Protein AF-A0A3A0FW69-F1 (afdb_monomer)

Solvent-accessible surface area (backbone atoms only — not comparable to full-atom values): 33726 Å² total; per-residue (Å²): 136,83,90,83,85,84,87,79,89,76,86,80,81,87,78,83,75,82,78,78,83,79,78,74,78,77,69,90,80,59,71,74,56,72,17,44,33,32,36,82,45,64,53,14,29,19,20,59,13,37,24,29,20,37,29,18,39,60,81,75,22,22,14,37,32,34,4,12,24,38,25,69,90,89,39,57,27,8,8,23,30,35,33,34,66,34,31,90,76,28,55,64,65,52,34,56,90,70,37,76,22,51,35,31,41,90,40,62,54,9,20,15,10,46,11,35,21,22,22,40,32,20,41,60,81,77,24,18,12,34,34,35,4,13,26,33,26,65,91,84,52,55,25,9,7,22,30,34,33,39,58,33,30,89,82,27,50,75,67,45,29,73,93,66,37,71,17,47,41,32,44,90,37,64,47,10,16,14,5,47,12,32,23,22,23,40,30,23,37,60,82,73,24,16,13,35,35,35,6,10,24,43,19,54,62,96,87,78,52,59,26,13,11,24,33,36,33,35,52,32,31,90,80,30,42,70,58,42,27,75,92,57,34,69,20,50,36,32,50,94,42,63,45,9,21,15,11,49,12,39,23,23,25,42,30,24,38,65,83,73,21,16,12,36,36,34,8,13,23,36,21,57,78,100,35,60,27,8,9,23,32,35,33,34,54,32,30,85,82,28,49,67,60,43,26,76,88,54,33,63,19,49,37,32,46,89,34,65,53,12,23,15,11,52,14,39,24,27,20,34,30,22,40,58,82,78,22,19,12,35,33,36,8,14,25,38,23,65,89,84,48,52,17,8,6,22,30,35,30,42,63,35,30,87,81,33,49,74,58,46,37,59,90,68,36,68,18,46,42,28,40,83,46,64,39,83,80,46,100,84,79,57,72,68,15,16,16,17,11,50,12,42,28,32,39,32,34,37,57,77,72,23,14,16,40,39,32,8,12,28,36,25,66,84,88,36,63,32,14,12,27,27,34,34,36,55,31,29,87,78,33,42,75,59,38,40,57,90,65,32,78,40,57,46,66,64,103,46,60,49,20,25,20,12,55,12,34,23,42,31,32,19,36,54,82,68,24,26,20,41,35,35,10,19,56,31,57,72,88,83,83,83,82,90,41,25,16,13,24,40,34,32,34,74,34,48,58,70,40,39,70,74,80,73,49,50,79,76,71,82,83,56,73,55,75,81,23,83,56,49,84,78,97,81,64,69,52,45,69,58,90,64,69,70,42,41,77,47,74,41,64,74,49,87,31,51,20,36,44,35,59,56,59,101,85,66,55,56,20,32,44,33,33,30,72,74,14,40,28,67,17,32,46,34,13,30,51,59,4,30,35,32,29,63,17,25,38,29,62,26,31,46,32,16,24,40,61,2,30,32,39,40,33,23,39,44,51,45,25,38,36,27,30,49,58,4,40,38,41,41,26,19,49,80,47,82,58,76,77,39,69,63,88,63,52,59,51,77,50,40,31,27,25,56,71,69,35,74,39,57,27,42,37,41,37,39,96,66,27,43,49,29,41,39,68,44,78,74,86,69,81,74,60,92,76,61,75,68,60,61,65,57,55,65,64,55,53,71,67,54,69,74,66,72,81,79,78,80,87,84,83,87,86,84,85,90,132

Sequence (707 aa):
MRSGSGQRRAWCARLALAAWAVAGAAPAGALAPSARIEGGAPELRFGDAVASAGDVNGDGYEDVIVGAPFFEDGEASEGAAFVFHGGPNGLGNGSAAGAATVLQGDQDDARFGVAVASAGDVDADGYDDVVVGSGGWDGGQTDEGAAFVFLGGPFGVASGGTATADATLQGDAANARLGSAVAGAGDVDGDGYDDVVAGGRLYQSQGDQSNEGVALIFRGGPNGVASGGFATAHARLQSDVAGAFFGDAVAGAGDVNGDGYDDVLVGATRFSGPEVREGAAFLFQGSAAGIADGGPATAAARLESDQVDAWFGASVAAAGDVNGDGYADIAVGAPQWDGGAANEGAAFVWLGGPAGIASGSASSAAARLEGDQVDQTQPGGGVRGVQLGSALAGGDANADGYDDVLAGAPYYDAGQVDEGAAFLFRGGPGAIASGGAASAARRLEADRAGNWLATAVGFADANGDGFADALVAALRFGDPFPAEQSEGALYVFPGAPNAACENGADDDGDAQVDLADPGCSAAEDRFEEIDVATGATTTLASAQAESVVVHDGPLSAPTTAVLAAGGAVNGSLRAIERSRVRVEGGAVAGAVVAADAARAEIAGGSVAAVAARGAAVIEIRGSGFDHPLGELGALAGDVAGTLADGTPFAASFERDAGATIRLAPEPAATALSLASLGALAAAARADRRGRARELAARPKPPLPFPA

Structure (mmCIF, N/CA/C/O backbone):
data_AF-A0A3A0FW69-F1
#
_entry.id   AF-A0A3A0FW69-F1
#
loop_
_atom_site.group_PDB
_atom_site.id
_atom_site.type_symbol
_atom_site.label_atom_id
_atom_site.label_alt_id
_atom_site.label_comp_id
_atom_site.label_asym_id
_atom_site.label_entity_id
_atom_site.label_seq_id
_atom_site.pdbx_PDB_ins_code
_atom_site.Cartn_x
_atom_site.Cartn_y
_atom_site.Cartn_z
_atom_site.occupancy
_atom_site.B_iso_or_equiv
_atom_site.auth_seq_id
_atom_site.auth_comp_id
_atom_site.auth_asym_id
_atom_site.auth_atom_id
_atom_site.pdbx_PDB_model_num
ATOM 1 N N . MET A 1 1 ? 37.160 30.694 62.403 1.00 35.94 1 MET A N 1
ATOM 2 C CA . MET A 1 1 ? 37.029 29.846 61.200 1.00 35.94 1 MET A CA 1
ATOM 3 C C . MET A 1 1 ? 35.589 29.372 61.103 1.00 35.94 1 MET A C 1
ATOM 5 O O . MET A 1 1 ? 35.072 28.888 62.095 1.00 35.94 1 MET A O 1
ATOM 9 N N . ARG A 1 2 ? 35.002 29.564 59.914 1.00 35.38 2 ARG A N 1
ATOM 10 C CA . ARG A 1 2 ? 33.714 29.065 59.394 1.00 35.38 2 ARG A CA 1
ATOM 11 C C . ARG A 1 2 ? 32.426 29.508 60.108 1.00 35.38 2 ARG A C 1
ATOM 13 O O . ARG A 1 2 ? 31.904 28.860 61.002 1.00 35.38 2 ARG A O 1
ATOM 20 N N . SER A 1 3 ? 31.930 30.632 59.589 1.00 29.53 3 SER A N 1
ATOM 21 C CA . SER A 1 3 ? 30.534 31.071 59.571 1.00 29.53 3 SER A CA 1
ATOM 22 C C . SER A 1 3 ? 29.627 29.992 58.967 1.00 29.53 3 SER A C 1
ATOM 24 O O . SER A 1 3 ? 29.895 29.504 57.869 1.00 29.53 3 SER A O 1
ATOM 26 N N . GLY A 1 4 ? 28.557 29.656 59.685 1.00 34.81 4 GLY A N 1
ATOM 27 C CA . GLY A 1 4 ? 27.355 29.041 59.146 1.00 34.81 4 GLY A CA 1
ATOM 28 C C . GLY A 1 4 ? 26.193 30.014 59.322 1.00 34.81 4 GLY A C 1
ATOM 29 O O . GLY A 1 4 ? 26.031 30.583 60.398 1.00 34.81 4 GLY A O 1
ATOM 30 N N . SER A 1 5 ? 25.417 30.240 58.264 1.00 31.50 5 SER A N 1
ATOM 31 C CA . SER A 1 5 ? 23.995 30.608 58.324 1.00 31.50 5 SER A CA 1
ATOM 32 C C . SER A 1 5 ? 23.445 30.884 56.922 1.00 31.50 5 SER A C 1
ATOM 34 O O . SER A 1 5 ? 24.060 31.582 56.123 1.00 31.50 5 SER A O 1
ATOM 36 N N . GLY A 1 6 ? 22.234 30.380 56.673 1.00 28.56 6 GLY A N 1
ATOM 37 C CA . GLY A 1 6 ? 21.256 31.063 55.829 1.00 28.56 6 GLY A CA 1
ATOM 38 C C . GLY A 1 6 ? 21.189 30.644 54.364 1.00 28.56 6 GLY A C 1
ATOM 39 O O . GLY A 1 6 ? 21.548 31.431 53.494 1.00 28.56 6 GLY A O 1
ATOM 40 N N . GLN A 1 7 ? 20.587 29.486 54.074 1.00 31.75 7 GLN A N 1
ATOM 41 C CA . GLN A 1 7 ? 19.841 29.360 52.821 1.00 31.75 7 GLN A CA 1
ATOM 42 C C . GLN A 1 7 ? 18.393 29.801 53.033 1.00 31.75 7 GLN A C 1
ATOM 44 O O . GLN A 1 7 ? 17.692 29.378 53.952 1.00 31.75 7 GLN A O 1
ATOM 49 N N . ARG A 1 8 ? 18.020 30.765 52.196 1.00 31.00 8 ARG A N 1
ATOM 50 C CA . ARG A 1 8 ? 16.788 31.536 52.207 1.00 31.00 8 ARG A CA 1
ATOM 51 C C . ARG A 1 8 ? 15.666 30.703 51.599 1.00 31.00 8 ARG A C 1
ATOM 53 O O . ARG A 1 8 ? 15.790 30.217 50.483 1.00 31.00 8 ARG A O 1
ATOM 60 N N . ARG A 1 9 ? 14.545 30.617 52.316 1.00 31.69 9 ARG A N 1
ATOM 61 C CA . ARG A 1 9 ? 13.237 30.301 51.738 1.00 31.69 9 ARG A CA 1
ATOM 62 C C . ARG A 1 9 ? 12.808 31.498 50.888 1.00 31.69 9 ARG A C 1
ATOM 64 O O . ARG A 1 9 ? 12.510 32.551 51.449 1.00 31.69 9 ARG A O 1
ATOM 71 N N . ALA A 1 10 ? 12.805 31.351 49.568 1.00 29.44 10 ALA A N 1
ATOM 72 C CA . ALA A 1 10 ? 12.174 32.299 48.660 1.00 29.44 10 ALA A CA 1
ATOM 73 C C . ALA A 1 10 ? 10.872 31.682 48.148 1.00 29.44 10 ALA A C 1
ATOM 75 O O . ALA A 1 10 ? 10.856 30.625 47.526 1.00 29.44 10 ALA A O 1
ATOM 76 N N . TRP A 1 11 ? 9.784 32.349 48.506 1.00 25.64 11 TRP A N 1
ATOM 77 C CA . TRP A 1 11 ? 8.434 32.116 48.033 1.00 25.64 11 TRP A CA 1
ATOM 78 C C . TRP A 1 11 ? 8.373 32.372 46.523 1.00 25.64 11 TRP A C 1
ATOM 80 O O . TRP A 1 11 ? 8.685 33.481 46.097 1.00 25.64 11 TRP A O 1
ATOM 90 N N . CYS A 1 12 ? 7.942 31.391 45.729 1.00 24.95 12 CYS A N 1
ATOM 91 C CA . CYS A 1 12 ? 7.437 31.649 44.381 1.00 24.95 12 CYS A CA 1
ATOM 92 C C . CYS A 1 12 ? 5.910 31.628 44.430 1.00 24.95 12 CYS A C 1
ATOM 94 O O . CYS A 1 12 ? 5.287 30.630 44.793 1.00 24.95 12 CYS A O 1
ATOM 96 N N . ALA A 1 13 ? 5.332 32.789 44.136 1.00 27.78 13 ALA A N 1
ATOM 97 C CA . A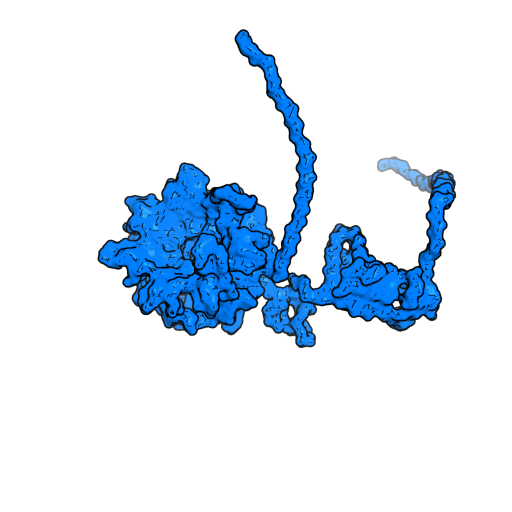LA A 1 13 ? 3.907 33.001 43.999 1.00 27.78 13 ALA A CA 1
ATOM 98 C C . ALA A 1 13 ? 3.370 32.178 42.819 1.00 27.78 13 ALA A C 1
ATOM 100 O O . ALA A 1 13 ? 3.913 32.232 41.718 1.00 27.78 13 ALA A O 1
ATOM 101 N N . ARG A 1 14 ? 2.283 31.437 43.057 1.00 27.64 14 ARG A N 1
ATOM 102 C CA . ARG A 1 14 ? 1.451 30.837 42.011 1.00 27.64 14 ARG A CA 1
ATOM 103 C C . ARG A 1 14 ? 0.769 31.960 41.225 1.00 27.64 14 ARG A C 1
ATOM 105 O O . ARG A 1 14 ? -0.220 32.518 41.692 1.00 27.64 14 ARG A O 1
ATOM 112 N N . LEU A 1 15 ? 1.297 32.280 40.049 1.00 25.95 15 LEU A N 1
ATOM 113 C CA . LEU A 1 15 ? 0.545 32.936 38.983 1.00 25.95 15 LEU A CA 1
ATOM 114 C C . LEU A 1 15 ? -0.135 31.827 38.180 1.00 25.95 15 LEU A C 1
ATOM 116 O O . LEU A 1 15 ? 0.505 31.145 37.388 1.00 25.95 15 LEU A O 1
ATOM 120 N N . ALA A 1 16 ? -1.422 31.611 38.443 1.00 28.53 16 ALA A N 1
ATOM 121 C CA . ALA A 1 16 ? -2.274 30.844 37.550 1.00 28.53 16 ALA A CA 1
ATOM 122 C C . ALA A 1 16 ? -2.586 31.742 36.343 1.00 28.53 16 ALA A C 1
ATOM 124 O O . ALA A 1 16 ? -3.449 32.614 36.436 1.00 28.53 16 ALA A O 1
ATOM 125 N N . LEU A 1 17 ? -1.848 31.584 35.241 1.00 25.31 17 LEU A N 1
ATOM 126 C CA . LEU A 1 17 ? -2.360 31.998 33.938 1.00 25.31 17 LEU A CA 1
ATOM 127 C C . LEU A 1 17 ? -3.258 30.867 33.440 1.00 25.31 17 LEU A C 1
ATOM 129 O O . LEU A 1 17 ? -2.782 29.786 33.109 1.00 25.31 17 LEU A O 1
ATOM 133 N N . ALA A 1 18 ? -4.562 31.125 33.427 1.00 27.23 18 ALA A N 1
ATOM 134 C CA . ALA A 1 18 ? -5.499 30.368 32.619 1.00 27.23 18 ALA A CA 1
ATOM 135 C C . ALA A 1 18 ? -5.198 30.695 31.150 1.00 27.23 18 ALA A C 1
ATOM 137 O O . ALA A 1 18 ? -5.547 31.777 30.676 1.00 27.23 18 ALA A O 1
ATOM 138 N N . ALA A 1 19 ? -4.499 29.797 30.458 1.00 24.92 19 ALA A N 1
ATOM 139 C CA . ALA A 1 19 ? -4.451 29.816 29.007 1.00 24.92 19 ALA A CA 1
ATOM 140 C C . ALA A 1 19 ? -5.817 29.331 28.508 1.00 24.92 19 ALA A C 1
ATOM 142 O O . ALA A 1 19 ? -6.241 28.215 28.803 1.00 24.92 19 ALA A O 1
ATOM 143 N N . TRP A 1 20 ? -6.538 30.226 27.841 1.00 24.02 20 TRP A N 1
ATOM 144 C CA . TRP A 1 20 ? -7.728 29.892 27.078 1.00 24.02 20 TRP A CA 1
ATOM 145 C C . TRP A 1 20 ? -7.321 28.954 25.940 1.00 24.02 20 TRP A C 1
ATOM 147 O O . TRP A 1 20 ? -6.503 29.332 25.105 1.00 24.02 20 TRP A O 1
ATOM 157 N N . ALA A 1 21 ? -7.894 27.753 25.918 1.00 23.53 21 ALA A N 1
ATOM 158 C CA . ALA A 1 21 ? -7.911 26.917 24.731 1.00 23.53 21 ALA A CA 1
ATOM 159 C C . ALA A 1 21 ? -8.762 27.633 23.676 1.00 23.53 21 ALA A C 1
ATOM 161 O O . ALA A 1 21 ? -9.979 27.739 23.819 1.00 23.53 21 ALA A O 1
ATOM 162 N N . VAL A 1 22 ? -8.117 28.176 22.646 1.00 24.97 22 VAL A N 1
ATOM 163 C CA . VAL A 1 22 ? -8.785 28.430 21.372 1.00 24.97 22 VAL A CA 1
ATOM 164 C C . VAL A 1 22 ? -8.662 27.116 20.616 1.00 24.97 22 VAL A C 1
ATOM 166 O O . VAL A 1 22 ? -7.653 26.872 19.965 1.00 24.97 22 VAL A O 1
ATOM 169 N N . ALA A 1 23 ? -9.645 26.234 20.793 1.00 25.78 23 ALA A N 1
ATOM 170 C CA . ALA A 1 23 ? -9.878 25.170 19.830 1.00 25.78 23 ALA A CA 1
ATOM 171 C C . ALA A 1 23 ? -10.287 25.875 18.531 1.00 25.78 23 ALA A C 1
ATOM 173 O O . ALA A 1 23 ? -11.360 26.480 18.465 1.00 25.78 23 ALA A O 1
ATOM 174 N N . GLY A 1 24 ? -9.379 25.919 17.557 1.00 24.47 24 GLY A N 1
ATOM 175 C CA . GLY A 1 24 ? -9.756 26.241 16.189 1.00 24.47 24 GLY A CA 1
ATOM 176 C C . GLY A 1 24 ? -10.715 25.154 15.727 1.00 24.47 24 GLY A C 1
ATOM 177 O O . GLY A 1 24 ? -10.420 23.975 15.892 1.00 24.47 24 GLY A O 1
ATOM 178 N N . ALA A 1 25 ? -11.893 25.543 15.248 1.00 26.62 25 ALA A N 1
ATOM 179 C CA . ALA A 1 25 ? -12.802 24.607 14.609 1.00 26.62 25 ALA A CA 1
ATOM 180 C C . ALA A 1 25 ? -12.092 23.998 13.391 1.00 26.62 25 ALA A C 1
ATOM 182 O O . ALA A 1 25 ? -11.512 24.741 12.595 1.00 26.62 25 ALA A O 1
ATOM 183 N N . ALA A 1 26 ? -12.126 22.670 13.280 1.00 26.58 26 ALA A N 1
ATOM 184 C CA . ALA A 1 26 ? -11.699 21.963 12.081 1.00 26.58 26 ALA A CA 1
ATOM 185 C C . ALA A 1 26 ? -12.490 22.489 10.863 1.00 26.58 26 ALA A C 1
ATOM 187 O O . ALA A 1 26 ? -13.674 22.818 11.013 1.00 26.58 26 ALA A O 1
ATOM 188 N N . PRO A 1 27 ? -11.864 22.620 9.680 1.00 28.55 27 PRO A N 1
ATOM 189 C CA . PRO A 1 27 ? -12.588 22.957 8.460 1.00 28.55 27 PRO A CA 1
ATOM 190 C C . PRO A 1 27 ? -13.633 21.873 8.134 1.00 28.55 27 PRO A C 1
ATOM 192 O O . PRO A 1 27 ? -13.451 20.696 8.447 1.00 28.55 27 PRO A O 1
ATOM 195 N N . ALA A 1 28 ? -14.751 22.290 7.538 1.00 27.88 28 ALA A N 1
ATOM 196 C CA . ALA A 1 28 ? -15.871 21.422 7.181 1.00 27.88 28 ALA A CA 1
ATOM 197 C C . ALA A 1 28 ? -15.422 20.260 6.268 1.00 27.88 28 ALA A C 1
ATOM 199 O O . ALA A 1 28 ? -14.682 20.479 5.310 1.00 27.88 28 ALA A O 1
ATOM 200 N N . GLY A 1 29 ? -15.862 19.036 6.587 1.00 35.50 29 GLY A N 1
ATOM 201 C CA . GLY A 1 29 ? -15.589 17.806 5.822 1.00 35.50 29 GLY A CA 1
ATOM 202 C C . GLY A 1 29 ? -14.599 16.819 6.461 1.00 35.50 29 GLY A C 1
ATOM 203 O O . GLY A 1 29 ? -14.523 15.674 6.024 1.00 35.50 29 GLY A O 1
ATOM 204 N N . ALA A 1 30 ? -13.872 17.204 7.515 1.00 38.97 30 ALA A N 1
ATOM 205 C CA . ALA A 1 30 ? -12.969 16.291 8.216 1.00 38.97 30 ALA A CA 1
ATOM 206 C C . ALA A 1 30 ? -13.745 15.392 9.198 1.00 38.97 30 ALA A C 1
ATOM 208 O O . ALA A 1 30 ? -14.149 15.824 10.280 1.00 38.97 30 ALA A O 1
ATOM 209 N N . LEU A 1 31 ? -13.956 14.128 8.831 1.00 50.84 31 LEU A N 1
ATOM 210 C CA . LEU A 1 31 ? -14.402 13.105 9.776 1.00 50.84 31 LEU A CA 1
ATOM 211 C C . LEU A 1 31 ? -13.286 12.853 10.794 1.00 50.84 31 LEU A C 1
ATOM 213 O O . LEU A 1 31 ? -12.153 12.557 10.417 1.00 50.84 31 LEU A O 1
ATOM 217 N N . ALA A 1 32 ? -13.608 12.983 12.080 1.00 61.88 32 ALA A N 1
ATOM 218 C CA . ALA A 1 32 ? -12.655 12.709 13.142 1.00 61.88 32 ALA A CA 1
ATOM 219 C C . ALA A 1 32 ? -12.264 11.218 13.132 1.00 61.88 32 ALA A C 1
ATOM 221 O O . ALA A 1 32 ? -13.128 10.368 12.903 1.00 61.88 32 ALA A O 1
ATOM 222 N N . PRO A 1 33 ? -10.992 10.889 13.401 1.00 75.75 33 PRO A N 1
ATOM 223 C CA . PRO A 1 33 ? -10.561 9.502 13.523 1.00 75.75 33 PRO A CA 1
ATOM 224 C C . PRO A 1 33 ? -11.310 8.809 14.675 1.00 75.75 33 PRO A C 1
ATOM 226 O O . PRO A 1 33 ? -11.507 9.408 15.739 1.00 75.75 33 PRO A O 1
ATOM 229 N N . SER A 1 34 ? -11.713 7.550 14.483 1.00 78.88 34 SER A N 1
ATOM 230 C CA . SER A 1 34 ? -12.303 6.714 15.542 1.00 78.88 34 SER A CA 1
ATOM 231 C C . SER A 1 34 ? -11.261 6.315 16.582 1.00 78.88 34 SER A C 1
ATOM 233 O O . SER A 1 34 ? -11.565 6.247 17.778 1.00 78.88 34 SER A O 1
ATOM 235 N N . ALA A 1 35 ? -10.019 6.127 16.136 1.00 85.62 35 ALA A N 1
ATOM 236 C CA . ALA A 1 35 ? -8.895 5.777 16.982 1.00 85.62 35 ALA A CA 1
ATOM 237 C C . ALA A 1 35 ? -7.637 6.567 16.628 1.00 85.62 35 ALA A C 1
ATOM 239 O O . ALA A 1 35 ? -7.349 6.877 15.472 1.00 85.62 35 ALA A O 1
ATOM 240 N N . ARG A 1 36 ? -6.854 6.847 17.665 1.00 88.06 36 ARG A N 1
ATOM 241 C CA . ARG A 1 36 ? -5.506 7.388 17.588 1.00 88.06 36 ARG A CA 1
ATOM 242 C C . ARG A 1 36 ? -4.597 6.600 18.522 1.00 88.06 36 ARG A C 1
ATOM 244 O O . ARG A 1 36 ? -4.839 6.559 19.732 1.00 88.06 36 ARG A O 1
ATOM 251 N N . ILE A 1 37 ? -3.543 6.023 17.959 1.00 88.88 37 ILE A N 1
ATOM 252 C CA . ILE A 1 37 ? -2.548 5.222 18.674 1.00 88.88 37 ILE A CA 1
ATOM 253 C C . ILE A 1 37 ? -1.197 5.928 18.573 1.00 88.88 37 ILE A C 1
ATOM 255 O O . ILE A 1 37 ? -0.680 6.139 17.480 1.00 88.88 37 ILE A O 1
ATOM 259 N N . GLU A 1 38 ? -0.637 6.331 19.711 1.00 88.75 38 GLU A N 1
ATOM 260 C CA . GLU A 1 38 ? 0.665 7.009 19.787 1.00 88.75 38 GLU A CA 1
ATOM 261 C C . GLU A 1 38 ? 1.825 6.014 19.957 1.00 88.75 38 GLU A C 1
ATOM 263 O O . GLU A 1 38 ? 1.706 5.053 20.715 1.00 88.75 38 GLU A O 1
ATOM 268 N N . GLY A 1 39 ? 2.985 6.278 19.346 1.00 85.50 39 GLY A N 1
ATOM 269 C CA . GLY A 1 39 ? 4.189 5.457 19.542 1.00 85.50 39 GLY A CA 1
ATOM 270 C C . GLY A 1 39 ? 4.676 5.402 20.996 1.00 85.50 39 GLY A C 1
ATOM 271 O O . GLY A 1 39 ? 5.230 4.396 21.430 1.00 85.50 39 GLY A O 1
ATOM 272 N N . GLY A 1 40 ? 4.414 6.448 21.789 1.00 80.62 40 GLY A N 1
ATOM 273 C CA . GLY A 1 40 ? 4.613 6.461 23.243 1.00 80.62 40 GLY A CA 1
ATOM 274 C C . GLY A 1 40 ? 6.065 6.598 23.715 1.00 80.62 40 GLY A C 1
ATOM 275 O O . GLY A 1 40 ? 6.306 6.598 24.926 1.00 80.62 40 GLY A O 1
ATOM 276 N N . ALA A 1 41 ? 7.020 6.705 22.791 1.00 76.06 41 ALA A N 1
ATOM 277 C CA . ALA A 1 41 ? 8.401 7.066 23.071 1.00 76.06 41 ALA A CA 1
ATOM 278 C C . ALA A 1 41 ? 9.021 7.812 21.877 1.00 76.06 41 ALA A C 1
ATOM 280 O O . ALA A 1 41 ? 8.627 7.597 20.732 1.00 76.06 41 ALA A O 1
ATOM 281 N N . PRO A 1 42 ? 9.983 8.708 22.126 1.00 74.06 42 PRO A N 1
ATOM 282 C CA . PRO A 1 42 ? 10.612 9.502 21.083 1.00 74.06 42 PRO A CA 1
ATOM 283 C C . PRO A 1 42 ? 11.429 8.684 20.095 1.00 74.06 42 PRO A C 1
ATOM 285 O O . PRO A 1 42 ? 12.015 7.671 20.449 1.00 74.06 42 PRO A O 1
ATOM 288 N N . GLU A 1 43 ? 11.519 9.203 18.873 1.00 76.81 43 GLU A N 1
ATOM 289 C CA . GLU A 1 43 ? 12.439 8.785 17.809 1.00 76.81 43 GLU A CA 1
ATOM 290 C C . GLU A 1 43 ? 12.189 7.395 17.209 1.00 76.81 43 GLU A C 1
ATOM 292 O O . GLU A 1 43 ? 12.726 7.131 16.140 1.00 76.81 43 GLU A O 1
ATOM 297 N N . LEU A 1 44 ? 11.293 6.572 17.770 1.00 83.81 44 LEU A N 1
ATOM 298 C CA . LEU A 1 44 ? 11.022 5.226 17.245 1.00 83.81 44 LEU A CA 1
ATOM 299 C C . LEU A 1 44 ? 10.289 5.186 15.890 1.00 83.81 44 LEU A C 1
ATOM 301 O O . LEU A 1 44 ? 10.280 4.145 15.234 1.00 83.81 44 LEU A O 1
ATOM 305 N N . ARG A 1 45 ? 9.721 6.322 15.449 1.00 88.75 45 ARG A N 1
ATOM 306 C CA . ARG A 1 45 ? 8.967 6.482 14.186 1.00 88.75 45 ARG A CA 1
ATOM 307 C C . ARG A 1 45 ? 7.847 5.444 14.029 1.00 88.75 45 ARG A C 1
ATOM 309 O O . ARG A 1 45 ? 7.765 4.767 13.010 1.00 88.75 45 ARG A O 1
ATOM 316 N N . PHE A 1 46 ? 6.979 5.334 15.035 1.00 93.06 46 PHE A N 1
ATOM 317 C CA . PHE A 1 46 ? 5.783 4.492 14.959 1.00 93.06 46 PHE A CA 1
ATOM 318 C C . PHE A 1 46 ? 4.897 4.915 13.784 1.00 93.06 46 PHE A C 1
ATOM 320 O O . PHE A 1 46 ? 4.521 6.083 13.680 1.00 93.06 46 PHE A O 1
ATOM 327 N N . GLY A 1 47 ? 4.543 3.973 12.916 1.00 93.69 47 GLY A N 1
ATOM 328 C CA . GLY A 1 47 ? 3.791 4.268 11.700 1.00 93.69 47 GLY A CA 1
ATOM 329 C C . GLY A 1 47 ? 4.670 4.648 10.510 1.00 93.69 47 GLY A C 1
ATOM 330 O O . GLY A 1 47 ? 4.174 5.269 9.578 1.00 93.69 47 GLY A O 1
ATOM 331 N N . ASP A 1 48 ? 5.961 4.284 10.507 1.00 93.50 48 ASP A N 1
ATOM 332 C CA . ASP A 1 48 ? 6.776 4.386 9.279 1.00 93.50 48 ASP A CA 1
ATOM 333 C C . ASP A 1 48 ? 6.240 3.465 8.178 1.00 93.50 48 ASP A C 1
ATOM 335 O O . ASP A 1 48 ? 6.341 3.781 6.998 1.00 93.50 48 ASP A O 1
ATOM 339 N N . ALA A 1 49 ? 5.608 2.367 8.593 1.00 97.19 49 ALA A N 1
ATOM 340 C CA . ALA A 1 49 ? 4.796 1.491 7.769 1.00 97.19 49 ALA A CA 1
ATOM 341 C C . ALA A 1 49 ? 3.539 1.075 8.552 1.00 97.19 49 ALA A C 1
ATOM 343 O O . ALA A 1 49 ? 3.585 0.925 9.778 1.00 97.19 49 ALA A O 1
ATOM 344 N N . VAL A 1 50 ? 2.422 0.896 7.849 1.00 98.25 50 VAL A N 1
ATOM 345 C CA . VAL A 1 50 ? 1.158 0.378 8.388 1.00 98.25 50 VAL A CA 1
ATOM 346 C C . VAL A 1 50 ? 0.473 -0.476 7.327 1.00 98.25 50 VAL A C 1
ATOM 348 O O . VAL A 1 50 ? 0.547 -0.142 6.147 1.00 98.25 50 VAL A O 1
ATOM 351 N N . ALA A 1 51 ? -0.188 -1.550 7.747 1.00 98.31 51 ALA A N 1
ATOM 352 C CA . ALA A 1 51 ? -1.012 -2.401 6.896 1.00 98.31 51 ALA A CA 1
ATOM 353 C C . ALA A 1 51 ? -2.082 -3.121 7.734 1.00 98.31 51 ALA A C 1
ATOM 355 O O . ALA A 1 51 ? -1.948 -3.202 8.962 1.00 98.31 51 ALA A O 1
ATOM 356 N N . SER A 1 52 ? -3.099 -3.689 7.074 1.00 97.75 52 SER A N 1
ATOM 357 C CA . SER A 1 52 ? -3.834 -4.816 7.661 1.00 97.75 52 SER A CA 1
ATOM 358 C C . SER A 1 52 ? -2.846 -5.950 7.939 1.00 97.75 52 SER A C 1
ATOM 360 O O . SER A 1 52 ? -1.900 -6.176 7.176 1.00 97.75 52 SER A O 1
ATOM 362 N N . ALA A 1 53 ? -3.037 -6.624 9.063 1.00 98.31 53 ALA A N 1
ATOM 363 C CA . ALA A 1 53 ? -2.385 -7.885 9.371 1.00 98.31 53 ALA A CA 1
ATOM 364 C C . ALA A 1 53 ? -3.231 -9.082 8.897 1.00 98.31 53 ALA A C 1
ATOM 366 O O . ALA A 1 53 ? -2.740 -10.202 8.960 1.00 98.31 53 ALA A O 1
ATOM 367 N N . GLY A 1 54 ? -4.452 -8.845 8.400 1.00 98.00 54 GLY A N 1
ATOM 368 C CA . GLY A 1 54 ? -5.476 -9.879 8.271 1.00 98.00 54 GLY A CA 1
ATOM 369 C C . GLY A 1 54 ? -6.062 -10.261 9.635 1.00 98.00 54 GLY A C 1
ATOM 370 O O . GLY A 1 54 ? -5.733 -9.645 10.648 1.00 98.00 54 GLY A O 1
ATOM 371 N N . ASP A 1 55 ? -6.928 -11.264 9.695 1.00 98.38 55 ASP A N 1
ATOM 372 C CA . ASP A 1 55 ? -7.445 -11.828 10.946 1.00 98.38 55 ASP A CA 1
ATOM 373 C C . ASP A 1 55 ? -6.450 -12.852 11.517 1.00 98.38 55 ASP A C 1
ATOM 375 O O . ASP A 1 55 ? -6.636 -14.072 11.441 1.00 98.38 55 ASP A O 1
ATOM 379 N N . VAL A 1 56 ? -5.357 -12.355 12.108 1.00 98.62 56 VAL A N 1
ATOM 380 C CA . VAL A 1 56 ? -4.268 -13.222 12.595 1.00 98.62 56 VAL A CA 1
ATOM 381 C C . VAL A 1 56 ? -4.683 -14.098 13.774 1.00 98.62 56 VAL A C 1
ATOM 383 O O . VAL A 1 56 ? -3.953 -15.014 14.169 1.00 98.62 56 VAL A O 1
ATOM 386 N N . ASN A 1 57 ? -5.826 -13.786 14.393 1.00 98.06 57 ASN A N 1
ATOM 387 C CA . ASN A 1 57 ? -6.316 -14.438 15.598 1.00 98.06 57 ASN A CA 1
ATOM 388 C C . ASN A 1 57 ? -7.619 -15.247 15.400 1.00 98.06 57 ASN A C 1
ATOM 390 O O . ASN A 1 57 ? -8.003 -16.026 16.286 1.00 98.06 57 ASN A O 1
ATOM 394 N N . GLY A 1 58 ? -8.235 -15.144 14.221 1.00 97.50 58 GLY A N 1
ATOM 395 C CA . GLY A 1 58 ? -9.412 -15.887 13.779 1.00 97.50 58 GLY A CA 1
ATOM 396 C C . GLY A 1 58 ? -10.699 -15.491 14.501 1.00 97.50 58 GLY A C 1
ATOM 397 O O . GLY A 1 58 ? -11.553 -16.360 14.740 1.00 97.50 58 GLY A O 1
ATOM 398 N N . ASP A 1 59 ? -10.828 -14.236 14.942 1.00 96.44 59 ASP A N 1
ATOM 399 C CA . ASP A 1 59 ? -12.020 -13.741 15.643 1.00 96.44 59 ASP A CA 1
ATOM 400 C C . ASP A 1 59 ? -13.040 -13.028 14.741 1.00 96.44 59 ASP A C 1
ATOM 402 O O . ASP A 1 59 ? -14.141 -12.695 15.206 1.00 96.44 59 ASP A O 1
ATOM 406 N N . GLY A 1 60 ? -12.738 -12.933 13.446 1.00 95.25 60 GLY A N 1
ATOM 407 C CA . GLY A 1 60 ? -13.579 -12.375 12.395 1.00 95.25 60 GLY A CA 1
ATOM 408 C C . GLY A 1 60 ? -13.453 -10.864 12.228 1.00 95.25 60 GLY A C 1
ATOM 409 O O . GLY A 1 60 ? -14.329 -10.279 11.592 1.00 95.25 60 GLY A O 1
ATOM 410 N N . TYR A 1 61 ? -12.431 -10.243 12.816 1.00 96.56 61 TYR A N 1
ATOM 411 C CA . TYR A 1 61 ? -12.099 -8.831 12.645 1.00 96.56 61 TYR A CA 1
ATOM 412 C C . TYR A 1 61 ? -10.684 -8.732 12.090 1.00 96.56 61 TYR A C 1
ATOM 414 O O . TYR A 1 61 ? -9.807 -9.476 12.518 1.00 96.56 61 TYR A O 1
ATOM 422 N N . GLU A 1 62 ? -10.437 -7.811 11.162 1.00 98.00 62 GLU A N 1
ATOM 423 C CA . GLU A 1 62 ? -9.067 -7.629 10.693 1.00 98.00 62 GLU A CA 1
ATOM 424 C C . GLU A 1 62 ? -8.193 -6.986 11.776 1.00 98.00 62 GLU A C 1
ATOM 426 O O . GLU A 1 62 ? -8.571 -6.030 12.461 1.00 98.00 62 GLU A O 1
ATOM 431 N N . ASP A 1 63 ? -6.978 -7.497 11.909 1.00 98.56 63 ASP A N 1
ATOM 432 C CA . ASP A 1 63 ? -5.962 -6.973 12.800 1.00 98.56 63 ASP A CA 1
ATOM 433 C C . ASP A 1 63 ? -5.072 -5.971 12.041 1.00 98.56 63 ASP A C 1
ATOM 435 O O . ASP A 1 63 ? -5.067 -5.887 10.814 1.00 98.56 63 ASP A O 1
ATOM 439 N N . VAL A 1 64 ? -4.301 -5.159 12.764 1.00 98.69 64 VAL A N 1
ATOM 440 C CA . VAL A 1 64 ? -3.460 -4.103 12.173 1.00 98.69 64 VAL A CA 1
ATOM 441 C C . VAL A 1 64 ? -2.023 -4.244 12.638 1.00 98.69 64 VAL A C 1
ATOM 443 O O . VAL A 1 64 ? -1.763 -4.369 13.837 1.00 98.69 64 VAL A O 1
ATOM 446 N N . ILE A 1 65 ? -1.074 -4.136 11.707 1.00 98.75 65 ILE A N 1
ATOM 447 C CA . ILE A 1 65 ? 0.360 -4.130 12.000 1.00 98.75 65 ILE A CA 1
ATOM 448 C C . ILE A 1 65 ? 0.981 -2.758 11.718 1.00 98.75 65 ILE A C 1
ATOM 450 O O . ILE A 1 65 ? 0.725 -2.127 10.692 1.00 98.75 65 ILE A O 1
ATOM 454 N N . VAL A 1 66 ? 1.816 -2.284 12.647 1.00 98.56 66 VAL A N 1
ATOM 455 C CA . VAL A 1 66 ? 2.474 -0.972 12.574 1.00 98.56 66 VAL A CA 1
ATOM 456 C C . VAL A 1 66 ? 3.972 -1.101 12.827 1.00 98.56 66 VAL A C 1
ATOM 458 O O . VAL A 1 66 ? 4.395 -1.641 13.848 1.00 98.56 66 VAL A O 1
ATOM 461 N N . GLY A 1 67 ? 4.779 -0.568 11.914 1.00 97.88 67 GLY A N 1
ATOM 462 C CA . GLY A 1 67 ? 6.237 -0.565 11.990 1.00 97.88 67 GLY A CA 1
ATOM 463 C C . GLY A 1 67 ? 6.820 0.622 12.765 1.00 97.88 67 GLY A C 1
ATOM 464 O O . GLY A 1 67 ? 6.302 1.740 12.710 1.00 97.88 67 GLY A O 1
ATOM 465 N N . ALA A 1 68 ? 7.923 0.382 13.471 1.00 96.94 68 ALA A N 1
ATOM 466 C CA . ALA A 1 68 ? 8.717 1.365 14.202 1.00 96.94 68 ALA A CA 1
ATOM 467 C C . ALA A 1 68 ? 10.221 1.053 14.051 1.00 96.94 68 ALA A C 1
ATOM 469 O O . ALA A 1 68 ? 10.848 0.516 14.970 1.00 96.94 68 ALA A O 1
ATOM 470 N N . PRO A 1 69 ? 10.831 1.369 12.898 1.00 96.31 69 PRO A N 1
ATOM 471 C CA . PRO A 1 69 ? 12.184 0.922 12.556 1.00 96.31 69 PRO A CA 1
ATOM 472 C C . PRO A 1 69 ? 13.306 1.522 13.408 1.00 96.31 69 PRO A C 1
ATOM 474 O O . PRO A 1 69 ? 14.455 1.126 13.261 1.00 96.31 69 PRO A O 1
ATOM 477 N N . PHE A 1 70 ? 13.007 2.486 14.275 1.00 94.12 70 PHE A N 1
ATOM 478 C CA . PHE A 1 70 ? 13.987 3.105 15.173 1.00 94.12 70 PHE A CA 1
ATOM 479 C C . PHE A 1 70 ? 13.681 2.816 16.644 1.00 94.12 70 PHE A C 1
ATOM 481 O O . PHE A 1 70 ? 14.198 3.484 17.532 1.00 94.12 70 PHE A O 1
ATOM 488 N N . PHE A 1 71 ? 12.801 1.850 16.911 1.00 93.44 71 PHE A N 1
ATOM 489 C CA . PHE A 1 71 ? 12.570 1.355 18.259 1.00 93.44 71 PHE A CA 1
ATOM 490 C C . PHE A 1 71 ? 13.864 0.771 18.858 1.00 93.44 71 PHE A C 1
ATOM 492 O O . PHE A 1 71 ? 14.651 0.149 18.145 1.00 93.44 71 PHE A O 1
ATOM 499 N N . GLU A 1 72 ? 14.065 0.985 20.163 1.00 92.62 72 GLU A N 1
ATOM 500 C CA . GLU A 1 72 ? 15.248 0.546 20.916 1.00 92.62 72 GLU A CA 1
ATOM 501 C C . GLU A 1 72 ? 14.831 -0.153 22.224 1.00 92.62 72 GLU A C 1
ATOM 503 O O . GLU A 1 72 ? 14.168 0.451 23.073 1.00 92.62 72 GLU A O 1
ATOM 508 N N . ASP A 1 73 ? 15.261 -1.399 22.420 1.00 90.25 73 ASP A N 1
ATOM 509 C CA . ASP A 1 73 ? 15.086 -2.229 23.625 1.00 90.25 73 ASP A CA 1
ATOM 510 C C . ASP A 1 73 ? 16.324 -3.106 23.907 1.00 90.25 73 ASP A C 1
ATOM 512 O O . ASP A 1 73 ? 16.260 -4.265 24.314 1.00 90.25 73 ASP A O 1
ATOM 516 N N . GLY A 1 74 ? 17.505 -2.512 23.757 1.00 89.94 74 GLY A N 1
ATOM 517 C CA . GLY A 1 74 ? 18.775 -3.157 24.093 1.00 89.94 74 GLY A CA 1
ATOM 518 C C . GLY A 1 74 ? 19.874 -2.810 23.107 1.00 89.94 74 GLY A C 1
ATOM 519 O O . GLY A 1 74 ? 20.991 -2.532 23.545 1.00 89.94 74 GLY A O 1
ATOM 520 N N . GLU A 1 75 ? 19.512 -2.739 21.830 1.00 93.62 75 GLU A N 1
ATOM 521 C CA . GLU A 1 75 ? 20.375 -2.356 20.713 1.00 93.62 75 GLU A CA 1
ATOM 522 C C . GLU A 1 75 ? 19.825 -1.086 20.028 1.00 93.62 75 GLU A C 1
ATOM 524 O O . GLU A 1 75 ? 18.635 -0.760 20.115 1.00 93.62 75 GLU A O 1
ATOM 529 N N . ALA A 1 76 ? 20.704 -0.305 19.400 1.00 93.56 76 ALA A N 1
ATOM 530 C CA . ALA A 1 76 ? 20.346 0.982 18.811 1.00 93.56 76 ALA A CA 1
ATOM 531 C C . ALA A 1 76 ? 19.602 0.786 17.486 1.00 93.56 76 ALA A C 1
ATOM 533 O O . ALA A 1 76 ? 20.114 0.136 16.581 1.00 93.56 76 ALA A O 1
ATOM 534 N N . SER A 1 77 ? 18.425 1.398 17.334 1.00 93.19 77 SER A N 1
ATOM 535 C CA . SER A 1 77 ? 17.590 1.286 16.123 1.00 93.19 77 SER A CA 1
ATOM 536 C C . SER A 1 77 ? 17.379 -0.160 15.630 1.00 93.19 77 SER A C 1
ATOM 538 O O . SER A 1 77 ? 17.357 -0.415 14.420 1.00 93.19 77 SER A O 1
ATOM 540 N N . GLU A 1 78 ? 17.236 -1.114 16.555 1.00 95.75 78 GLU A N 1
ATOM 541 C CA . GLU A 1 78 ? 16.960 -2.515 16.204 1.00 95.75 78 GLU A CA 1
ATOM 542 C C . GLU A 1 78 ? 15.588 -2.670 15.543 1.00 95.75 78 GLU A C 1
ATOM 544 O O . GLU A 1 78 ? 15.423 -3.472 14.623 1.00 95.75 78 GLU A O 1
ATOM 549 N N . GLY A 1 79 ? 14.643 -1.809 15.930 1.00 97.19 79 GLY A N 1
ATOM 550 C CA . GLY A 1 79 ? 13.323 -1.703 15.334 1.00 97.19 79 GLY A CA 1
ATOM 551 C C . GLY A 1 79 ? 12.306 -2.692 15.905 1.00 97.19 79 GLY A C 1
ATOM 552 O O . GLY A 1 79 ? 12.645 -3.696 16.533 1.00 97.19 79 GLY A O 1
ATOM 553 N N . ALA A 1 80 ? 11.026 -2.386 15.705 1.00 97.50 80 ALA A N 1
ATOM 554 C CA . ALA A 1 80 ? 9.914 -3.223 16.133 1.00 97.50 80 ALA A CA 1
ATOM 555 C C . ALA A 1 80 ? 8.722 -3.136 15.172 1.00 97.50 80 ALA A C 1
ATOM 557 O O . ALA A 1 80 ? 8.550 -2.149 14.455 1.00 97.50 80 ALA A O 1
ATOM 558 N N . ALA A 1 81 ? 7.864 -4.151 15.213 1.00 98.31 81 ALA A N 1
ATOM 559 C CA . ALA A 1 81 ? 6.523 -4.134 14.648 1.00 98.31 81 ALA A CA 1
ATOM 560 C C . ALA A 1 81 ? 5.493 -4.471 15.735 1.00 98.31 81 ALA A C 1
ATOM 562 O O . ALA A 1 81 ? 5.717 -5.334 16.585 1.00 98.31 81 ALA A O 1
ATOM 563 N N . PHE A 1 82 ? 4.366 -3.768 15.715 1.00 98.06 82 PHE A N 1
ATOM 564 C CA . PHE A 1 82 ? 3.303 -3.852 16.711 1.00 98.06 82 PHE A CA 1
ATOM 565 C C . PHE A 1 82 ? 2.030 -4.355 16.043 1.00 98.06 82 PHE A C 1
ATOM 567 O O . PHE A 1 82 ? 1.556 -3.716 15.107 1.00 98.06 82 PHE A O 1
ATOM 574 N N . VAL A 1 83 ? 1.476 -5.461 16.537 1.00 98.44 83 VAL A N 1
ATOM 575 C CA . VAL A 1 83 ? 0.212 -6.030 16.052 1.00 98.44 83 VAL A CA 1
ATOM 576 C C . VAL A 1 83 ? -0.898 -5.690 17.041 1.00 98.44 83 VAL A C 1
ATOM 578 O O . VAL A 1 83 ? -0.782 -5.958 18.242 1.00 98.44 83 VAL A O 1
ATOM 581 N N . PHE A 1 84 ? -1.969 -5.084 16.547 1.00 98.31 84 PHE A N 1
ATOM 582 C CA . PHE A 1 84 ? -3.164 -4.728 17.302 1.00 98.31 84 PHE A CA 1
ATOM 583 C C . PHE A 1 84 ? -4.318 -5.567 16.797 1.00 98.31 84 PHE A C 1
ATOM 585 O O . PHE A 1 84 ? -4.602 -5.530 15.605 1.00 98.31 84 PHE A O 1
ATOM 592 N N . HIS A 1 85 ? -4.986 -6.280 17.701 1.00 97.56 85 HIS A N 1
ATOM 593 C CA . HIS A 1 85 ? -6.162 -7.029 17.295 1.00 97.56 85 HIS A CA 1
ATOM 594 C C . HIS A 1 85 ? -7.357 -6.094 17.104 1.00 97.56 85 HIS A C 1
ATOM 596 O O . HIS A 1 85 ? -7.557 -5.173 17.914 1.00 97.56 85 HIS A O 1
ATOM 602 N N . GLY A 1 86 ? -8.130 -6.349 16.055 1.00 96.50 86 GLY A N 1
ATOM 603 C CA . GLY A 1 86 ? -9.436 -5.772 15.820 1.00 96.50 86 GLY A CA 1
ATOM 604 C C . GLY A 1 86 ? -10.458 -6.226 16.861 1.00 96.50 86 GLY A C 1
ATOM 605 O O . GLY A 1 86 ? -10.157 -6.820 17.902 1.00 96.50 86 GLY A O 1
ATOM 606 N N . GLY A 1 87 ? -11.710 -5.865 16.626 1.00 94.19 87 GLY A N 1
ATOM 607 C CA . GLY A 1 87 ? -12.811 -6.299 17.468 1.00 94.19 87 GLY A CA 1
ATOM 608 C C . GLY A 1 87 ? -14.083 -5.507 17.209 1.00 94.19 87 GLY A C 1
ATOM 609 O O . GLY A 1 87 ? -14.072 -4.522 16.488 1.00 94.19 87 GLY A O 1
ATOM 610 N N . PRO A 1 88 ? -15.189 -5.809 17.905 1.00 89.88 88 PRO A N 1
ATOM 611 C CA . PRO A 1 88 ? -16.512 -5.234 17.618 1.00 89.88 88 PRO A CA 1
ATOM 612 C C . PRO A 1 88 ? -16.648 -3.714 17.825 1.00 89.88 88 PRO A C 1
ATOM 614 O O . PRO A 1 88 ? -17.741 -3.175 17.684 1.00 89.88 88 PRO A O 1
ATOM 617 N N . ASN A 1 89 ? -15.597 -3.025 18.275 1.00 84.94 89 ASN A N 1
ATOM 618 C CA . ASN A 1 89 ? -15.563 -1.561 18.358 1.00 84.94 89 ASN A CA 1
ATOM 619 C C . ASN A 1 89 ? -14.375 -0.974 17.574 1.00 84.94 89 ASN A C 1
ATOM 621 O O . ASN A 1 89 ? -14.003 0.173 17.825 1.00 84.94 89 ASN A O 1
ATOM 625 N N . GLY A 1 90 ? -13.755 -1.769 16.701 1.00 90.75 90 GLY A N 1
ATOM 626 C CA . GLY A 1 90 ? -12.497 -1.453 16.047 1.00 90.75 90 GLY A CA 1
ATOM 627 C C . GLY A 1 90 ? -11.331 -1.340 17.020 1.00 90.75 90 GLY A C 1
ATOM 628 O O . GLY A 1 90 ? -11.393 -1.741 18.192 1.00 90.75 90 GLY A O 1
ATOM 629 N N . LEU A 1 91 ? -10.268 -0.706 16.533 1.00 91.06 91 LEU A N 1
ATOM 630 C CA . LEU A 1 91 ? -9.165 -0.268 17.375 1.00 91.06 91 LEU A CA 1
ATOM 631 C C . LEU A 1 91 ? -9.606 0.868 18.311 1.00 91.06 91 LEU A C 1
ATOM 633 O O . LEU A 1 91 ? -10.425 1.720 17.974 1.00 91.06 91 LEU A O 1
ATOM 637 N N . GLY A 1 92 ? -9.032 0.904 19.514 1.00 80.56 92 GLY A N 1
ATOM 638 C CA . GLY A 1 92 ? -9.277 1.962 20.495 1.00 80.56 92 GLY A CA 1
ATOM 639 C C . GLY A 1 92 ? -8.183 3.030 20.513 1.00 80.56 92 GLY A C 1
ATOM 640 O O . GLY A 1 92 ? -7.033 2.779 20.164 1.00 80.56 92 GLY A O 1
ATOM 641 N N . ASN A 1 93 ? -8.515 4.223 21.016 1.00 83.31 93 ASN A N 1
ATOM 642 C CA . ASN A 1 93 ? -7.503 5.225 21.366 1.00 83.31 93 ASN A CA 1
ATOM 643 C C . ASN A 1 93 ? -6.492 4.657 22.373 1.00 83.31 93 ASN A C 1
ATOM 645 O O . ASN A 1 93 ? -6.887 4.068 23.384 1.00 83.31 93 ASN A O 1
ATOM 649 N N . GLY A 1 94 ? -5.200 4.903 22.157 1.00 85.88 94 GLY A N 1
ATOM 650 C CA . GLY A 1 94 ? -4.166 4.341 23.019 1.00 85.88 94 GLY A CA 1
ATOM 651 C C . GLY A 1 94 ? -2.742 4.676 22.598 1.00 85.88 94 GLY A C 1
ATOM 652 O O . GLY A 1 94 ? -2.464 5.737 22.042 1.00 85.88 94 GLY A O 1
ATOM 653 N N . SER A 1 95 ? -1.831 3.760 22.904 1.00 90.38 95 SER A N 1
ATOM 654 C CA . SER A 1 95 ? -0.431 3.829 22.495 1.00 90.38 95 SER A CA 1
ATOM 655 C C . SER A 1 95 ? 0.083 2.457 22.070 1.00 90.38 95 SER A C 1
ATOM 657 O O . SER A 1 95 ? -0.599 1.453 22.279 1.00 90.38 95 SER A O 1
ATOM 659 N N . ALA A 1 96 ? 1.304 2.404 21.536 1.00 91.62 96 ALA A N 1
ATOM 660 C CA . ALA A 1 96 ? 1.986 1.171 21.147 1.00 91.62 96 ALA A CA 1
ATOM 661 C C . ALA A 1 96 ? 2.063 0.123 22.274 1.00 91.62 96 ALA A C 1
ATOM 663 O O . ALA A 1 96 ? 2.062 -1.075 22.018 1.00 91.62 96 ALA A O 1
ATOM 664 N N . ALA A 1 97 ? 2.025 0.554 23.540 1.00 91.00 97 ALA A N 1
ATOM 665 C CA . ALA A 1 97 ? 1.962 -0.343 24.697 1.00 91.00 97 ALA A CA 1
ATOM 666 C C . ALA A 1 97 ? 0.649 -1.149 24.800 1.00 91.00 97 ALA A C 1
ATOM 668 O O . ALA A 1 97 ? 0.555 -2.052 25.630 1.00 91.00 97 ALA A O 1
ATOM 669 N N . GLY A 1 98 ? -0.373 -0.786 24.021 1.00 92.00 98 GLY A N 1
ATOM 670 C CA . GLY A 1 98 ? -1.639 -1.506 23.902 1.00 92.00 98 GLY A CA 1
ATOM 671 C C . GLY A 1 98 ? -1.657 -2.575 22.807 1.00 92.00 98 GLY A C 1
ATOM 672 O O . GLY A 1 98 ? -2.697 -3.204 22.640 1.00 92.00 98 GLY A O 1
ATOM 673 N N . ALA A 1 99 ? -0.556 -2.770 22.072 1.00 95.50 99 ALA A N 1
ATOM 674 C CA . ALA A 1 99 ? -0.444 -3.832 21.078 1.00 95.50 99 ALA A CA 1
ATOM 675 C C . ALA A 1 99 ? -0.645 -5.214 21.721 1.00 95.50 99 ALA A C 1
ATOM 677 O O . ALA A 1 99 ? -0.194 -5.460 22.845 1.00 95.50 99 ALA A O 1
ATOM 678 N N . ALA A 1 100 ? -1.318 -6.112 21.002 1.00 96.00 100 ALA A N 1
ATOM 679 C CA . ALA A 1 100 ? -1.487 -7.502 21.413 1.00 96.00 100 ALA A CA 1
ATOM 680 C C . ALA A 1 100 ? -0.147 -8.246 21.360 1.00 96.00 100 ALA A C 1
ATOM 682 O O . ALA A 1 100 ? 0.185 -8.992 22.284 1.00 96.00 100 ALA A O 1
ATOM 683 N N . THR A 1 101 ? 0.642 -7.956 20.323 1.00 96.19 101 THR A N 1
ATOM 684 C CA . THR A 1 101 ? 1.963 -8.535 20.100 1.00 96.19 101 THR A CA 1
ATOM 685 C C . THR A 1 101 ? 2.971 -7.466 19.690 1.00 96.19 101 THR A C 1
ATOM 687 O O . THR A 1 101 ? 2.659 -6.535 18.950 1.00 96.19 101 THR A O 1
ATOM 690 N N . VAL A 1 102 ? 4.202 -7.617 20.184 1.00 96.50 102 VAL A N 1
ATOM 691 C CA . VAL A 1 102 ? 5.368 -6.836 19.760 1.00 96.50 102 VAL A CA 1
ATOM 692 C C . VAL A 1 102 ? 6.416 -7.802 19.217 1.00 96.50 102 VAL A C 1
ATOM 694 O O . VAL A 1 102 ? 6.778 -8.773 19.889 1.00 96.50 102 VAL A O 1
ATOM 697 N N . LEU A 1 103 ? 6.871 -7.530 17.999 1.00 98.06 103 LEU A N 1
ATOM 698 C CA . LEU A 1 103 ? 7.937 -8.240 17.302 1.00 98.06 103 LEU A CA 1
ATOM 699 C C . LEU A 1 103 ? 9.153 -7.320 17.236 1.00 98.06 103 LEU A C 1
ATOM 701 O O . LEU A 1 103 ? 9.025 -6.187 16.781 1.00 98.06 103 LEU A O 1
ATOM 705 N N . GLN A 1 104 ? 10.311 -7.777 17.702 1.00 96.44 104 GLN A N 1
ATOM 706 C CA . GLN A 1 104 ? 11.508 -6.939 17.830 1.00 96.44 104 GLN A CA 1
ATOM 707 C C . GLN A 1 104 ? 12.660 -7.433 16.946 1.00 96.44 104 GLN A C 1
ATOM 709 O O . GLN A 1 104 ? 12.832 -8.639 16.729 1.00 96.44 104 GLN A O 1
ATOM 714 N N . GLY A 1 105 ? 13.460 -6.485 16.456 1.00 96.75 105 GLY A N 1
ATOM 715 C CA . GLY A 1 105 ? 14.798 -6.760 15.940 1.00 96.75 105 GLY A CA 1
ATOM 716 C C . GLY A 1 105 ? 15.740 -7.244 17.047 1.00 96.75 105 GLY A C 1
ATOM 717 O O . GLY A 1 105 ? 15.402 -7.200 18.226 1.00 96.75 105 GLY A O 1
ATOM 718 N N . ASP A 1 106 ? 16.916 -7.738 16.662 1.00 95.19 106 ASP A N 1
ATOM 719 C CA . ASP A 1 106 ? 17.929 -8.247 17.598 1.00 95.19 106 ASP A CA 1
ATOM 720 C C . ASP A 1 106 ? 19.357 -7.765 17.281 1.00 95.19 106 ASP A C 1
ATOM 722 O O . ASP A 1 106 ? 20.336 -8.372 17.727 1.00 95.19 106 ASP A O 1
ATOM 726 N N . GLN A 1 107 ? 19.491 -6.711 16.467 1.00 96.50 107 GLN A N 1
ATOM 727 C CA . GLN A 1 107 ? 20.778 -6.172 16.022 1.00 96.50 107 GLN A CA 1
ATOM 728 C C . GLN A 1 107 ? 20.732 -4.646 15.894 1.00 96.50 107 GLN A C 1
ATOM 730 O O . GLN A 1 107 ? 19.718 -4.084 15.477 1.00 96.50 107 GLN A O 1
ATOM 735 N N . ASP A 1 108 ? 21.861 -3.993 16.182 1.00 96.62 108 ASP A N 1
ATOM 736 C CA . ASP A 1 108 ? 22.062 -2.562 15.933 1.00 96.62 108 ASP A CA 1
ATOM 737 C C . ASP A 1 108 ? 21.757 -2.206 14.466 1.00 96.62 108 ASP A C 1
ATOM 739 O O . ASP A 1 108 ? 22.206 -2.890 13.547 1.00 96.62 108 ASP A O 1
ATOM 743 N N . ASP A 1 109 ? 21.037 -1.104 14.247 1.00 95.75 109 ASP A N 1
ATOM 744 C CA . ASP A 1 109 ? 20.709 -0.535 12.933 1.00 95.75 109 ASP A CA 1
ATOM 745 C C . ASP A 1 109 ? 19.945 -1.480 11.974 1.00 95.75 109 ASP A C 1
ATOM 747 O O . ASP A 1 109 ? 19.778 -1.154 10.791 1.00 95.75 109 ASP A O 1
ATOM 751 N N . ALA A 1 110 ? 19.398 -2.599 12.472 1.00 97.06 110 ALA A N 1
ATOM 752 C CA . ALA A 1 110 ? 18.659 -3.577 11.669 1.00 97.06 110 ALA A CA 1
ATOM 753 C C . ALA A 1 110 ? 17.387 -3.005 11.034 1.00 97.06 110 ALA A C 1
ATOM 755 O O . ALA A 1 110 ? 16.974 -3.437 9.945 1.00 97.06 110 ALA A O 1
ATOM 756 N N . ARG A 1 111 ? 16.780 -2.015 11.705 1.00 97.19 111 ARG A N 1
ATOM 757 C CA . ARG A 1 111 ? 15.548 -1.333 11.292 1.00 97.19 111 ARG A CA 1
ATOM 758 C C . ARG A 1 111 ? 14.401 -2.302 11.032 1.00 97.19 111 ARG A C 1
ATOM 760 O O . ARG A 1 111 ? 13.707 -2.193 10.018 1.00 97.19 111 ARG A O 1
ATOM 767 N N . PHE A 1 112 ? 14.228 -3.270 11.922 1.00 98.50 112 PHE A N 1
ATOM 768 C CA . PHE A 1 112 ? 13.100 -4.189 11.878 1.00 98.50 112 PHE A CA 1
ATOM 769 C C . PHE A 1 112 ? 11.779 -3.406 11.950 1.00 98.50 112 PHE A C 1
ATOM 771 O O . PHE A 1 112 ? 11.645 -2.469 12.736 1.00 98.50 112 PHE A O 1
ATOM 778 N N . GLY A 1 113 ? 10.808 -3.742 11.102 1.00 98.25 113 GLY A N 1
ATOM 779 C CA . GLY A 1 113 ? 9.567 -2.970 10.982 1.00 98.25 113 GLY A CA 1
ATOM 780 C C . GLY A 1 113 ? 9.670 -1.753 10.060 1.00 98.25 113 GLY A C 1
ATOM 781 O O . GLY A 1 113 ? 8.795 -0.894 10.104 1.00 98.25 113 GLY A O 1
ATOM 782 N N . VAL A 1 114 ? 10.704 -1.656 9.213 1.00 97.88 114 VAL A N 1
ATOM 783 C CA . VAL A 1 114 ? 10.766 -0.626 8.151 1.00 97.88 114 VAL A CA 1
ATOM 784 C C . VAL A 1 114 ? 9.683 -0.822 7.086 1.00 97.88 114 VAL A C 1
ATOM 786 O O . VAL A 1 114 ? 9.262 0.138 6.452 1.00 97.88 114 VAL A O 1
ATOM 789 N N . ALA A 1 115 ? 9.224 -2.060 6.914 1.00 98.62 115 ALA A N 1
ATOM 790 C CA . ALA A 1 115 ? 8.078 -2.430 6.102 1.00 98.62 115 ALA A CA 1
ATOM 791 C C . ALA A 1 115 ? 7.311 -3.546 6.823 1.00 98.62 115 ALA A C 1
ATOM 793 O O . ALA A 1 115 ? 7.929 -4.413 7.447 1.00 98.62 115 ALA A O 1
ATOM 794 N N . VAL A 1 116 ? 5.983 -3.508 6.757 1.00 98.88 116 VAL A N 1
ATOM 795 C CA . VAL A 1 116 ? 5.079 -4.496 7.359 1.00 98.88 116 VAL A CA 1
ATOM 796 C C . VAL A 1 116 ? 3.918 -4.751 6.406 1.00 98.88 116 VAL A C 1
ATOM 798 O O . VAL A 1 116 ? 3.497 -3.826 5.713 1.00 98.88 116 VAL A O 1
ATOM 801 N N . ALA A 1 117 ? 3.413 -5.979 6.376 1.00 98.75 117 ALA A N 1
ATOM 802 C CA . ALA A 1 117 ? 2.218 -6.359 5.628 1.00 98.75 117 ALA A CA 1
ATOM 803 C C . ALA A 1 117 ? 1.605 -7.636 6.220 1.00 98.75 117 ALA A C 1
ATOM 805 O O . ALA A 1 117 ? 2.316 -8.409 6.874 1.00 98.75 117 ALA A O 1
ATOM 806 N N . SER A 1 118 ? 0.325 -7.886 5.939 1.00 98.31 118 SER A N 1
ATOM 807 C CA . SER A 1 118 ? -0.187 -9.256 5.940 1.00 98.31 118 SER A CA 1
ATOM 808 C C . SER A 1 118 ? 0.596 -10.081 4.913 1.00 98.31 118 SER A C 1
ATOM 810 O O . SER A 1 118 ? 0.970 -9.581 3.845 1.00 98.31 118 SER A O 1
ATOM 812 N N . ALA A 1 119 ? 0.895 -11.321 5.272 1.00 98.50 119 ALA A N 1
ATOM 813 C CA . ALA A 1 119 ? 1.444 -12.322 4.373 1.00 98.50 119 ALA A CA 1
ATOM 814 C C . ALA A 1 119 ? 0.342 -13.196 3.746 1.00 98.50 119 ALA A C 1
ATOM 816 O O . ALA A 1 119 ? 0.680 -14.031 2.914 1.00 98.50 119 ALA A O 1
ATOM 817 N N . GLY A 1 120 ? -0.932 -12.977 4.104 1.00 98.38 120 GLY A N 1
ATOM 818 C CA . GLY A 1 120 ? -2.011 -13.932 3.852 1.00 98.38 120 GLY A CA 1
ATOM 819 C C . GLY A 1 120 ? -1.887 -15.166 4.749 1.00 98.38 120 GLY A C 1
ATOM 820 O O . GLY A 1 120 ? -1.111 -15.146 5.701 1.00 98.38 120 GLY A O 1
ATOM 821 N N . ASP A 1 121 ? -2.618 -16.232 4.448 1.00 98.62 121 ASP A N 1
ATOM 822 C CA . ASP A 1 121 ? -2.519 -17.527 5.130 1.00 98.62 121 ASP A CA 1
ATOM 823 C C . ASP A 1 121 ? -1.501 -18.411 4.382 1.00 98.62 121 ASP A C 1
ATOM 825 O O . ASP A 1 121 ? -1.825 -19.173 3.459 1.00 98.62 121 ASP A O 1
ATOM 829 N N . VAL A 1 122 ? -0.217 -18.271 4.733 1.00 98.81 122 VAL A N 1
ATOM 830 C CA . VAL A 1 122 ? 0.888 -18.917 4.005 1.00 98.81 122 VAL A CA 1
ATOM 831 C C . VAL A 1 122 ? 1.012 -20.408 4.323 1.00 98.81 122 VAL A C 1
ATOM 833 O O . VAL A 1 122 ? 1.786 -21.120 3.665 1.00 98.81 122 VAL A O 1
ATOM 836 N N . ASP A 1 123 ? 0.304 -20.893 5.348 1.00 98.56 123 ASP A N 1
ATOM 837 C CA . ASP A 1 123 ? 0.296 -22.296 5.767 1.00 98.56 123 ASP A CA 1
ATOM 838 C C . ASP A 1 123 ? -1.080 -22.990 5.744 1.00 98.56 123 ASP A C 1
ATOM 840 O O . ASP A 1 123 ? -1.168 -24.205 5.995 1.00 98.56 123 ASP A O 1
ATOM 844 N N . ALA A 1 124 ? -2.097 -22.271 5.268 1.00 98.38 124 ALA A N 1
ATOM 845 C CA . ALA A 1 124 ? -3.486 -22.682 5.095 1.00 98.38 124 ALA A CA 1
ATOM 846 C C . ALA A 1 124 ? -4.120 -23.234 6.384 1.00 98.38 124 ALA A C 1
ATOM 848 O O . ALA A 1 124 ? -4.884 -24.218 6.340 1.00 98.38 124 ALA A O 1
ATOM 849 N N . ASP A 1 125 ? -3.764 -22.675 7.542 1.00 97.94 125 ASP A N 1
ATOM 850 C CA . ASP A 1 125 ? -4.298 -23.090 8.838 1.00 97.94 125 ASP A CA 1
ATOM 851 C C . ASP A 1 125 ? -5.585 -22.344 9.248 1.00 97.94 125 ASP A C 1
ATOM 853 O O . ASP A 1 125 ? -6.290 -22.783 10.174 1.00 97.94 125 ASP A O 1
ATOM 857 N N . GLY A 1 126 ? -5.969 -21.331 8.467 1.00 97.44 126 GLY A N 1
ATOM 858 C CA . GLY A 1 126 ? -7.164 -20.512 8.626 1.00 97.44 126 GLY A CA 1
ATOM 859 C C . GLY A 1 126 ? -6.961 -19.256 9.470 1.00 97.44 126 GLY A C 1
ATOM 860 O O . GLY A 1 126 ? -7.968 -18.668 9.876 1.00 97.44 126 GLY A O 1
ATOM 861 N N . TYR A 1 127 ? -5.717 -18.887 9.768 1.00 98.56 127 TYR A N 1
ATOM 862 C CA . TYR A 1 127 ? -5.337 -17.634 10.407 1.00 98.56 127 TYR A CA 1
ATOM 863 C C . TYR A 1 127 ? -4.420 -16.857 9.464 1.00 98.56 127 TYR A C 1
ATOM 865 O O . TYR A 1 127 ? -3.524 -17.436 8.865 1.00 98.56 127 TYR A O 1
ATOM 873 N N . ASP A 1 128 ? -4.620 -15.546 9.351 1.00 98.62 128 ASP A N 1
ATOM 874 C CA . ASP A 1 128 ? -3.711 -14.748 8.530 1.00 98.62 128 ASP A CA 1
ATOM 875 C C . ASP A 1 128 ? -2.339 -14.607 9.213 1.00 98.62 128 ASP A C 1
ATOM 877 O O . ASP A 1 128 ? -2.213 -14.546 10.442 1.00 98.62 128 ASP A O 1
ATOM 881 N N . ASP A 1 129 ? -1.294 -14.508 8.400 1.00 98.81 129 ASP A N 1
ATOM 882 C CA . ASP A 1 129 ? 0.093 -14.379 8.826 1.00 98.81 129 ASP A CA 1
ATOM 883 C C . ASP A 1 129 ? 0.626 -12.969 8.554 1.00 98.81 129 ASP A C 1
ATOM 885 O O . ASP A 1 129 ? 0.054 -12.173 7.804 1.00 98.81 129 ASP A O 1
ATOM 889 N N . VAL A 1 130 ? 1.781 -12.636 9.135 1.00 98.81 130 VAL A N 1
ATOM 890 C CA . VAL A 1 130 ? 2.423 -11.330 8.916 1.00 98.81 130 VAL A CA 1
ATOM 891 C C . VAL A 1 130 ? 3.855 -11.463 8.430 1.00 98.81 130 VAL A C 1
ATOM 893 O O . VAL A 1 130 ? 4.612 -12.340 8.854 1.00 98.81 130 VAL A O 1
ATOM 896 N N . VAL A 1 131 ? 4.267 -10.514 7.589 1.00 98.88 131 VAL A N 1
ATOM 897 C CA . VAL A 1 131 ? 5.654 -10.353 7.152 1.00 98.88 131 VAL A CA 1
ATOM 898 C C . VAL A 1 131 ? 6.207 -9.001 7.594 1.00 98.88 131 VAL A C 1
ATOM 900 O O . VAL A 1 131 ? 5.583 -7.951 7.430 1.00 98.88 131 VAL A O 1
ATOM 903 N N . VAL A 1 132 ? 7.421 -9.022 8.147 1.00 98.94 132 VAL A N 1
ATOM 904 C CA . VAL A 1 132 ? 8.128 -7.832 8.627 1.00 98.94 132 VAL A CA 1
ATOM 905 C C . VAL A 1 132 ? 9.500 -7.720 7.976 1.00 98.94 132 VAL A C 1
ATOM 907 O O . VAL A 1 132 ? 10.315 -8.640 8.023 1.00 98.94 132 VAL A O 1
ATOM 910 N N . GLY A 1 133 ? 9.770 -6.569 7.370 1.00 98.69 133 GLY A N 1
ATOM 911 C CA . GLY A 1 133 ? 11.037 -6.246 6.731 1.00 98.69 133 GLY A CA 1
ATOM 912 C C . GLY A 1 133 ? 12.070 -5.642 7.688 1.00 98.69 133 GLY A C 1
ATOM 913 O O . GLY A 1 133 ? 11.733 -4.874 8.592 1.00 98.69 133 GLY A O 1
ATOM 914 N N . SER A 1 134 ? 13.346 -5.958 7.462 1.00 98.44 134 SER A N 1
ATOM 915 C CA . SER A 1 134 ? 14.502 -5.431 8.194 1.00 98.44 134 SER A CA 1
ATOM 916 C C . SER A 1 134 ? 15.658 -5.188 7.221 1.00 98.44 134 SER A C 1
ATOM 918 O O . SER A 1 134 ? 16.556 -6.012 7.046 1.00 98.44 134 SER A O 1
ATOM 920 N N . GLY A 1 135 ? 15.634 -4.038 6.547 1.00 97.56 135 GLY A N 1
ATOM 921 C CA . GLY A 1 135 ? 16.604 -3.720 5.494 1.00 97.56 135 GLY A CA 1
ATOM 922 C C . GLY A 1 135 ? 18.054 -3.531 5.966 1.00 97.56 135 GLY A C 1
ATOM 923 O O . GLY A 1 135 ? 18.945 -3.492 5.123 1.00 97.56 135 GLY A O 1
ATOM 924 N N . GLY A 1 136 ? 18.307 -3.372 7.268 1.00 97.44 136 GLY A N 1
ATOM 925 C CA . GLY A 1 136 ? 19.654 -3.265 7.848 1.00 97.44 136 GLY A CA 1
ATOM 926 C C . GLY A 1 136 ? 20.149 -4.543 8.528 1.00 97.44 136 GLY A C 1
ATOM 927 O O . GLY A 1 136 ? 21.158 -4.501 9.212 1.00 97.44 136 GLY A O 1
ATOM 928 N N . TRP A 1 137 ? 19.420 -5.655 8.418 1.00 97.88 137 TRP A N 1
ATOM 929 C CA . TRP A 1 137 ? 19.764 -6.893 9.118 1.00 97.88 137 TRP A CA 1
ATOM 930 C C . TRP A 1 137 ? 20.998 -7.597 8.523 1.00 97.88 137 TRP A C 1
ATOM 932 O O . TRP A 1 137 ? 21.117 -7.709 7.296 1.00 97.88 137 TRP A O 1
ATOM 942 N N . ASP A 1 138 ? 21.852 -8.139 9.400 1.00 96.88 138 ASP A N 1
ATOM 943 C CA . ASP A 1 138 ? 23.088 -8.852 9.065 1.00 96.88 138 ASP A CA 1
ATOM 944 C C . ASP A 1 138 ? 22.972 -10.360 9.380 1.00 96.88 138 ASP A C 1
ATOM 946 O O . ASP A 1 138 ? 22.901 -10.793 10.535 1.00 96.88 138 ASP A O 1
ATOM 950 N N . GLY A 1 139 ? 23.029 -11.197 8.341 1.00 94.00 139 GLY A N 1
ATOM 951 C CA . GLY A 1 139 ? 23.019 -12.669 8.397 1.00 94.00 139 GLY A CA 1
ATOM 952 C C . GLY A 1 139 ? 24.357 -13.329 8.078 1.00 94.00 139 GLY A C 1
ATOM 953 O O . GLY A 1 139 ? 24.467 -14.558 8.021 1.00 94.00 139 GLY A O 1
ATOM 954 N N . GLY A 1 140 ? 25.396 -12.525 7.867 1.00 92.56 140 GLY A N 1
ATOM 955 C CA . GLY A 1 140 ? 26.722 -12.966 7.446 1.00 92.56 140 GLY A CA 1
ATOM 956 C C . GLY A 1 140 ? 27.419 -11.986 6.503 1.00 92.56 140 GLY A C 1
ATOM 957 O O . GLY A 1 140 ? 28.642 -12.073 6.342 1.00 92.56 140 GLY A O 1
ATOM 958 N N . GLN A 1 141 ? 26.677 -11.060 5.902 1.00 93.94 141 GLN A N 1
ATOM 959 C CA . GLN A 1 141 ? 27.193 -9.878 5.218 1.00 93.94 141 GLN A CA 1
ATOM 960 C C . GLN A 1 141 ? 26.781 -8.621 6.011 1.00 93.94 141 GLN A C 1
ATOM 962 O O . GLN A 1 141 ? 26.361 -8.738 7.156 1.00 93.94 141 GLN A O 1
ATOM 967 N N . THR A 1 142 ? 27.034 -7.431 5.469 1.00 95.44 142 THR A N 1
ATOM 968 C CA . THR A 1 142 ? 26.601 -6.169 6.089 1.00 95.44 142 THR A CA 1
ATOM 969 C C . THR A 1 142 ? 25.449 -5.604 5.279 1.00 95.44 142 THR A C 1
ATOM 971 O O . THR A 1 142 ? 25.605 -5.476 4.061 1.00 95.44 142 THR A O 1
ATOM 974 N N . ASP A 1 143 ? 24.356 -5.215 5.924 1.00 95.75 143 ASP A N 1
ATOM 975 C CA . ASP A 1 143 ? 23.130 -4.685 5.338 1.00 95.75 143 ASP A CA 1
ATOM 976 C C . ASP A 1 143 ? 22.589 -5.579 4.189 1.00 95.75 143 ASP A C 1
ATOM 978 O O . ASP A 1 143 ? 22.058 -5.056 3.200 1.00 95.75 143 ASP A O 1
ATOM 982 N N . GLU A 1 144 ? 22.754 -6.916 4.214 1.00 96.12 144 GLU A N 1
ATOM 983 C CA . GLU A 1 144 ? 22.074 -7.753 3.201 1.00 96.12 144 GLU A CA 1
ATOM 984 C C . GLU A 1 144 ? 20.553 -7.680 3.337 1.00 96.12 144 GLU A C 1
ATOM 986 O O . GLU A 1 144 ? 19.844 -7.777 2.330 1.00 96.12 144 GLU A O 1
ATOM 991 N N . GLY A 1 145 ? 20.078 -7.422 4.556 1.00 98.06 145 GLY A N 1
ATOM 992 C CA . GLY A 1 145 ? 18.677 -7.318 4.907 1.00 98.06 145 GLY A CA 1
ATOM 993 C C . GLY A 1 145 ? 17.956 -8.665 4.904 1.00 98.06 145 GLY A C 1
ATOM 994 O O . GLY A 1 145 ? 18.405 -9.656 4.312 1.00 98.06 145 GLY A O 1
ATOM 995 N N . ALA A 1 146 ? 16.811 -8.693 5.574 1.00 98.50 146 ALA A N 1
ATOM 996 C CA . ALA A 1 146 ? 15.915 -9.836 5.585 1.00 98.50 146 ALA A CA 1
ATOM 997 C C . ALA A 1 146 ? 14.446 -9.419 5.712 1.00 98.50 146 ALA A C 1
ATOM 999 O O . ALA A 1 146 ? 14.127 -8.324 6.175 1.00 98.50 146 ALA A O 1
ATOM 1000 N N . ALA A 1 147 ? 13.556 -10.328 5.328 1.00 98.69 147 ALA A N 1
ATOM 1001 C CA . ALA A 1 147 ? 12.154 -10.327 5.718 1.00 98.69 147 ALA A CA 1
ATOM 1002 C C . ALA A 1 147 ? 11.876 -11.527 6.637 1.00 98.69 147 ALA A C 1
ATOM 1004 O O . ALA A 1 147 ? 12.475 -12.594 6.479 1.00 98.69 147 ALA A O 1
ATOM 1005 N N . PHE A 1 148 ? 10.981 -11.345 7.599 1.00 98.81 148 PHE A N 1
ATOM 1006 C CA . PHE A 1 148 ? 10.637 -12.327 8.621 1.00 98.81 148 PHE A CA 1
ATOM 1007 C C . PHE A 1 148 ? 9.141 -12.601 8.566 1.00 98.81 148 PHE A C 1
ATOM 1009 O O . PHE A 1 148 ? 8.360 -11.657 8.649 1.00 98.81 148 PHE A O 1
ATOM 1016 N N . VAL A 1 149 ? 8.763 -13.869 8.421 1.00 98.75 149 VAL A N 1
ATOM 1017 C CA . VAL A 1 149 ? 7.360 -14.305 8.429 1.00 98.75 149 VAL A CA 1
ATOM 1018 C C . VAL A 1 149 ? 7.041 -14.875 9.803 1.00 98.75 149 VAL A C 1
ATOM 1020 O O . VAL A 1 149 ? 7.836 -15.651 10.347 1.00 98.75 149 VAL A O 1
ATOM 1023 N N . PHE A 1 150 ? 5.902 -14.473 10.352 1.00 98.75 150 PHE A N 1
ATOM 1024 C CA . PHE A 1 150 ? 5.380 -14.951 11.624 1.00 98.75 150 PHE A CA 1
ATOM 1025 C C . PHE A 1 150 ? 3.969 -15.465 11.405 1.00 98.75 150 PHE A C 1
ATOM 1027 O O . PHE A 1 150 ? 3.129 -14.718 10.900 1.00 98.75 150 PHE A O 1
ATOM 1034 N N . LEU A 1 151 ? 3.738 -16.711 11.805 1.00 98.56 151 LEU A N 1
ATOM 1035 C CA . LEU A 1 151 ? 2.449 -17.349 11.613 1.00 98.56 151 LEU A CA 1
ATOM 1036 C C . LEU A 1 151 ? 1.419 -16.848 12.633 1.00 98.56 151 LEU A C 1
ATOM 1038 O O . LEU A 1 151 ? 1.743 -16.594 13.808 1.00 98.56 151 LEU A O 1
ATOM 1042 N N . GLY A 1 152 ? 0.186 -16.702 12.165 1.00 98.25 152 GLY A N 1
ATOM 1043 C CA . GLY A 1 152 ? -1.005 -16.477 12.956 1.00 98.25 152 GLY A CA 1
ATOM 1044 C C . GLY A 1 152 ? -1.381 -17.703 13.784 1.00 98.25 152 GLY A C 1
ATOM 1045 O O . GLY A 1 152 ? -0.660 -18.697 13.903 1.00 98.25 152 GLY A O 1
ATOM 1046 N N . GLY A 1 153 ? -2.512 -17.606 14.469 1.00 97.56 153 GLY A N 1
ATOM 1047 C CA . GLY A 1 153 ? -3.036 -18.731 15.226 1.00 97.56 153 GLY A CA 1
ATOM 1048 C C . GLY A 1 153 ? -4.158 -18.331 16.173 1.00 97.56 153 GLY A C 1
ATOM 1049 O O . GLY A 1 153 ? -4.486 -17.161 16.312 1.00 97.56 153 GLY A O 1
ATOM 1050 N N . PRO A 1 154 ? -4.699 -19.264 16.974 1.00 95.81 154 PRO A N 1
ATOM 1051 C CA . PRO A 1 154 ? -5.873 -19.018 17.826 1.00 95.81 154 PRO A CA 1
ATOM 1052 C C . PRO A 1 154 ? -5.689 -17.956 18.927 1.00 95.81 154 PRO A C 1
ATOM 1054 O O . PRO A 1 154 ? -6.615 -17.703 19.698 1.00 95.81 154 PRO A O 1
ATOM 1057 N N . PHE A 1 155 ? -4.484 -17.410 19.086 1.00 93.38 155 PHE A N 1
ATOM 1058 C CA . PHE A 1 155 ? -4.178 -16.320 20.012 1.00 93.38 155 PHE A CA 1
ATOM 1059 C C . PHE A 1 155 ? -3.500 -15.131 19.315 1.00 93.38 155 PHE A C 1
ATOM 1061 O O . PHE A 1 155 ? -2.956 -14.273 20.011 1.00 93.38 155 PHE A O 1
ATOM 1068 N N . GLY A 1 156 ? -3.527 -15.087 17.983 1.00 96.38 156 GLY A N 1
ATOM 1069 C CA . GLY A 1 156 ? -2.740 -14.172 17.171 1.00 96.38 156 GLY A CA 1
ATOM 1070 C C . GLY A 1 156 ? -1.293 -14.626 17.000 1.00 96.38 156 GLY A C 1
ATOM 1071 O O . GLY A 1 156 ? -0.877 -15.689 17.479 1.00 96.38 156 GLY A O 1
ATOM 1072 N N . VAL A 1 157 ? -0.509 -13.749 16.381 1.00 96.75 157 VAL A N 1
ATOM 1073 C CA . VAL A 1 157 ? 0.941 -13.898 16.230 1.00 96.75 157 VAL A CA 1
ATOM 1074 C C . VAL A 1 157 ? 1.619 -13.944 17.602 1.00 96.75 157 VAL A C 1
ATOM 1076 O O . VAL A 1 157 ? 1.361 -13.109 18.475 1.00 96.75 157 VAL A O 1
ATOM 1079 N N . ALA A 1 158 ? 2.536 -14.890 17.808 1.00 93.50 158 ALA A N 1
ATOM 1080 C CA . ALA A 1 158 ? 3.278 -14.997 19.060 1.00 93.50 158 ALA A CA 1
ATOM 1081 C C . ALA A 1 158 ? 4.284 -13.842 19.240 1.00 93.50 158 ALA A C 1
ATOM 1083 O O . ALA A 1 158 ? 5.081 -13.543 18.355 1.00 93.50 158 ALA A O 1
ATOM 1084 N N . SER A 1 159 ? 4.312 -13.229 20.429 1.00 87.88 159 SER A N 1
ATOM 1085 C CA . SER A 1 159 ? 5.328 -12.219 20.760 1.00 87.88 159 SER A CA 1
ATOM 1086 C C . SER A 1 159 ? 6.748 -12.791 20.723 1.00 87.88 159 SER A C 1
ATOM 1088 O O . SER A 1 159 ? 6.996 -13.898 21.212 1.00 87.88 159 SER A O 1
ATOM 1090 N N . GLY A 1 160 ? 7.695 -12.001 20.214 1.00 91.75 160 GLY A N 1
ATOM 1091 C CA . GLY A 1 160 ? 9.074 -12.432 20.019 1.00 91.75 160 GLY A CA 1
ATOM 1092 C C . GLY A 1 160 ? 9.848 -11.495 19.096 1.00 91.75 160 GLY A C 1
ATOM 1093 O O . GLY A 1 160 ? 9.769 -10.279 19.231 1.00 91.75 160 GLY A O 1
ATOM 1094 N N . GLY A 1 161 ? 10.618 -12.057 18.171 1.00 92.50 161 GLY A N 1
ATOM 1095 C CA . GLY A 1 161 ? 11.440 -11.288 17.241 1.00 92.50 161 GLY A CA 1
ATOM 1096 C C . GLY A 1 161 ? 12.057 -12.162 16.159 1.00 92.50 161 GLY A C 1
ATOM 1097 O O . GLY A 1 161 ? 11.606 -13.280 15.918 1.00 92.50 161 GLY A O 1
ATOM 1098 N N . THR A 1 162 ? 13.131 -11.687 15.541 1.00 93.75 162 THR A N 1
ATOM 1099 C CA . THR A 1 162 ? 13.840 -12.382 14.446 1.00 93.75 162 THR A CA 1
ATOM 1100 C C . THR A 1 162 ? 14.200 -13.842 14.769 1.00 93.75 162 THR A C 1
ATOM 1102 O O . THR A 1 162 ? 14.096 -14.714 13.910 1.00 93.75 162 THR A O 1
ATOM 1105 N N . ALA A 1 163 ? 14.561 -14.146 16.022 1.00 92.75 163 ALA A N 1
ATOM 1106 C CA . ALA A 1 163 ? 14.920 -15.494 16.475 1.00 92.75 163 ALA A CA 1
ATOM 1107 C C . ALA A 1 163 ? 13.731 -16.464 16.633 1.00 92.75 163 ALA A C 1
ATOM 1109 O O . ALA A 1 163 ? 13.946 -17.670 16.783 1.00 92.75 163 ALA A O 1
ATOM 1110 N N . THR A 1 164 ? 12.501 -15.950 16.662 1.00 94.75 164 THR A N 1
ATOM 1111 C CA . THR A 1 164 ? 11.264 -16.736 16.787 1.00 94.75 164 THR A CA 1
ATOM 1112 C C . THR A 1 164 ? 10.396 -16.671 15.537 1.00 94.75 164 THR A C 1
ATOM 1114 O O . THR A 1 164 ? 9.295 -17.203 15.575 1.00 94.75 164 THR A O 1
ATOM 1117 N N . ALA A 1 165 ? 10.863 -16.022 14.469 1.00 97.56 165 ALA A N 1
ATOM 1118 C CA . ALA A 1 165 ? 10.183 -16.027 13.182 1.00 97.56 165 ALA A CA 1
ATOM 1119 C C . ALA A 1 165 ? 10.109 -17.453 12.617 1.00 97.56 165 ALA A C 1
ATOM 1121 O O . ALA A 1 165 ? 11.077 -18.218 12.712 1.00 97.56 165 ALA A O 1
ATOM 1122 N N . ASP A 1 166 ? 8.982 -17.791 12.000 1.00 98.12 166 ASP A N 1
ATOM 1123 C CA . ASP A 1 166 ? 8.752 -19.093 11.372 1.00 98.12 166 ASP A CA 1
ATOM 1124 C C . ASP A 1 166 ? 9.543 -19.221 10.063 1.00 98.12 166 ASP A C 1
ATOM 1126 O O . ASP A 1 166 ? 10.094 -20.284 9.750 1.00 98.12 166 ASP A O 1
ATOM 1130 N N . ALA A 1 167 ? 9.715 -18.099 9.353 1.00 98.12 167 ALA A N 1
ATOM 1131 C CA . ALA A 1 167 ? 10.623 -17.999 8.219 1.00 98.12 167 ALA A CA 1
ATOM 1132 C C . ALA A 1 167 ? 11.541 -16.776 8.300 1.00 98.12 167 ALA A C 1
ATOM 1134 O O . ALA A 1 167 ? 11.116 -15.671 8.629 1.00 98.12 167 ALA A O 1
ATOM 1135 N N . THR A 1 168 ? 12.807 -16.954 7.919 1.00 98.25 168 THR A N 1
ATOM 1136 C CA . THR A 1 168 ? 13.730 -15.845 7.639 1.00 98.25 168 THR A CA 1
ATOM 1137 C C . THR A 1 168 ? 14.154 -15.875 6.175 1.00 98.25 168 THR A C 1
ATOM 1139 O O . THR A 1 168 ? 14.714 -16.870 5.711 1.00 98.25 168 THR A O 1
ATOM 1142 N N . LEU A 1 169 ? 13.910 -14.779 5.461 1.00 98.19 169 LEU A N 1
ATOM 1143 C CA . LEU A 1 169 ? 14.122 -14.613 4.024 1.00 98.19 169 LEU A CA 1
ATOM 1144 C C . LEU A 1 169 ? 15.229 -13.576 3.805 1.00 98.19 169 LEU A C 1
ATOM 1146 O O . LEU A 1 169 ? 15.006 -12.382 3.965 1.00 98.19 169 LEU A O 1
ATOM 1150 N N . GLN A 1 170 ? 16.440 -14.026 3.493 1.00 95.62 170 GLN A N 1
ATOM 1151 C CA . GLN A 1 170 ? 17.668 -13.229 3.589 1.00 95.62 170 GLN A CA 1
ATOM 1152 C C . GLN A 1 170 ? 18.207 -12.812 2.218 1.00 95.62 170 GLN A C 1
ATOM 1154 O O . GLN A 1 170 ? 18.134 -13.567 1.238 1.00 95.62 170 GLN A O 1
ATOM 1159 N N . GLY A 1 171 ? 18.811 -11.623 2.159 1.00 94.12 171 GLY A N 1
ATOM 1160 C CA . GLY A 1 171 ? 19.616 -11.196 1.017 1.00 94.12 171 GLY A CA 1
ATOM 1161 C C . GLY A 1 171 ? 20.896 -12.030 0.868 1.00 94.12 171 GLY A C 1
ATOM 1162 O O . GLY A 1 171 ? 21.375 -12.642 1.820 1.00 94.12 171 GLY A O 1
ATOM 1163 N N . ASP A 1 172 ? 21.482 -12.060 -0.334 1.00 92.88 172 ASP A N 1
ATOM 1164 C CA . ASP A 1 172 ? 22.746 -12.770 -0.595 1.00 92.88 172 ASP A CA 1
ATOM 1165 C C . ASP A 1 172 ? 23.929 -11.847 -0.921 1.00 92.88 172 ASP A C 1
ATOM 1167 O O . ASP A 1 172 ? 25.024 -12.335 -1.219 1.00 92.88 172 ASP A O 1
ATOM 1171 N N . ALA A 1 173 ? 23.748 -10.531 -0.791 1.00 92.62 173 ALA A N 1
ATOM 1172 C CA . ALA A 1 173 ? 24.765 -9.529 -1.085 1.00 92.62 173 ALA A CA 1
ATOM 1173 C C . ALA A 1 173 ? 24.768 -8.396 -0.050 1.00 92.62 173 ALA A C 1
ATOM 1175 O O . ALA A 1 173 ? 23.716 -7.893 0.337 1.00 92.62 173 ALA A O 1
ATOM 1176 N N . ALA A 1 174 ? 25.960 -7.949 0.349 1.00 93.38 174 ALA A N 1
ATOM 1177 C CA . ALA A 1 174 ? 26.116 -6.799 1.236 1.00 93.38 174 ALA A CA 1
ATOM 1178 C C . ALA A 1 174 ? 25.447 -5.533 0.666 1.00 93.38 174 ALA A C 1
ATOM 1180 O O . ALA A 1 174 ? 25.637 -5.199 -0.505 1.00 93.38 174 ALA A O 1
ATOM 1181 N N . ASN A 1 175 ? 24.765 -4.773 1.521 1.00 93.62 175 ASN A N 1
ATOM 1182 C CA . ASN A 1 175 ? 23.980 -3.580 1.197 1.00 93.62 175 ASN A CA 1
ATOM 1183 C C . ASN A 1 175 ? 22.803 -3.828 0.248 1.00 93.62 175 ASN A C 1
ATOM 1185 O O . ASN A 1 175 ? 22.275 -2.859 -0.290 1.00 93.62 175 ASN A O 1
ATOM 1189 N N . ALA A 1 176 ? 22.377 -5.075 0.026 1.00 95.06 176 ALA A N 1
ATOM 1190 C CA . ALA A 1 176 ? 21.190 -5.358 -0.777 1.00 95.06 176 ALA A CA 1
ATOM 1191 C C . ALA A 1 176 ? 19.911 -4.787 -0.154 1.00 95.06 176 ALA A C 1
ATOM 1193 O O . ALA A 1 176 ? 19.012 -4.348 -0.880 1.00 95.06 176 ALA A O 1
ATOM 1194 N N . ARG A 1 177 ? 19.864 -4.762 1.183 1.00 96.81 177 ARG A N 1
ATOM 1195 C CA . ARG A 1 177 ? 18.732 -4.309 1.989 1.00 96.81 177 ARG A CA 1
ATOM 1196 C C . ARG A 1 177 ? 17.420 -5.003 1.640 1.00 96.81 177 ARG A C 1
ATOM 1198 O O . ARG A 1 177 ? 16.394 -4.332 1.504 1.00 96.81 177 ARG A O 1
ATOM 1205 N N . LEU A 1 178 ? 17.455 -6.324 1.461 1.00 98.31 178 LEU A N 1
ATOM 1206 C CA . LEU A 1 178 ? 16.235 -7.117 1.316 1.00 98.31 178 LEU A CA 1
ATOM 1207 C C . LEU A 1 178 ? 15.308 -6.864 2.519 1.00 98.31 178 LEU A C 1
ATOM 1209 O O . LEU A 1 178 ? 15.782 -6.678 3.637 1.00 98.31 178 LEU A O 1
ATOM 1213 N N . GLY A 1 179 ? 13.999 -6.805 2.288 1.00 98.31 179 GLY A N 1
ATOM 1214 C CA . GLY A 1 179 ? 13.036 -6.417 3.320 1.00 98.31 179 GLY A CA 1
ATOM 1215 C C . GLY A 1 179 ? 12.965 -4.904 3.548 1.00 98.31 179 GLY A C 1
ATOM 1216 O O . GLY A 1 179 ? 12.411 -4.463 4.547 1.00 98.31 179 GLY A O 1
ATOM 1217 N N . SER A 1 180 ? 13.497 -4.086 2.630 1.00 98.00 180 SER A N 1
ATOM 1218 C CA . SER A 1 180 ? 13.176 -2.646 2.602 1.00 98.00 180 SER A CA 1
ATOM 1219 C C . SER A 1 180 ? 11.723 -2.386 2.191 1.00 98.00 180 SER A C 1
ATOM 1221 O O . SER A 1 180 ? 11.193 -1.330 2.514 1.00 98.00 180 SER A O 1
ATOM 1223 N N . ALA A 1 181 ? 11.115 -3.341 1.487 1.00 98.69 181 ALA A N 1
ATOM 1224 C CA . ALA A 1 181 ? 9.695 -3.422 1.175 1.00 98.69 181 ALA A CA 1
ATOM 1225 C C . ALA A 1 181 ? 9.275 -4.899 1.255 1.00 98.69 181 ALA A C 1
ATOM 1227 O O . ALA A 1 181 ? 10.058 -5.776 0.871 1.00 98.69 181 ALA A O 1
ATOM 1228 N N . VAL A 1 182 ? 8.077 -5.174 1.766 1.00 98.88 182 VAL A N 1
ATOM 1229 C CA . VAL A 1 182 ? 7.490 -6.519 1.871 1.00 98.88 182 VAL A CA 1
ATOM 1230 C C . VAL A 1 182 ? 5.994 -6.442 1.582 1.00 98.88 182 VAL A C 1
ATOM 1232 O O . VAL A 1 182 ? 5.388 -5.409 1.859 1.00 98.88 182 VAL A O 1
ATOM 1235 N N . ALA A 1 183 ? 5.420 -7.513 1.044 1.00 98.81 183 ALA A N 1
ATOM 1236 C CA . ALA A 1 183 ? 3.978 -7.684 0.889 1.00 98.81 183 ALA A CA 1
ATOM 1237 C C . ALA A 1 183 ? 3.623 -9.176 0.800 1.00 98.81 183 ALA A C 1
ATOM 1239 O O . ALA A 1 183 ? 4.466 -9.980 0.383 1.00 98.81 183 ALA A O 1
ATOM 1240 N N . GLY A 1 184 ? 2.380 -9.530 1.131 1.00 98.50 184 GLY A N 1
ATOM 1241 C CA . GLY A 1 184 ? 1.750 -10.731 0.591 1.00 98.50 184 GLY A CA 1
ATOM 1242 C C . GLY A 1 184 ? 1.664 -10.622 -0.934 1.00 98.50 184 GLY A C 1
ATOM 1243 O O . GLY A 1 184 ? 1.388 -9.550 -1.480 1.00 98.50 184 GLY A O 1
ATOM 1244 N N . ALA A 1 185 ? 1.984 -11.709 -1.620 1.00 98.38 185 ALA A N 1
ATOM 1245 C CA . ALA A 1 185 ? 1.902 -11.836 -3.068 1.00 98.38 185 ALA A CA 1
ATOM 1246 C C . ALA A 1 185 ? 0.597 -12.517 -3.521 1.00 98.38 185 ALA A C 1
ATOM 1248 O O . ALA A 1 185 ? 0.362 -12.559 -4.725 1.00 98.38 185 ALA A O 1
ATOM 1249 N N . GLY A 1 186 ? -0.233 -12.990 -2.580 1.00 98.31 186 GLY A N 1
ATOM 1250 C CA . GLY A 1 186 ? -1.380 -13.857 -2.865 1.00 98.31 186 GLY A CA 1
ATOM 1251 C C . GLY A 1 186 ? -0.934 -15.261 -3.275 1.00 98.31 186 GLY A C 1
ATOM 1252 O O . GLY A 1 186 ? 0.241 -15.599 -3.126 1.00 98.31 186 GLY A O 1
ATOM 1253 N N . ASP A 1 187 ? -1.838 -16.066 -3.818 1.00 98.62 187 ASP A N 1
ATOM 1254 C CA . ASP A 1 187 ? -1.539 -17.415 -4.305 1.00 98.62 187 ASP A CA 1
ATOM 1255 C C . ASP A 1 187 ? -1.096 -17.348 -5.778 1.00 98.62 187 ASP A C 1
ATOM 1257 O O . ASP A 1 187 ? -1.894 -17.462 -6.721 1.00 98.62 187 ASP A O 1
ATOM 1261 N N . VAL A 1 188 ? 0.203 -17.118 -6.010 1.00 98.69 188 VAL A N 1
ATOM 1262 C CA . VAL A 1 188 ? 0.713 -16.869 -7.372 1.00 98.69 188 VAL A CA 1
ATOM 1263 C C . VAL A 1 188 ? 0.814 -18.144 -8.210 1.00 98.69 188 VAL A C 1
ATOM 1265 O O . VAL A 1 188 ? 1.104 -18.072 -9.415 1.00 98.69 188 VAL A O 1
ATOM 1268 N N . ASP A 1 189 ? 0.653 -19.320 -7.586 1.00 98.50 189 ASP A N 1
ATOM 1269 C CA . ASP A 1 189 ? 0.745 -20.622 -8.247 1.00 98.50 189 ASP A CA 1
ATOM 1270 C C . ASP A 1 189 ? -0.473 -21.549 -8.117 1.00 98.50 189 ASP A C 1
ATOM 1272 O O . ASP A 1 189 ? -0.518 -22.605 -8.771 1.00 98.50 189 ASP A O 1
ATOM 1276 N N . GLY A 1 190 ? -1.512 -21.083 -7.429 1.00 98.12 190 GLY A N 1
ATOM 1277 C CA . GLY A 1 190 ? -2.820 -21.711 -7.298 1.00 98.12 190 GLY A CA 1
ATOM 1278 C C . GLY A 1 190 ? -2.781 -22.986 -6.462 1.00 98.12 190 GLY A C 1
ATOM 1279 O O . GLY A 1 190 ? -3.542 -23.924 -6.754 1.00 98.12 190 GLY A O 1
ATOM 1280 N N . ASP A 1 191 ? -1.842 -23.094 -5.519 1.00 98.00 191 ASP A N 1
ATOM 1281 C CA . ASP A 1 191 ? -1.683 -24.270 -4.665 1.00 98.00 191 ASP A CA 1
ATOM 1282 C C . ASP A 1 191 ? -2.463 -24.188 -3.339 1.00 98.00 191 ASP A C 1
ATOM 1284 O O . ASP A 1 191 ? -2.604 -25.211 -2.650 1.00 98.00 191 ASP A O 1
ATOM 1288 N N . GLY A 1 192 ? -3.103 -23.043 -3.088 1.00 97.88 192 GLY A N 1
ATOM 1289 C CA . GLY A 1 192 ? -3.967 -22.762 -1.949 1.00 97.88 192 GLY A CA 1
ATOM 1290 C C . GLY A 1 192 ? -3.231 -22.246 -0.717 1.00 97.88 192 GLY A C 1
ATOM 1291 O O . GLY A 1 192 ? -3.828 -22.281 0.359 1.00 97.88 192 GLY A O 1
ATOM 1292 N N . TYR A 1 193 ? -1.970 -21.840 -0.859 1.00 98.69 193 TYR A N 1
ATOM 1293 C CA . TYR A 1 193 ? -1.182 -21.172 0.170 1.00 98.69 193 TYR A CA 1
ATOM 1294 C C . TYR A 1 193 ? -0.801 -19.780 -0.325 1.00 98.69 193 TYR A C 1
ATOM 1296 O O . TYR A 1 193 ? -0.359 -19.635 -1.462 1.00 98.69 193 TYR A O 1
ATOM 1304 N N . ASP A 1 194 ? -0.925 -18.766 0.527 1.00 98.75 194 ASP A N 1
ATOM 1305 C CA . ASP A 1 194 ? -0.476 -17.432 0.141 1.00 98.75 194 ASP A CA 1
ATOM 1306 C C . ASP A 1 194 ? 1.060 -17.350 0.087 1.00 98.75 194 ASP A C 1
ATOM 1308 O O . ASP A 1 194 ? 1.797 -18.020 0.822 1.00 98.75 194 ASP A O 1
ATOM 1312 N N . ASP A 1 195 ? 1.559 -16.501 -0.807 1.00 98.81 195 ASP A N 1
ATOM 1313 C CA . ASP A 1 195 ? 2.978 -16.294 -1.059 1.00 98.81 195 ASP A CA 1
ATOM 1314 C C . ASP A 1 195 ? 3.451 -14.922 -0.563 1.00 98.81 195 ASP A C 1
ATOM 1316 O O . ASP A 1 195 ? 2.677 -14.009 -0.284 1.00 98.81 195 ASP A O 1
ATOM 1320 N N . VAL A 1 196 ? 4.770 -14.730 -0.495 1.00 98.81 196 VAL A N 1
ATOM 1321 C CA . VAL A 1 196 ? 5.386 -13.495 0.012 1.00 98.81 196 VAL A CA 1
ATOM 1322 C C . VAL A 1 196 ? 6.375 -12.917 -0.993 1.00 98.81 196 VAL A C 1
ATOM 1324 O O . VAL A 1 196 ? 7.196 -13.633 -1.575 1.00 98.81 196 VAL A O 1
ATOM 1327 N N . VAL A 1 197 ? 6.377 -11.590 -1.133 1.00 98.81 197 VAL A N 1
ATOM 1328 C CA . VAL A 1 197 ? 7.382 -10.837 -1.892 1.00 98.81 197 VAL A CA 1
ATOM 1329 C C . VAL A 1 197 ? 8.220 -9.937 -0.981 1.00 98.81 197 VAL A C 1
ATOM 1331 O O . VAL A 1 197 ? 7.703 -9.231 -0.117 1.00 98.81 197 VAL A O 1
ATOM 1334 N N . ALA A 1 198 ? 9.539 -9.925 -1.198 1.00 98.75 198 ALA A N 1
ATOM 1335 C CA . ALA A 1 198 ? 10.475 -9.048 -0.494 1.00 98.75 198 ALA A CA 1
ATOM 1336 C C . ALA A 1 198 ? 11.387 -8.284 -1.465 1.00 98.75 198 ALA A C 1
ATOM 1338 O O . ALA A 1 198 ? 12.037 -8.872 -2.333 1.00 98.75 198 ALA A O 1
ATOM 1339 N N . GLY A 1 199 ? 11.463 -6.965 -1.289 1.00 98.31 199 GLY A N 1
ATOM 1340 C CA . GLY A 1 199 ? 12.256 -6.044 -2.100 1.00 98.31 199 GLY A CA 1
ATOM 1341 C C . GLY A 1 199 ? 13.610 -5.689 -1.477 1.00 98.31 199 GLY A C 1
ATOM 1342 O O . GLY A 1 199 ? 13.722 -5.455 -0.271 1.00 98.31 199 GLY A O 1
ATOM 1343 N N . GLY A 1 200 ? 14.651 -5.642 -2.308 1.00 97.38 200 GLY A N 1
ATOM 1344 C CA . GLY A 1 200 ? 16.018 -5.244 -1.975 1.00 97.38 200 GLY A CA 1
ATOM 1345 C C . GLY A 1 200 ? 16.508 -4.148 -2.917 1.00 97.38 200 GLY A C 1
ATOM 1346 O O . GLY A 1 200 ? 17.264 -4.404 -3.855 1.00 97.38 200 GLY A O 1
ATOM 1347 N N . ARG A 1 201 ? 16.076 -2.906 -2.674 1.00 95.25 201 ARG A N 1
ATOM 1348 C CA . ARG A 1 201 ? 16.271 -1.758 -3.583 1.00 95.25 201 ARG A CA 1
ATOM 1349 C C . ARG A 1 201 ? 17.726 -1.433 -3.940 1.00 95.25 201 ARG A C 1
ATOM 1351 O O . ARG A 1 201 ? 17.989 -0.770 -4.938 1.00 95.25 201 ARG A O 1
ATOM 1358 N N . LEU A 1 202 ? 18.681 -1.825 -3.095 1.00 95.19 202 LEU A N 1
ATOM 1359 C CA . LEU A 1 202 ? 20.106 -1.531 -3.279 1.00 95.19 202 LEU A CA 1
ATOM 1360 C C . LEU A 1 202 ? 20.901 -2.758 -3.741 1.00 95.19 202 LEU A C 1
ATOM 1362 O O . LEU A 1 202 ? 22.128 -2.698 -3.804 1.00 95.19 202 LEU A O 1
ATOM 1366 N N . TYR A 1 203 ? 20.216 -3.851 -4.090 1.00 94.38 203 TYR A N 1
ATOM 1367 C CA . TYR A 1 203 ? 20.850 -5.062 -4.588 1.00 94.38 203 TYR A CA 1
ATOM 1368 C C . TYR A 1 203 ? 21.767 -4.793 -5.784 1.00 94.38 203 TYR A C 1
ATOM 1370 O O . TYR A 1 203 ? 21.444 -4.002 -6.676 1.00 94.38 203 TYR A O 1
ATOM 1378 N N . GLN A 1 204 ? 22.910 -5.482 -5.773 1.00 90.00 204 GLN A N 1
ATOM 1379 C CA . GLN A 1 204 ? 23.922 -5.449 -6.822 1.00 90.00 204 GLN A CA 1
ATOM 1380 C C . GLN A 1 204 ? 24.322 -6.880 -7.172 1.00 90.00 204 GLN A C 1
ATOM 1382 O O . GLN A 1 204 ? 24.912 -7.596 -6.357 1.00 90.00 204 GLN A O 1
ATOM 1387 N N . SER A 1 205 ? 24.035 -7.293 -8.397 1.00 79.44 205 SER A N 1
ATOM 1388 C CA . SER A 1 205 ? 24.492 -8.556 -8.955 1.00 79.44 205 SER A CA 1
ATOM 1389 C C . SER A 1 205 ? 26.007 -8.516 -9.177 1.00 79.44 205 SER A C 1
ATOM 1391 O O . SER A 1 205 ? 26.605 -7.497 -9.541 1.00 79.44 205 SER A O 1
ATOM 1393 N N . GLN A 1 206 ? 26.685 -9.644 -8.948 1.00 66.56 206 GLN A N 1
ATOM 1394 C CA . GLN A 1 206 ? 28.126 -9.711 -9.175 1.00 66.56 206 GLN A CA 1
ATOM 1395 C C . GLN A 1 206 ? 28.447 -9.627 -10.671 1.00 66.56 206 GLN A C 1
ATOM 1397 O O . GLN A 1 206 ? 28.433 -10.634 -11.375 1.00 66.56 206 GLN A O 1
ATOM 1402 N N . GLY A 1 207 ? 28.824 -8.436 -11.133 1.00 62.59 207 GLY A N 1
ATOM 1403 C CA . GLY A 1 207 ? 29.450 -8.246 -12.438 1.00 62.59 207 GLY A CA 1
ATOM 1404 C C . GLY A 1 207 ? 28.879 -7.121 -13.285 1.00 62.59 207 GLY A C 1
ATOM 1405 O O . GLY A 1 207 ? 29.642 -6.609 -14.093 1.00 62.59 207 GLY A O 1
ATOM 1406 N N . ASP A 1 208 ? 27.629 -6.692 -13.088 1.00 59.88 208 ASP A N 1
ATOM 1407 C CA . ASP A 1 208 ? 26.974 -5.757 -14.007 1.00 59.88 208 ASP A CA 1
ATOM 1408 C C . ASP A 1 208 ? 25.883 -4.912 -13.322 1.00 59.88 208 ASP A C 1
ATOM 1410 O O . ASP A 1 208 ? 24.701 -5.198 -13.484 1.00 59.88 208 ASP A O 1
ATOM 1414 N N . GLN A 1 209 ? 26.320 -3.788 -12.723 1.00 62.22 209 GLN A N 1
ATOM 1415 C CA . GLN A 1 209 ? 25.571 -2.563 -12.353 1.00 62.22 209 GLN A CA 1
ATOM 1416 C C . GLN A 1 209 ? 25.555 -2.247 -10.846 1.00 62.22 209 GLN A C 1
ATOM 1418 O O . GLN A 1 209 ? 25.869 -3.075 -10.001 1.00 62.22 209 GLN A O 1
ATOM 1423 N N . SER A 1 210 ? 25.369 -0.963 -10.521 1.00 82.88 210 SER A N 1
ATOM 1424 C CA . SER A 1 210 ? 25.318 -0.468 -9.143 1.00 82.88 210 SER A CA 1
ATOM 1425 C C . SER A 1 210 ? 23.877 -0.121 -8.787 1.00 82.88 210 SER A C 1
ATOM 1427 O O . SER A 1 210 ? 23.318 0.789 -9.403 1.00 82.88 210 SER A O 1
ATOM 1429 N N . ASN A 1 211 ? 23.327 -0.767 -7.762 1.00 89.81 211 ASN A N 1
ATOM 1430 C CA . ASN A 1 211 ? 21.986 -0.547 -7.210 1.00 89.81 211 ASN A CA 1
ATOM 1431 C C . ASN A 1 211 ? 20.852 -0.737 -8.240 1.00 89.81 211 ASN A C 1
ATOM 1433 O O . ASN A 1 211 ? 19.954 0.105 -8.324 1.00 89.81 211 ASN A O 1
ATOM 1437 N N . GLU A 1 212 ? 20.901 -1.778 -9.074 1.00 91.69 212 GLU A N 1
ATOM 1438 C CA . GLU A 1 212 ? 19.776 -2.132 -9.952 1.00 91.69 212 GLU A CA 1
ATOM 1439 C C . GLU A 1 212 ? 18.524 -2.536 -9.157 1.00 91.69 212 GLU A C 1
ATOM 1441 O O . GLU A 1 212 ? 17.415 -2.170 -9.550 1.00 91.69 212 GLU A O 1
ATOM 1446 N N . GLY A 1 213 ? 18.705 -3.179 -7.998 1.00 95.94 213 GLY A N 1
ATOM 1447 C CA . GLY A 1 213 ? 17.624 -3.648 -7.134 1.00 95.94 213 GLY A CA 1
ATOM 1448 C C . GLY A 1 213 ? 17.091 -5.043 -7.494 1.00 95.94 213 GLY A C 1
ATOM 1449 O O . GLY A 1 213 ? 17.373 -5.584 -8.566 1.00 95.94 213 GLY A O 1
ATOM 1450 N N . VAL A 1 214 ? 16.342 -5.647 -6.568 1.00 96.88 214 VAL A N 1
ATOM 1451 C CA . VAL A 1 214 ? 15.752 -6.990 -6.694 1.00 96.88 214 VAL A CA 1
ATOM 1452 C C . VAL A 1 214 ? 14.407 -7.071 -5.970 1.00 96.88 214 VAL A C 1
ATOM 1454 O O . VAL A 1 214 ? 14.225 -6.425 -4.942 1.00 96.88 214 VAL A O 1
ATOM 1457 N N . ALA A 1 215 ? 13.500 -7.914 -6.454 1.00 98.12 215 ALA A N 1
ATOM 1458 C CA . ALA A 1 215 ? 12.385 -8.459 -5.687 1.00 98.12 215 ALA A CA 1
ATOM 1459 C C . ALA A 1 215 ? 12.438 -9.994 -5.726 1.00 98.12 215 ALA A C 1
ATOM 1461 O O . ALA A 1 215 ? 12.717 -10.586 -6.771 1.00 98.12 215 ALA A O 1
ATOM 1462 N N . LEU A 1 216 ? 12.220 -10.636 -4.582 1.00 98.44 216 LEU A N 1
ATOM 1463 C CA . LEU A 1 216 ? 12.225 -12.089 -4.433 1.00 98.44 216 LEU A CA 1
ATOM 1464 C C . LEU A 1 216 ? 10.829 -12.572 -4.055 1.00 98.44 216 LEU A C 1
ATOM 1466 O O . LEU A 1 216 ? 10.245 -12.028 -3.122 1.00 98.44 216 LEU A O 1
ATOM 1470 N N . ILE A 1 217 ? 10.342 -13.600 -4.751 1.00 98.50 217 ILE A N 1
ATOM 1471 C CA . ILE A 1 217 ? 9.069 -14.270 -4.455 1.00 98.50 217 ILE A CA 1
ATOM 1472 C C . ILE A 1 217 ? 9.360 -15.569 -3.715 1.00 98.50 217 ILE A C 1
ATOM 1474 O O . ILE A 1 217 ? 10.188 -16.366 -4.169 1.00 98.50 217 ILE A O 1
ATOM 1478 N N . PHE A 1 218 ? 8.682 -15.797 -2.600 1.00 98.62 218 PHE A N 1
ATOM 1479 C CA . PHE A 1 218 ? 8.790 -16.997 -1.784 1.00 98.62 218 PHE A CA 1
ATOM 1480 C C . PHE A 1 218 ? 7.418 -17.622 -1.645 1.00 98.62 218 PHE A C 1
ATOM 1482 O O . PHE A 1 218 ? 6.486 -16.933 -1.250 1.00 98.62 218 PHE A O 1
ATOM 1489 N N . ARG A 1 219 ? 7.323 -18.915 -1.957 1.00 98.31 219 ARG A N 1
ATOM 1490 C CA . ARG A 1 219 ? 6.040 -19.598 -1.895 1.00 98.31 219 ARG A CA 1
ATOM 1491 C C . ARG A 1 219 ? 5.676 -20.073 -0.500 1.00 98.31 219 ARG A C 1
ATOM 1493 O O . ARG A 1 219 ? 6.574 -20.521 0.232 1.00 98.31 219 ARG A O 1
ATOM 1500 N N . GLY A 1 220 ? 4.389 -20.001 -0.195 1.00 98.38 220 GLY A N 1
ATOM 1501 C CA . GLY A 1 220 ? 3.758 -20.665 0.928 1.00 98.38 220 GLY A CA 1
ATOM 1502 C C . GLY A 1 220 ? 3.814 -22.185 0.800 1.00 98.38 220 GLY A C 1
ATOM 1503 O O . GLY A 1 220 ? 4.445 -22.773 -0.090 1.00 98.38 220 GLY A O 1
ATOM 1504 N N . GLY A 1 221 ? 3.218 -22.858 1.773 1.00 98.00 221 GLY A N 1
ATOM 1505 C CA . GLY A 1 221 ? 3.125 -24.306 1.767 1.00 98.00 221 GLY A CA 1
ATOM 1506 C C . GLY A 1 221 ? 2.671 -24.860 3.109 1.00 98.00 221 GLY A C 1
ATOM 1507 O O . GLY A 1 221 ? 2.532 -24.136 4.080 1.00 98.00 221 GLY A O 1
ATOM 1508 N N . PRO A 1 222 ? 2.551 -26.189 3.254 1.00 96.19 222 PRO A N 1
ATOM 1509 C CA . PRO A 1 222 ? 1.930 -26.821 4.426 1.00 96.19 222 PRO A CA 1
ATOM 1510 C C . PRO A 1 222 ? 2.664 -26.633 5.768 1.00 96.19 222 PRO A C 1
ATOM 1512 O O . PRO A 1 222 ? 2.291 -27.266 6.751 1.00 96.19 222 PRO A O 1
ATOM 1515 N N . ASN A 1 223 ? 3.780 -25.903 5.800 1.00 93.50 223 ASN A N 1
ATOM 1516 C CA . ASN A 1 223 ? 4.460 -25.497 7.035 1.00 93.50 223 ASN A CA 1
ATOM 1517 C C . ASN A 1 223 ? 4.884 -24.015 6.950 1.00 93.50 223 ASN A C 1
ATOM 1519 O O . ASN A 1 223 ? 5.930 -23.659 7.493 1.00 93.50 223 ASN A O 1
ATOM 1523 N N . GLY A 1 224 ? 4.154 -23.217 6.173 1.00 96.69 224 GLY A N 1
ATOM 1524 C CA . GLY A 1 224 ? 4.489 -21.849 5.814 1.00 96.69 224 GLY A CA 1
ATOM 1525 C C . GLY A 1 224 ? 5.632 -21.741 4.808 1.00 96.69 224 GLY A C 1
ATOM 1526 O O . GLY A 1 224 ? 6.101 -22.721 4.210 1.00 96.69 224 GLY A O 1
ATOM 1527 N N . VAL A 1 225 ? 6.121 -20.511 4.665 1.00 97.94 225 VAL A N 1
ATOM 1528 C CA . VAL A 1 225 ? 7.248 -20.172 3.795 1.00 97.94 225 VAL A CA 1
ATOM 1529 C C . VAL A 1 225 ? 8.550 -20.813 4.295 1.00 97.94 225 VAL A C 1
ATOM 1531 O O . VAL A 1 225 ? 8.911 -20.767 5.471 1.00 97.94 225 VAL A O 1
ATOM 1534 N N . ALA A 1 226 ? 9.340 -21.378 3.381 1.00 97.06 226 ALA A N 1
ATOM 1535 C CA . ALA A 1 226 ? 10.635 -21.956 3.730 1.00 97.06 226 ALA A CA 1
ATOM 1536 C C . ALA A 1 226 ? 11.713 -20.884 3.991 1.00 97.06 226 ALA A C 1
ATOM 1538 O O . ALA A 1 226 ? 12.083 -20.121 3.095 1.00 97.06 226 ALA A O 1
ATOM 1539 N N . SER A 1 227 ? 12.319 -20.916 5.185 1.00 96.81 227 SER A N 1
ATOM 1540 C CA . SER A 1 227 ? 13.509 -20.114 5.515 1.00 96.81 227 SER A CA 1
ATOM 1541 C C . SER A 1 227 ? 14.634 -20.268 4.481 1.00 96.81 227 SER A C 1
ATOM 1543 O O . SER A 1 227 ? 14.961 -21.379 4.051 1.00 96.81 227 SER A O 1
ATOM 1545 N N . GLY A 1 228 ? 15.294 -19.161 4.142 1.00 94.56 228 GLY A N 1
ATOM 1546 C CA . GLY A 1 228 ? 16.415 -19.134 3.212 1.00 94.56 228 GLY A CA 1
ATOM 1547 C C . GLY A 1 228 ? 16.646 -17.751 2.616 1.00 94.56 228 GLY A C 1
ATOM 1548 O O . GLY A 1 228 ? 16.814 -16.781 3.338 1.00 94.56 228 GLY A O 1
ATOM 1549 N N . GLY A 1 229 ? 16.719 -17.666 1.294 1.00 91.75 229 GLY A N 1
ATOM 1550 C CA . GLY A 1 229 ? 17.046 -16.450 0.552 1.00 91.75 229 GLY A CA 1
ATOM 1551 C C . GLY A 1 229 ? 16.988 -16.749 -0.938 1.00 91.75 229 GLY A C 1
ATOM 1552 O O . GLY A 1 229 ? 16.151 -17.528 -1.381 1.00 91.75 229 GLY A O 1
ATOM 1553 N N . PHE A 1 230 ? 17.944 -16.256 -1.720 1.00 91.69 230 PHE A N 1
ATOM 1554 C CA . PHE A 1 230 ? 17.994 -16.491 -3.171 1.00 91.69 230 PHE A CA 1
ATOM 1555 C C . PHE A 1 230 ? 17.823 -17.966 -3.570 1.00 91.69 230 PHE A C 1
ATOM 1557 O O . PHE A 1 230 ? 17.150 -18.270 -4.551 1.00 91.69 230 PHE A O 1
ATOM 1564 N N . ALA A 1 231 ? 18.426 -18.901 -2.831 1.00 91.25 231 ALA A N 1
ATOM 1565 C CA . ALA A 1 231 ? 18.361 -20.330 -3.143 1.00 91.25 231 ALA A CA 1
ATOM 1566 C C . ALA A 1 231 ? 16.981 -20.974 -2.912 1.00 91.25 231 ALA A C 1
ATOM 1568 O O . ALA A 1 231 ? 16.724 -22.024 -3.498 1.00 91.25 231 ALA A O 1
ATOM 1569 N N . THR A 1 232 ? 16.141 -20.384 -2.059 1.00 94.06 232 THR A N 1
ATOM 1570 C CA . THR A 1 232 ? 14.791 -20.875 -1.736 1.00 94.06 232 THR A CA 1
ATOM 1571 C C . THR A 1 232 ? 13.691 -20.040 -2.380 1.00 94.06 232 THR A C 1
ATOM 1573 O O . THR A 1 232 ? 12.583 -20.545 -2.523 1.00 94.06 232 THR A O 1
ATOM 1576 N N . ALA A 1 233 ? 13.997 -18.810 -2.807 1.00 97.06 233 ALA A N 1
ATOM 1577 C CA . ALA A 1 233 ? 13.095 -17.978 -3.590 1.00 97.06 233 ALA A CA 1
ATOM 1578 C C . ALA A 1 233 ? 12.655 -18.710 -4.866 1.00 97.06 233 ALA A C 1
ATOM 1580 O O . ALA A 1 233 ? 13.480 -19.273 -5.594 1.00 97.06 233 ALA A O 1
ATOM 1581 N N . HIS A 1 234 ? 11.350 -18.677 -5.123 1.00 97.56 234 HIS A N 1
ATOM 1582 C CA . HIS A 1 234 ? 10.724 -19.210 -6.326 1.00 97.56 234 HIS A CA 1
ATOM 1583 C C . HIS A 1 234 ? 11.134 -18.406 -7.562 1.00 97.56 234 HIS A C 1
ATOM 1585 O O . HIS A 1 234 ? 11.583 -18.979 -8.555 1.00 97.56 234 HIS A O 1
ATOM 1591 N N . ALA A 1 235 ? 11.051 -17.078 -7.466 1.00 97.38 235 ALA A N 1
ATOM 1592 C CA . ALA A 1 235 ? 11.437 -16.158 -8.528 1.00 97.38 235 ALA A CA 1
ATOM 1593 C C . ALA A 1 235 ? 12.336 -15.040 -7.995 1.00 97.38 235 ALA A C 1
ATOM 1595 O O . ALA A 1 235 ? 12.197 -14.578 -6.859 1.00 97.38 235 ALA A O 1
ATOM 1596 N N . ARG A 1 236 ? 13.264 -14.600 -8.843 1.00 95.88 236 ARG A N 1
ATOM 1597 C CA . ARG A 1 236 ? 14.185 -13.492 -8.624 1.00 95.88 236 ARG A CA 1
ATOM 1598 C C . ARG A 1 236 ? 13.965 -12.502 -9.753 1.00 95.88 236 ARG A C 1
ATOM 1600 O O . ARG A 1 236 ? 14.217 -12.792 -10.920 1.00 95.88 236 ARG A O 1
ATOM 1607 N N . LEU A 1 237 ? 13.468 -11.331 -9.397 1.00 96.44 237 LEU A N 1
ATOM 1608 C CA . LEU A 1 237 ? 13.100 -10.289 -10.338 1.00 96.44 237 LEU A CA 1
ATOM 1609 C C . LEU A 1 237 ? 14.094 -9.146 -10.182 1.00 96.44 237 LEU A C 1
ATOM 1611 O O . LEU A 1 237 ? 14.198 -8.558 -9.109 1.00 96.44 237 LEU A O 1
ATOM 1615 N N . GLN A 1 238 ? 14.867 -8.862 -11.224 1.00 94.06 238 GLN A N 1
ATOM 1616 C CA . GLN A 1 238 ? 15.936 -7.863 -11.188 1.00 94.06 238 GLN A CA 1
ATOM 1617 C C . GLN A 1 238 ? 15.790 -6.879 -12.338 1.00 94.06 238 GLN A C 1
ATOM 1619 O O . GLN A 1 238 ? 15.446 -7.267 -13.454 1.00 94.06 238 GLN A O 1
ATOM 1624 N N . SER A 1 239 ? 16.105 -5.611 -12.087 1.00 93.38 239 SER A N 1
ATOM 1625 C CA . SER A 1 239 ? 16.204 -4.622 -13.159 1.00 93.38 239 SER A CA 1
ATOM 1626 C C . SER A 1 239 ? 17.466 -4.836 -13.994 1.00 93.38 239 SER A C 1
ATOM 1628 O O . SER A 1 239 ? 18.502 -5.273 -13.498 1.00 93.38 239 SER A O 1
ATOM 1630 N N . ASP A 1 240 ? 17.391 -4.472 -15.271 1.00 89.44 240 ASP A N 1
ATOM 1631 C CA . ASP A 1 240 ? 18.527 -4.397 -16.188 1.00 89.44 240 ASP A CA 1
ATOM 1632 C C . ASP A 1 240 ? 19.105 -2.972 -16.304 1.00 89.44 240 ASP A C 1
ATOM 1634 O O . ASP A 1 240 ? 19.926 -2.713 -17.186 1.00 89.44 240 ASP A O 1
ATOM 1638 N N . VAL A 1 241 ? 18.690 -2.061 -15.411 1.00 91.69 241 VAL A N 1
ATOM 1639 C CA . VAL A 1 241 ? 19.109 -0.654 -15.360 1.00 91.69 241 VAL A CA 1
ATOM 1640 C C . VAL A 1 241 ? 19.773 -0.308 -14.024 1.00 91.69 241 VAL A C 1
ATOM 1642 O O . VAL A 1 241 ? 19.177 -0.410 -12.951 1.00 91.69 241 VAL A O 1
ATOM 1645 N N . ALA A 1 242 ? 21.007 0.194 -14.101 1.00 91.56 242 ALA A N 1
ATOM 1646 C CA . ALA A 1 242 ? 21.783 0.659 -12.957 1.00 91.56 242 ALA A CA 1
ATOM 1647 C C . ALA A 1 242 ? 21.087 1.804 -12.212 1.00 91.56 242 ALA A C 1
ATOM 1649 O O . ALA A 1 242 ? 20.697 2.807 -12.810 1.00 91.56 242 ALA A O 1
ATOM 1650 N N . GLY A 1 243 ? 21.018 1.697 -10.887 1.00 92.12 243 GLY A N 1
ATOM 1651 C CA . GLY A 1 243 ? 20.425 2.722 -10.037 1.00 92.12 243 GLY A CA 1
ATOM 1652 C C . GLY A 1 243 ? 18.905 2.814 -10.143 1.00 92.12 243 GLY A C 1
ATOM 1653 O O . GLY A 1 243 ? 18.363 3.815 -9.683 1.00 92.12 243 GLY A O 1
ATOM 1654 N N . ALA A 1 244 ? 18.237 1.815 -10.734 1.00 95.31 244 ALA A N 1
ATOM 1655 C CA . ALA A 1 244 ? 16.785 1.800 -10.896 1.00 95.31 244 ALA A CA 1
ATOM 1656 C C . ALA A 1 244 ? 16.023 1.688 -9.569 1.00 95.31 244 ALA A C 1
ATOM 1658 O O . ALA A 1 244 ? 14.887 2.149 -9.489 1.00 95.31 244 ALA A O 1
ATOM 1659 N N . PHE A 1 245 ? 16.659 1.119 -8.540 1.00 96.19 245 PHE A N 1
ATOM 1660 C CA . PHE A 1 245 ? 16.042 0.828 -7.244 1.00 96.19 245 PHE A CA 1
ATOM 1661 C C . PHE A 1 245 ? 14.819 -0.084 -7.399 1.00 96.19 245 PHE A C 1
ATOM 1663 O O . PHE A 1 245 ? 13.751 0.180 -6.866 1.00 96.19 245 PHE A O 1
ATOM 1670 N N . PHE A 1 246 ? 14.960 -1.151 -8.179 1.00 97.25 246 PHE A N 1
ATOM 1671 C CA . PHE A 1 246 ? 13.910 -2.150 -8.334 1.00 97.25 246 PHE A CA 1
ATOM 1672 C C . PHE A 1 246 ? 13.647 -2.878 -7.007 1.00 97.25 246 PHE A C 1
ATOM 1674 O O . PHE A 1 246 ? 14.592 -3.239 -6.302 1.00 97.25 246 PHE A O 1
ATOM 1681 N N . GLY A 1 247 ? 12.378 -3.075 -6.653 1.00 97.50 247 GLY A N 1
ATOM 1682 C CA . GLY A 1 247 ? 11.994 -3.584 -5.334 1.00 97.50 247 GLY A CA 1
ATOM 1683 C C . GLY A 1 247 ? 12.097 -2.537 -4.220 1.00 97.50 247 GLY A C 1
ATOM 1684 O O . GLY A 1 247 ? 12.246 -2.904 -3.058 1.00 97.50 247 GLY A O 1
ATOM 1685 N N . ASP A 1 248 ? 12.062 -1.242 -4.556 1.00 97.44 248 ASP A N 1
ATOM 1686 C CA . ASP A 1 248 ? 11.889 -0.156 -3.572 1.00 97.44 248 ASP A CA 1
ATOM 1687 C C . ASP A 1 248 ? 10.467 -0.128 -3.000 1.00 97.44 248 ASP A C 1
ATOM 1689 O O . ASP A 1 248 ? 10.287 0.205 -1.835 1.00 97.44 248 ASP A O 1
ATOM 1693 N N . ALA A 1 249 ? 9.490 -0.575 -3.792 1.00 98.56 249 ALA A N 1
ATOM 1694 C CA . ALA A 1 249 ? 8.131 -0.884 -3.368 1.00 98.56 249 ALA A CA 1
ATOM 1695 C C . ALA A 1 249 ? 7.676 -2.197 -4.030 1.00 98.56 249 ALA A C 1
ATOM 1697 O O . ALA A 1 249 ? 8.070 -2.491 -5.164 1.00 98.56 249 ALA A O 1
ATOM 1698 N N . VAL A 1 250 ? 6.875 -2.995 -3.323 1.00 98.81 250 VAL A N 1
ATOM 1699 C CA . VAL A 1 250 ? 6.298 -4.260 -3.808 1.00 98.81 250 VAL A CA 1
ATOM 1700 C C . VAL A 1 250 ? 4.866 -4.395 -3.297 1.00 98.81 250 VAL A C 1
ATOM 1702 O O . VAL A 1 250 ? 4.573 -3.909 -2.208 1.00 98.81 250 VAL A O 1
ATOM 1705 N N . ALA A 1 251 ? 4.001 -5.048 -4.067 1.00 98.75 251 ALA A N 1
ATOM 1706 C CA . ALA A 1 251 ? 2.641 -5.405 -3.667 1.00 98.75 251 ALA A CA 1
ATOM 1707 C C . ALA A 1 251 ? 2.183 -6.661 -4.425 1.00 98.75 251 ALA A C 1
ATOM 1709 O O . ALA A 1 251 ? 2.574 -6.847 -5.582 1.00 98.75 251 ALA A O 1
ATOM 1710 N N . GLY A 1 252 ? 1.332 -7.487 -3.811 1.00 98.25 252 GLY A N 1
ATOM 1711 C CA . GLY A 1 252 ? 0.413 -8.329 -4.577 1.00 98.25 252 GLY A CA 1
ATOM 1712 C C . GLY A 1 252 ? -0.491 -7.427 -5.420 1.00 98.25 252 GLY A C 1
ATOM 1713 O O . GLY A 1 252 ? -0.897 -6.358 -4.965 1.00 98.25 252 GLY A O 1
ATOM 1714 N N . ALA A 1 253 ? -0.731 -7.802 -6.669 1.00 98.19 253 ALA A N 1
ATOM 1715 C CA . ALA A 1 253 ? -1.593 -7.078 -7.599 1.00 98.19 253 ALA A CA 1
ATOM 1716 C C . ALA A 1 253 ? -2.990 -7.710 -7.716 1.00 98.19 253 ALA A C 1
ATOM 1718 O O . ALA A 1 253 ? -3.833 -7.144 -8.405 1.00 98.19 253 ALA A O 1
ATOM 1719 N N . GLY A 1 254 ? -3.223 -8.849 -7.048 1.00 98.00 254 GLY A N 1
ATOM 1720 C CA . GLY A 1 254 ? -4.373 -9.717 -7.296 1.00 98.00 254 GLY A CA 1
ATOM 1721 C C . GLY A 1 254 ? -4.311 -10.345 -8.689 1.00 98.00 254 GLY A C 1
ATOM 1722 O O . GLY A 1 254 ? -3.330 -10.177 -9.414 1.00 98.00 254 GLY A O 1
ATOM 1723 N N . ASP A 1 255 ? -5.362 -11.051 -9.084 1.00 98.44 255 ASP A N 1
ATOM 1724 C CA . ASP A 1 255 ? -5.493 -11.608 -10.431 1.00 98.44 255 ASP A CA 1
ATOM 1725 C C . ASP A 1 255 ? -5.954 -10.529 -11.432 1.00 98.44 255 ASP A C 1
ATOM 1727 O O . ASP A 1 255 ? -7.153 -10.283 -11.629 1.00 98.44 255 ASP A O 1
ATOM 1731 N N . VAL A 1 256 ? -5.003 -9.852 -12.086 1.00 98.56 256 VAL A N 1
ATOM 1732 C CA . VAL A 1 256 ? -5.330 -8.746 -13.006 1.00 98.56 256 VAL A CA 1
ATOM 1733 C C . VAL A 1 256 ? -5.824 -9.239 -14.366 1.00 98.56 256 VAL A C 1
ATOM 1735 O O . VAL A 1 256 ? -6.225 -8.435 -15.218 1.00 98.56 256 VAL A O 1
ATOM 1738 N N . ASN A 1 257 ? -5.718 -10.547 -14.633 1.00 98.19 257 ASN A N 1
ATOM 1739 C CA . ASN A 1 257 ? -6.000 -11.141 -15.938 1.00 98.19 257 ASN A CA 1
ATOM 1740 C C . ASN A 1 257 ? -7.151 -12.173 -15.928 1.00 98.19 257 ASN A C 1
ATOM 1742 O O . ASN A 1 257 ? -7.620 -12.579 -17.001 1.00 98.19 257 ASN A O 1
ATOM 1746 N N . GLY A 1 258 ? -7.649 -12.526 -14.743 1.00 97.81 258 GLY A N 1
ATOM 1747 C CA . GLY A 1 258 ? -8.735 -13.465 -14.488 1.00 97.81 258 GLY A CA 1
ATOM 1748 C C . GLY A 1 258 ? -8.374 -14.925 -14.769 1.00 97.81 258 GLY A C 1
ATOM 1749 O O . GLY A 1 258 ? -9.258 -15.683 -15.195 1.00 97.81 258 GLY A O 1
ATOM 1750 N N . ASP A 1 259 ? -7.103 -15.318 -14.653 1.00 97.75 259 ASP A N 1
ATOM 1751 C CA . ASP A 1 259 ? -6.642 -16.690 -14.891 1.00 97.75 259 ASP A CA 1
ATOM 1752 C C . ASP A 1 259 ? -6.602 -17.576 -13.635 1.00 97.75 259 ASP A C 1
ATOM 1754 O O . ASP A 1 259 ? -6.436 -18.799 -13.761 1.00 97.75 259 ASP A O 1
ATOM 1758 N N . GLY A 1 260 ? -6.900 -16.995 -12.472 1.00 97.44 260 GLY A N 1
ATOM 1759 C CA . GLY A 1 260 ? -6.995 -17.648 -11.174 1.00 97.44 260 GLY A CA 1
ATOM 1760 C C . GLY A 1 260 ? -5.675 -17.740 -10.414 1.00 97.44 260 GLY A C 1
ATOM 1761 O O . GLY A 1 260 ? -5.610 -18.546 -9.487 1.00 97.44 260 GLY A O 1
ATOM 1762 N N . TYR A 1 261 ? -4.652 -16.988 -10.820 1.00 98.62 261 TYR A N 1
ATOM 1763 C CA . TYR A 1 261 ? -3.374 -16.869 -10.122 1.00 98.62 261 TYR A CA 1
ATOM 1764 C C . TYR A 1 261 ? -3.131 -15.408 -9.754 1.00 98.62 261 TYR A C 1
ATOM 1766 O O . TYR A 1 261 ? -3.333 -14.525 -10.586 1.00 98.62 261 TYR A O 1
ATOM 1774 N N . ASP A 1 262 ? -2.670 -15.148 -8.534 1.00 98.69 262 ASP A N 1
ATOM 1775 C CA . ASP A 1 262 ? -2.353 -13.778 -8.143 1.00 98.69 262 ASP A CA 1
ATOM 1776 C C . ASP A 1 262 ? -1.073 -13.273 -8.825 1.00 98.69 262 ASP A C 1
ATOM 1778 O O . ASP A 1 262 ? -0.104 -14.006 -9.065 1.00 98.69 262 ASP A O 1
ATOM 1782 N N . ASP A 1 263 ? -1.072 -11.981 -9.147 1.00 98.75 263 ASP A N 1
ATOM 1783 C CA . ASP A 1 263 ? 0.023 -11.293 -9.817 1.00 98.75 263 ASP A CA 1
ATOM 1784 C C . ASP A 1 263 ? 0.819 -10.421 -8.832 1.00 98.75 263 ASP A C 1
ATOM 1786 O O . ASP A 1 263 ? 0.375 -10.097 -7.731 1.00 98.75 263 ASP A O 1
ATOM 1790 N N . VAL A 1 264 ? 2.016 -9.981 -9.230 1.00 98.75 264 VAL A N 1
ATOM 1791 C CA . VAL A 1 264 ? 2.901 -9.164 -8.382 1.00 98.75 264 VAL A CA 1
ATOM 1792 C C . VAL A 1 264 ? 3.327 -7.885 -9.089 1.00 98.75 264 VAL A C 1
ATOM 1794 O O . VAL A 1 264 ? 3.767 -7.900 -10.242 1.00 98.75 264 VAL A O 1
ATOM 1797 N N . LEU A 1 265 ? 3.276 -6.771 -8.362 1.00 98.69 265 LEU A N 1
ATOM 1798 C CA . LEU A 1 265 ? 3.702 -5.454 -8.816 1.00 98.69 265 LEU A CA 1
ATOM 1799 C C . LEU A 1 265 ? 4.987 -5.020 -8.105 1.00 98.69 265 LEU A C 1
ATOM 1801 O O . LEU A 1 265 ? 5.086 -5.053 -6.878 1.00 98.69 265 LEU A O 1
ATOM 1805 N N . VAL A 1 266 ? 5.980 -4.581 -8.881 1.00 98.81 266 VAL A N 1
ATOM 1806 C CA . VAL A 1 266 ? 7.284 -4.149 -8.361 1.00 98.81 266 VAL A CA 1
ATOM 1807 C C . VAL A 1 266 ? 7.644 -2.755 -8.861 1.00 98.81 266 VAL A C 1
ATOM 1809 O O . VAL A 1 266 ? 7.739 -2.514 -10.065 1.00 98.81 266 VAL A O 1
ATOM 1812 N N . GLY A 1 267 ? 7.886 -1.842 -7.924 1.00 98.44 267 GLY A N 1
ATOM 1813 C CA . GLY A 1 267 ? 8.333 -0.478 -8.180 1.00 98.44 267 GLY A CA 1
ATOM 1814 C C . GLY A 1 267 ? 9.845 -0.369 -8.384 1.00 98.44 267 GLY A C 1
ATOM 1815 O O . GLY A 1 267 ? 10.642 -1.058 -7.741 1.00 98.44 267 GLY A O 1
ATOM 1816 N N . ALA A 1 268 ? 10.244 0.526 -9.283 1.00 97.75 268 ALA A N 1
ATOM 1817 C CA . ALA A 1 268 ? 11.619 0.908 -9.566 1.00 97.75 268 ALA A CA 1
ATOM 1818 C C . ALA A 1 268 ? 11.720 2.439 -9.626 1.00 97.75 268 ALA A C 1
ATOM 1820 O O . ALA A 1 268 ? 11.827 3.048 -10.692 1.00 97.75 268 ALA A O 1
ATOM 1821 N N . THR A 1 269 ? 11.677 3.066 -8.452 1.00 96.88 269 THR A N 1
ATOM 1822 C CA . THR A 1 269 ? 11.508 4.514 -8.241 1.00 96.88 269 THR A CA 1
ATOM 1823 C C . THR A 1 269 ? 12.497 5.395 -9.003 1.00 96.88 269 THR A C 1
ATOM 1825 O O . THR A 1 269 ? 12.218 6.551 -9.310 1.00 96.88 269 THR A O 1
ATOM 1828 N N . ARG A 1 270 ? 13.699 4.889 -9.295 1.00 96.25 270 ARG A N 1
ATOM 1829 C CA . ARG A 1 270 ? 14.766 5.642 -9.977 1.00 96.25 270 ARG A CA 1
ATOM 1830 C C . ARG A 1 270 ? 15.107 5.092 -11.350 1.00 96.25 270 ARG A C 1
ATOM 1832 O O . ARG A 1 270 ? 16.123 5.481 -11.938 1.00 96.25 270 ARG A O 1
ATOM 1839 N N . PHE A 1 271 ? 14.261 4.207 -11.862 1.00 96.31 271 PHE A N 1
ATOM 1840 C CA . PHE A 1 271 ? 14.380 3.677 -13.202 1.00 96.31 271 PHE A CA 1
ATOM 1841 C C . PHE A 1 271 ? 14.528 4.820 -14.216 1.00 96.31 271 PHE A C 1
ATOM 1843 O O . PHE A 1 271 ? 13.883 5.864 -14.109 1.00 96.31 271 PHE A O 1
ATOM 1850 N N . SER A 1 272 ? 15.459 4.644 -15.152 1.00 95.50 272 SER A N 1
ATOM 1851 C CA . SER A 1 272 ? 15.733 5.607 -16.216 1.00 95.50 272 SER A CA 1
ATOM 1852 C C . SER A 1 272 ? 15.603 4.894 -17.555 1.00 95.50 272 SER A C 1
ATOM 1854 O O . SER A 1 272 ? 16.503 4.139 -17.935 1.00 95.50 272 SER A O 1
ATOM 1856 N N . GLY A 1 273 ? 14.475 5.095 -18.231 1.00 90.19 273 GLY A N 1
ATOM 1857 C CA . GLY A 1 273 ? 14.224 4.630 -19.585 1.00 90.19 273 GLY A CA 1
ATOM 1858 C C . GLY A 1 273 ? 14.761 5.658 -20.581 1.00 90.19 273 GLY A C 1
ATOM 1859 O O . GLY A 1 273 ? 15.981 5.868 -20.635 1.00 90.19 273 GLY A O 1
ATOM 1860 N N . PRO A 1 274 ? 13.914 6.289 -21.411 1.00 92.50 274 PRO A N 1
ATOM 1861 C CA . PRO A 1 274 ? 14.344 7.435 -22.205 1.00 92.50 274 PRO A CA 1
ATOM 1862 C C . PRO A 1 274 ? 14.567 8.700 -21.346 1.00 92.50 274 PRO A C 1
ATOM 1864 O O . PRO A 1 274 ? 15.388 9.550 -21.720 1.00 92.50 274 PRO A O 1
ATOM 1867 N N . GLU A 1 275 ? 13.938 8.792 -20.172 1.00 96.25 275 GLU A N 1
ATOM 1868 C CA . GLU A 1 275 ? 13.970 9.933 -19.266 1.00 96.25 275 GLU A CA 1
ATOM 1869 C C . GLU A 1 275 ? 14.744 9.577 -17.985 1.00 96.25 275 GLU A C 1
ATOM 1871 O O . GLU A 1 275 ? 14.775 8.443 -17.509 1.00 96.25 275 GLU A O 1
ATOM 1876 N N . VAL A 1 276 ? 15.442 10.558 -17.407 1.00 95.25 276 VAL A N 1
ATOM 1877 C CA . VAL A 1 276 ? 16.267 10.321 -16.213 1.00 95.25 276 VAL A CA 1
ATOM 1878 C C . VAL A 1 276 ? 15.374 10.229 -14.979 1.00 95.25 276 VAL A C 1
ATOM 1880 O O . VAL A 1 276 ? 14.648 11.177 -14.691 1.00 95.25 276 VAL A O 1
ATOM 1883 N N . ARG A 1 277 ? 15.496 9.127 -14.224 1.00 95.06 277 ARG A N 1
ATOM 1884 C CA . ARG A 1 277 ? 14.757 8.850 -12.974 1.00 95.06 277 ARG A CA 1
ATOM 1885 C C . ARG A 1 277 ? 13.255 9.115 -13.097 1.00 95.06 277 ARG A C 1
ATOM 1887 O O . ARG A 1 277 ? 12.628 9.611 -12.162 1.00 95.06 277 ARG A O 1
ATOM 1894 N N . GLU A 1 278 ? 12.703 8.804 -14.260 1.00 96.38 278 GLU A N 1
ATOM 1895 C CA . GLU A 1 278 ? 11.266 8.880 -14.490 1.00 96.38 278 GLU A CA 1
ATOM 1896 C C . GLU A 1 278 ? 10.499 7.884 -13.623 1.00 96.38 278 GLU A C 1
ATOM 1898 O O . GLU A 1 278 ? 9.364 8.153 -13.228 1.00 96.38 278 GLU A O 1
ATOM 1903 N N . GLY A 1 279 ? 11.172 6.794 -13.246 1.00 98.06 279 GLY A N 1
ATOM 1904 C CA . GLY A 1 279 ? 10.607 5.716 -12.462 1.00 98.06 279 GLY A CA 1
ATOM 1905 C C . GLY A 1 279 ? 9.755 4.773 -13.309 1.00 98.06 279 GLY A C 1
ATOM 1906 O O . GLY A 1 279 ? 9.270 5.128 -14.384 1.00 98.06 279 GLY A O 1
ATOM 1907 N N . ALA A 1 280 ? 9.601 3.544 -12.832 1.00 98.25 280 ALA A N 1
ATOM 1908 C CA . ALA A 1 280 ? 8.793 2.530 -13.491 1.00 98.25 280 ALA A CA 1
ATOM 1909 C C . ALA A 1 280 ? 8.136 1.598 -12.469 1.00 98.25 280 ALA A C 1
ATOM 1911 O O . ALA A 1 280 ? 8.637 1.429 -11.358 1.00 98.25 280 ALA A O 1
ATOM 1912 N N . ALA A 1 281 ? 7.047 0.953 -12.874 1.00 98.44 281 ALA A N 1
ATOM 1913 C CA . ALA A 1 281 ? 6.476 -0.200 -12.191 1.00 98.44 281 ALA A CA 1
ATOM 1914 C C . ALA A 1 281 ? 6.349 -1.374 -13.167 1.00 98.44 281 ALA A C 1
ATOM 1916 O O . ALA A 1 281 ? 6.071 -1.192 -14.356 1.00 98.44 281 ALA A O 1
ATOM 1917 N N . PHE A 1 282 ? 6.586 -2.579 -12.664 1.00 98.62 282 PHE A N 1
ATOM 1918 C CA . PHE A 1 282 ? 6.618 -3.809 -13.443 1.00 98.62 282 PHE A CA 1
ATOM 1919 C C . PHE A 1 282 ? 5.627 -4.807 -12.867 1.00 98.62 282 PHE A C 1
ATOM 1921 O O . PHE A 1 282 ? 5.708 -5.141 -11.687 1.00 98.62 282 PHE A O 1
ATOM 1928 N N . LEU A 1 283 ? 4.723 -5.284 -13.714 1.00 98.56 283 LEU A N 1
ATOM 1929 C CA . LEU A 1 283 ? 3.724 -6.285 -13.368 1.00 98.56 283 LEU A CA 1
ATOM 1930 C C . LEU A 1 283 ? 4.199 -7.658 -13.839 1.00 98.56 283 LEU A C 1
ATOM 1932 O O . LEU A 1 283 ? 4.525 -7.832 -15.017 1.00 98.56 283 LEU A O 1
ATOM 1936 N N . PHE A 1 284 ? 4.213 -8.628 -12.937 1.00 98.69 284 PHE A N 1
ATOM 1937 C CA . PHE A 1 284 ? 4.581 -10.012 -13.200 1.00 98.69 284 PHE A CA 1
ATOM 1938 C C . PHE A 1 284 ? 3.380 -10.897 -12.942 1.00 98.69 284 PHE A C 1
ATOM 1940 O O . PHE A 1 284 ? 2.826 -10.852 -11.851 1.00 98.69 284 PHE A O 1
ATOM 1947 N N . GLN A 1 285 ? 3.005 -11.689 -13.944 1.00 98.19 285 GLN A N 1
ATOM 1948 C CA . GLN A 1 285 ? 1.813 -12.514 -13.846 1.00 98.19 285 GLN A CA 1
ATOM 1949 C C . GLN A 1 285 ? 2.090 -13.878 -13.222 1.00 98.19 285 GLN A C 1
ATOM 1951 O O . GLN A 1 285 ? 3.113 -14.506 -13.544 1.00 98.19 285 GLN A O 1
ATOM 1956 N N . GLY A 1 286 ? 1.171 -14.305 -12.359 1.00 98.31 286 GLY A N 1
ATOM 1957 C CA . GLY A 1 286 ? 1.078 -15.640 -11.794 1.00 98.31 286 GLY A CA 1
ATOM 1958 C C . GLY A 1 286 ? 0.808 -16.694 -12.863 1.00 98.31 286 GLY A C 1
ATOM 1959 O O . GLY A 1 286 ? 0.541 -16.412 -14.033 1.00 98.31 286 GLY A O 1
ATOM 1960 N N . SER A 1 287 ? 0.984 -17.956 -12.487 1.00 98.25 287 SER A N 1
ATOM 1961 C CA . SER A 1 287 ? 0.613 -19.098 -13.326 1.00 98.25 287 SER A CA 1
ATOM 1962 C C . SER A 1 287 ? 0.662 -20.374 -12.502 1.00 98.25 287 SER A C 1
ATOM 1964 O O . SER A 1 287 ? 1.305 -20.406 -11.469 1.00 98.25 287 SER A O 1
ATOM 1966 N N . ALA A 1 288 ? 0.198 -21.507 -13.031 1.00 97.69 288 ALA A N 1
ATOM 1967 C CA . ALA A 1 288 ? 0.403 -22.818 -12.390 1.00 97.69 288 ALA A CA 1
ATOM 1968 C C . ALA A 1 288 ? 1.879 -23.193 -12.088 1.00 97.69 288 ALA A C 1
ATOM 1970 O O . ALA A 1 288 ? 2.149 -24.231 -11.485 1.00 97.69 288 ALA A O 1
ATOM 1971 N N . ALA A 1 289 ? 2.852 -22.447 -12.621 1.00 97.19 289 ALA A N 1
ATOM 1972 C CA . ALA A 1 289 ? 4.273 -22.597 -12.317 1.00 97.19 289 ALA A CA 1
ATOM 1973 C C . ALA A 1 289 ? 4.809 -21.476 -11.404 1.00 97.19 289 ALA A C 1
ATOM 1975 O O . ALA A 1 289 ? 6.025 -21.378 -11.247 1.00 97.19 289 ALA A O 1
ATOM 1976 N N . GLY A 1 290 ? 3.934 -20.642 -10.845 1.00 97.62 290 GLY A N 1
ATOM 1977 C CA . GLY A 1 290 ? 4.212 -19.380 -10.172 1.00 97.62 290 GLY A CA 1
ATOM 1978 C C . GLY A 1 290 ? 4.682 -18.274 -11.117 1.00 97.62 290 GLY A C 1
ATOM 1979 O O . GLY A 1 290 ? 4.608 -18.391 -12.346 1.00 97.62 290 GLY A O 1
ATOM 1980 N N . ILE A 1 291 ? 5.254 -17.226 -10.523 1.00 98.12 291 ILE A N 1
ATOM 1981 C CA . ILE A 1 291 ? 5.911 -16.123 -11.235 1.00 98.12 291 ILE A CA 1
ATOM 1982 C C . ILE A 1 291 ? 7.156 -16.616 -11.990 1.00 98.12 291 ILE A C 1
ATOM 1984 O O . ILE A 1 291 ? 7.959 -17.397 -11.472 1.00 98.12 291 ILE A O 1
ATOM 1988 N N . ALA A 1 292 ? 7.360 -16.129 -13.216 1.00 97.56 292 ALA A N 1
ATOM 1989 C CA . ALA A 1 292 ? 8.545 -16.442 -14.012 1.00 97.56 292 ALA A CA 1
ATOM 1990 C C . ALA A 1 292 ? 9.795 -15.666 -13.545 1.00 97.56 292 ALA A C 1
ATOM 1992 O O . ALA A 1 292 ? 9.836 -14.436 -13.596 1.00 97.56 292 ALA A O 1
ATOM 1993 N N . ASP A 1 293 ? 10.848 -16.402 -13.174 1.00 95.12 293 ASP A N 1
ATOM 1994 C CA . ASP A 1 293 ? 12.172 -15.871 -12.812 1.00 95.12 293 ASP A CA 1
ATOM 1995 C C . ASP A 1 293 ? 12.774 -14.979 -13.919 1.00 95.12 293 ASP A C 1
ATOM 1997 O O . ASP A 1 293 ? 12.728 -15.341 -15.102 1.00 95.12 293 ASP A O 1
ATOM 2001 N N . GLY A 1 294 ? 13.358 -13.827 -13.562 1.00 90.75 294 GLY A N 1
ATOM 2002 C CA . GLY A 1 294 ? 13.920 -12.899 -14.546 1.00 90.75 294 GLY A CA 1
ATOM 2003 C C . GLY A 1 294 ? 13.948 -11.424 -14.133 1.00 90.75 294 GLY A C 1
ATOM 2004 O O . GLY A 1 294 ? 14.703 -11.011 -13.260 1.00 90.75 294 GLY A O 1
ATOM 2005 N N . GLY A 1 295 ? 13.209 -10.587 -14.861 1.00 87.19 295 GLY A N 1
ATOM 2006 C CA . GLY A 1 295 ? 13.313 -9.126 -14.794 1.00 87.19 295 GLY A CA 1
ATOM 2007 C C . GLY A 1 295 ? 12.379 -8.451 -15.803 1.00 87.19 295 GLY A C 1
ATOM 2008 O O . GLY A 1 295 ? 11.387 -9.059 -16.199 1.00 87.19 295 GLY A O 1
ATOM 2009 N N . PRO A 1 296 ? 12.691 -7.250 -16.321 1.00 85.94 296 PRO A N 1
ATOM 2010 C CA . PRO A 1 296 ? 11.839 -6.535 -17.278 1.00 85.94 296 PRO A CA 1
ATOM 2011 C C . PRO A 1 296 ? 11.369 -7.343 -18.498 1.00 85.94 296 PRO A C 1
ATOM 2013 O O . PRO A 1 296 ? 10.321 -7.049 -19.060 1.00 85.94 296 PRO A O 1
ATOM 2016 N N . ALA A 1 297 ? 12.128 -8.357 -18.927 1.00 90.12 297 ALA A N 1
ATOM 2017 C CA . ALA A 1 297 ? 11.773 -9.206 -20.065 1.00 90.12 297 ALA A CA 1
ATOM 2018 C C . ALA A 1 297 ? 10.700 -10.270 -19.758 1.00 90.12 297 ALA A C 1
ATOM 2020 O O . ALA A 1 297 ? 10.108 -10.803 -20.696 1.00 90.12 297 ALA A O 1
ATOM 2021 N N . THR A 1 298 ? 10.490 -10.613 -18.484 1.00 95.62 298 THR A N 1
ATOM 2022 C CA . THR A 1 298 ? 9.445 -11.548 -18.030 1.00 95.62 298 THR A CA 1
ATOM 2023 C C . THR A 1 298 ? 8.227 -10.835 -17.448 1.00 95.62 298 THR A C 1
ATOM 2025 O O . THR A 1 298 ? 7.213 -11.486 -17.221 1.00 95.62 298 THR A O 1
ATOM 2028 N N . ALA A 1 299 ? 8.299 -9.515 -17.256 1.00 97.19 299 ALA A N 1
ATOM 2029 C CA . ALA A 1 299 ? 7.157 -8.700 -16.867 1.00 97.19 299 ALA A CA 1
ATOM 2030 C C . ALA A 1 299 ? 6.082 -8.699 -17.970 1.00 97.19 299 ALA A C 1
ATOM 2032 O O . ALA A 1 299 ? 6.386 -8.527 -19.154 1.00 97.19 299 ALA A O 1
ATOM 2033 N N . ALA A 1 300 ? 4.823 -8.858 -17.569 1.00 97.44 300 ALA A N 1
ATOM 2034 C CA . ALA A 1 300 ? 3.661 -8.736 -18.442 1.00 97.44 300 ALA A CA 1
ATOM 2035 C C . ALA A 1 300 ? 3.425 -7.276 -18.860 1.00 97.44 300 ALA A C 1
ATOM 2037 O O . ALA A 1 300 ? 3.097 -7.006 -20.018 1.00 97.44 300 ALA A O 1
ATOM 2038 N N . ALA A 1 301 ? 3.674 -6.337 -17.940 1.00 98.06 301 ALA A N 1
ATOM 2039 C CA . ALA A 1 301 ? 3.608 -4.906 -18.203 1.00 98.06 301 ALA A CA 1
ATOM 2040 C C . ALA A 1 301 ? 4.804 -4.159 -17.606 1.00 98.06 301 ALA A C 1
ATOM 2042 O O . ALA A 1 301 ? 5.283 -4.471 -16.516 1.00 98.06 301 ALA A O 1
ATOM 2043 N N . ARG A 1 302 ? 5.239 -3.120 -18.318 1.00 97.81 302 ARG A N 1
ATOM 2044 C CA . ARG A 1 302 ? 6.110 -2.054 -17.815 1.00 97.81 302 ARG A CA 1
ATOM 2045 C C . ARG A 1 302 ? 5.365 -0.734 -17.946 1.00 97.81 302 ARG A C 1
ATOM 2047 O O . ARG A 1 302 ? 4.936 -0.385 -19.047 1.00 97.81 302 ARG A O 1
ATOM 2054 N N . LEU A 1 303 ? 5.226 -0.040 -16.826 1.00 98.38 303 LEU A N 1
ATOM 2055 C CA . LEU A 1 303 ? 4.522 1.227 -16.690 1.00 98.38 303 LEU A CA 1
ATOM 2056 C C . LEU A 1 303 ? 5.527 2.309 -16.307 1.00 98.38 303 LEU A C 1
ATOM 2058 O O . LEU A 1 303 ? 6.298 2.110 -15.373 1.00 98.38 303 LEU A O 1
ATOM 2062 N N . GLU A 1 304 ? 5.535 3.429 -17.023 1.00 97.25 304 GLU A N 1
ATOM 2063 C CA . GLU A 1 304 ? 6.505 4.522 -16.835 1.00 97.25 304 GLU A CA 1
ATOM 2064 C C . GLU A 1 304 ? 5.803 5.874 -16.711 1.00 97.25 304 GLU A C 1
ATOM 2066 O O . GLU A 1 304 ? 4.636 6.015 -17.076 1.00 97.25 304 GLU A O 1
ATOM 2071 N N . SER A 1 305 ? 6.496 6.901 -16.221 1.00 96.44 305 SER A N 1
ATOM 2072 C CA . SER A 1 305 ? 5.901 8.241 -16.149 1.00 96.44 305 SER A CA 1
ATOM 2073 C C . SER A 1 305 ? 6.069 9.074 -17.420 1.00 96.44 305 SER A C 1
ATOM 2075 O O . SER A 1 305 ? 5.226 9.933 -17.675 1.00 96.44 305 SER A O 1
ATOM 2077 N N . ASP A 1 306 ? 7.119 8.845 -18.216 1.00 95.38 306 ASP A N 1
ATOM 2078 C CA . ASP A 1 306 ? 7.585 9.743 -19.286 1.00 95.38 306 ASP A CA 1
ATOM 2079 C C . ASP A 1 306 ? 7.927 11.166 -18.778 1.00 95.38 306 ASP A C 1
ATOM 2081 O O . ASP A 1 306 ? 7.855 12.155 -19.522 1.00 95.38 306 ASP A O 1
ATOM 2085 N N . GLN A 1 307 ? 8.281 11.312 -17.495 1.00 96.19 307 GLN A N 1
ATOM 2086 C CA . GLN A 1 307 ? 8.651 12.594 -16.897 1.00 96.19 307 GLN A CA 1
ATOM 2087 C C . GLN A 1 307 ? 9.908 12.472 -16.037 1.00 96.19 307 GLN A C 1
ATOM 2089 O O . GLN A 1 307 ? 9.967 11.702 -15.087 1.00 96.19 307 GLN A O 1
ATOM 2094 N N . VAL A 1 308 ? 10.914 13.298 -16.343 1.00 96.31 308 VAL A N 1
ATOM 2095 C CA . VAL A 1 308 ? 12.175 13.357 -15.589 1.00 96.31 308 VAL A CA 1
ATOM 2096 C C . VAL A 1 308 ? 11.908 13.582 -14.105 1.00 96.31 308 VAL A C 1
ATOM 2098 O O . VAL A 1 308 ? 11.200 14.513 -13.742 1.00 96.31 308 VAL A O 1
ATOM 2101 N N . ASP A 1 309 ? 12.561 12.779 -13.268 1.00 94.62 309 ASP A N 1
ATOM 2102 C CA . ASP A 1 309 ? 12.535 12.887 -11.810 1.00 94.62 309 ASP A CA 1
ATOM 2103 C C . ASP A 1 309 ? 11.157 12.709 -11.143 1.00 94.62 309 ASP A C 1
ATOM 2105 O O . ASP A 1 309 ? 11.066 12.974 -9.951 1.00 94.62 309 ASP A O 1
ATOM 2109 N N . ALA A 1 310 ? 10.136 12.180 -11.833 1.00 95.69 310 ALA A N 1
ATOM 2110 C CA . ALA A 1 310 ? 8.796 11.979 -11.261 1.00 95.69 310 ALA A CA 1
ATOM 2111 C C . ALA A 1 310 ? 8.722 10.905 -10.155 1.00 95.69 310 ALA A C 1
ATOM 2113 O O . ALA A 1 310 ? 7.774 10.885 -9.365 1.00 95.69 310 ALA A O 1
ATOM 2114 N N . TRP A 1 311 ? 9.731 10.027 -10.086 1.00 96.62 311 TRP A N 1
ATOM 2115 C CA . TRP A 1 311 ? 9.843 8.934 -9.109 1.00 96.62 311 TRP A CA 1
ATOM 2116 C C . TRP A 1 311 ? 8.662 7.960 -9.154 1.00 96.62 311 TRP A C 1
ATOM 2118 O O . TRP A 1 311 ? 8.166 7.500 -8.130 1.00 96.62 311 TRP A O 1
ATOM 2128 N N . PHE A 1 312 ? 8.199 7.648 -10.358 1.00 98.31 312 PHE A N 1
ATOM 2129 C CA . PHE A 1 312 ? 7.119 6.695 -10.563 1.00 98.31 312 PHE A CA 1
ATOM 2130 C C . PHE A 1 312 ? 7.499 5.292 -10.069 1.00 98.31 312 PHE A C 1
ATOM 2132 O O . PHE A 1 312 ? 8.622 4.827 -10.274 1.00 98.31 312 PHE A O 1
ATOM 2139 N N . GLY A 1 313 ? 6.574 4.624 -9.385 1.00 98.19 313 GLY A N 1
ATOM 2140 C CA . GLY A 1 313 ? 6.851 3.364 -8.693 1.00 98.19 313 GLY A CA 1
ATOM 2141 C C . GLY A 1 313 ? 7.466 3.535 -7.301 1.00 98.19 313 GLY A C 1
ATOM 2142 O O . GLY A 1 313 ? 7.911 2.540 -6.738 1.00 98.19 313 GLY A O 1
ATOM 2143 N N . ALA A 1 314 ? 7.482 4.754 -6.737 1.00 98.19 314 ALA A N 1
ATOM 2144 C CA . ALA A 1 314 ? 7.856 4.989 -5.332 1.00 98.19 314 ALA A CA 1
ATOM 2145 C C . ALA A 1 314 ? 6.919 4.292 -4.340 1.00 98.19 314 ALA A C 1
ATOM 2147 O O . ALA A 1 314 ? 7.333 3.915 -3.249 1.00 98.19 314 ALA A O 1
ATOM 2148 N N . SER A 1 315 ? 5.655 4.146 -4.727 1.00 98.69 315 SER A N 1
ATOM 2149 C CA . SER A 1 315 ? 4.657 3.342 -4.040 1.00 98.69 315 SER A CA 1
ATOM 2150 C C . SER A 1 315 ? 3.846 2.581 -5.086 1.00 98.69 315 SER A C 1
ATOM 2152 O O . SER A 1 315 ? 3.653 3.057 -6.212 1.00 98.69 315 SER A O 1
ATOM 2154 N N . VAL A 1 316 ? 3.418 1.376 -4.729 1.00 98.75 316 VAL A N 1
ATOM 2155 C CA . VAL A 1 316 ? 2.578 0.503 -5.550 1.00 98.75 316 VAL A CA 1
ATOM 2156 C C . VAL A 1 316 ? 1.569 -0.185 -4.638 1.00 98.75 316 VAL A C 1
ATOM 2158 O O . VAL A 1 316 ? 1.894 -0.454 -3.483 1.00 98.75 316 VAL A O 1
ATOM 2161 N N . ALA A 1 317 ? 0.368 -0.454 -5.139 1.00 98.44 317 ALA A N 1
ATOM 2162 C CA . ALA A 1 317 ? -0.667 -1.180 -4.407 1.00 98.44 317 ALA A CA 1
ATOM 2163 C C . ALA A 1 317 ? -1.585 -1.934 -5.378 1.00 98.44 317 ALA A C 1
ATOM 2165 O O . ALA A 1 317 ? -1.812 -1.459 -6.498 1.00 98.44 317 ALA A O 1
ATOM 2166 N N . ALA A 1 318 ? -2.152 -3.059 -4.931 1.00 97.00 318 ALA A N 1
ATOM 2167 C CA . ALA A 1 318 ? -3.422 -3.522 -5.479 1.00 97.00 318 ALA A CA 1
ATOM 2168 C C . ALA A 1 318 ? -4.455 -2.419 -5.240 1.00 97.00 318 ALA A C 1
ATOM 2170 O O . ALA A 1 318 ? -4.601 -1.932 -4.118 1.00 97.00 318 ALA A O 1
ATOM 2171 N N . ALA A 1 319 ? -5.121 -1.992 -6.306 1.00 97.12 319 ALA A N 1
ATOM 2172 C CA . ALA A 1 319 ? -6.257 -1.091 -6.198 1.00 97.12 319 ALA A CA 1
ATOM 2173 C C . ALA A 1 319 ? -7.559 -1.865 -5.945 1.00 97.12 319 ALA A C 1
ATOM 2175 O O . ALA A 1 319 ? -8.555 -1.227 -5.639 1.00 97.12 319 ALA A O 1
ATOM 2176 N N . GLY A 1 320 ? -7.531 -3.202 -6.047 1.00 96.62 320 GLY A N 1
ATOM 2177 C CA . GLY A 1 320 ? -8.731 -4.034 -6.041 1.00 96.62 320 GLY A CA 1
ATOM 2178 C C . GLY A 1 320 ? -9.474 -3.933 -7.374 1.00 96.62 320 GLY A C 1
ATOM 2179 O O . GLY A 1 320 ? -8.890 -3.484 -8.353 1.00 96.62 320 GLY A O 1
ATOM 2180 N N . ASP A 1 321 ? -10.730 -4.347 -7.449 1.00 97.06 321 ASP A N 1
ATOM 2181 C CA . ASP A 1 321 ? -11.568 -4.156 -8.637 1.00 97.06 321 ASP A CA 1
ATOM 2182 C C . ASP A 1 321 ? -12.286 -2.801 -8.543 1.00 97.06 321 ASP A C 1
ATOM 2184 O O . ASP A 1 321 ? -13.419 -2.688 -8.063 1.00 97.06 321 ASP A O 1
ATOM 2188 N N . VAL A 1 322 ? -11.620 -1.732 -8.993 1.00 96.69 322 VAL A N 1
ATOM 2189 C CA . VAL A 1 322 ? -12.152 -0.365 -8.854 1.00 96.69 322 VAL A CA 1
ATOM 2190 C C . VAL A 1 322 ? -13.292 -0.082 -9.828 1.00 96.69 322 VAL A C 1
ATOM 2192 O O . VAL A 1 322 ? -13.900 0.994 -9.787 1.00 96.69 322 VAL A O 1
ATOM 2195 N N . ASN A 1 323 ? -13.547 -0.999 -10.766 1.00 93.81 323 ASN A N 1
ATOM 2196 C CA . ASN A 1 323 ? -14.493 -0.810 -11.858 1.00 93.81 323 ASN A CA 1
ATOM 2197 C C . ASN A 1 323 ? -15.629 -1.856 -11.905 1.00 93.81 323 ASN A C 1
ATOM 2199 O O . ASN A 1 323 ? -16.621 -1.652 -12.616 1.00 93.81 323 ASN A O 1
ATOM 2203 N N . GLY A 1 324 ? -15.538 -2.899 -11.081 1.00 95.06 324 GLY A N 1
ATOM 2204 C CA . GLY A 1 324 ? -16.531 -3.953 -10.900 1.00 95.06 324 GLY A CA 1
ATOM 2205 C C . GLY A 1 324 ? -16.598 -4.946 -12.063 1.00 95.06 324 GLY A C 1
ATOM 2206 O O . GLY A 1 324 ? -17.670 -5.520 -12.304 1.00 95.06 324 GLY A O 1
ATOM 2207 N N . ASP A 1 325 ? -15.527 -5.104 -12.847 1.00 94.56 325 ASP A N 1
ATOM 2208 C CA . ASP A 1 325 ? -15.486 -6.036 -13.983 1.00 94.56 325 ASP A CA 1
ATOM 2209 C C . ASP A 1 325 ? -14.960 -7.436 -13.633 1.00 94.56 325 ASP A C 1
ATOM 2211 O O . ASP A 1 325 ? -15.019 -8.341 -14.478 1.00 94.56 325 ASP A O 1
ATOM 2215 N N . GLY A 1 326 ? -14.569 -7.646 -12.377 1.00 94.94 326 GLY A N 1
ATOM 2216 C CA . GLY A 1 326 ? -14.087 -8.901 -11.820 1.00 94.94 326 GLY A CA 1
ATOM 2217 C C . GLY A 1 326 ? -12.600 -9.158 -12.048 1.00 94.94 326 GLY A C 1
ATOM 2218 O O . GLY A 1 326 ? -12.179 -10.301 -11.868 1.00 94.94 326 GLY A O 1
ATOM 2219 N N . TYR A 1 327 ? -11.834 -8.153 -12.473 1.00 97.69 327 TYR A N 1
ATOM 2220 C CA . TYR A 1 327 ? -10.381 -8.221 -12.605 1.00 97.69 327 TYR A CA 1
ATOM 2221 C C . TYR A 1 327 ? -9.732 -7.279 -11.595 1.00 97.69 327 TYR A C 1
ATOM 2223 O O . TYR A 1 327 ? -10.219 -6.177 -11.369 1.00 97.69 327 TYR A O 1
ATOM 2231 N N . ALA A 1 328 ? -8.618 -7.698 -10.999 1.00 98.06 328 ALA A N 1
ATOM 2232 C CA . ALA A 1 328 ? -7.886 -6.807 -10.113 1.00 98.06 328 ALA A CA 1
ATOM 2233 C C . ALA A 1 328 ? -7.230 -5.658 -10.904 1.00 98.06 328 ALA A C 1
ATOM 2235 O O . ALA A 1 328 ? -6.661 -5.848 -11.984 1.00 98.06 328 ALA A O 1
ATOM 2236 N N . ASP A 1 329 ? -7.276 -4.463 -10.330 1.00 98.50 329 ASP A N 1
ATOM 2237 C CA . ASP A 1 329 ? -6.664 -3.239 -10.823 1.00 98.50 329 ASP A CA 1
ATOM 2238 C C . ASP A 1 329 ? -5.467 -2.856 -9.938 1.00 98.50 329 ASP A C 1
ATOM 2240 O O . ASP A 1 329 ? -5.299 -3.321 -8.806 1.00 98.50 329 ASP A O 1
ATOM 2244 N N . ILE A 1 330 ? -4.612 -1.961 -10.437 1.00 98.69 330 ILE A N 1
ATOM 2245 C CA . ILE A 1 330 ? -3.412 -1.523 -9.709 1.00 98.69 330 ILE A CA 1
ATOM 2246 C C . ILE A 1 330 ? -3.289 -0.007 -9.646 1.00 98.69 330 ILE A C 1
ATOM 2248 O O . ILE A 1 330 ? -3.684 0.707 -10.572 1.00 98.69 330 ILE A O 1
ATOM 2252 N N . ALA A 1 331 ? -2.6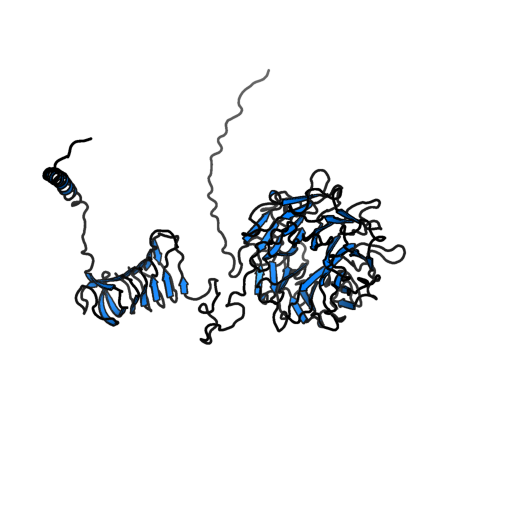38 0.476 -8.588 1.00 98.62 331 ALA A N 1
ATOM 2253 C CA . ALA A 1 331 ? -2.267 1.874 -8.423 1.00 98.62 331 ALA A CA 1
ATOM 2254 C C . ALA A 1 331 ? -0.743 2.041 -8.299 1.00 98.62 331 ALA A C 1
ATOM 2256 O O . ALA A 1 331 ? -0.063 1.266 -7.624 1.00 98.62 331 ALA A O 1
ATOM 2257 N N . VAL A 1 332 ? -0.201 3.086 -8.932 1.00 98.88 332 VAL A N 1
ATOM 2258 C CA . VAL A 1 332 ? 1.229 3.426 -8.890 1.00 98.88 332 VAL A CA 1
ATOM 2259 C C . VAL A 1 332 ? 1.433 4.905 -8.580 1.00 98.88 332 VAL A C 1
ATOM 2261 O O . VAL A 1 332 ? 0.848 5.776 -9.226 1.00 98.88 332 VAL A O 1
ATOM 2264 N N . GLY A 1 333 ? 2.286 5.193 -7.599 1.00 98.50 333 GLY A N 1
ATOM 2265 C CA . GLY A 1 333 ? 2.589 6.543 -7.139 1.00 98.50 333 GLY A CA 1
ATOM 2266 C C . GLY A 1 333 ? 3.818 7.150 -7.813 1.00 98.50 333 GLY A C 1
ATOM 2267 O O . GLY A 1 333 ? 4.812 6.468 -8.070 1.00 98.50 333 GLY A O 1
ATOM 2268 N N . ALA A 1 334 ? 3.758 8.456 -8.058 1.00 98.00 334 ALA A N 1
ATOM 2269 C CA . ALA A 1 334 ? 4.834 9.301 -8.564 1.00 98.00 334 ALA A CA 1
ATOM 2270 C C . ALA A 1 334 ? 4.884 10.600 -7.736 1.00 98.00 334 ALA A C 1
ATOM 2272 O O . ALA A 1 334 ? 4.374 11.641 -8.159 1.00 98.00 334 ALA A O 1
ATOM 2273 N N . PRO A 1 335 ? 5.463 10.565 -6.524 1.00 96.19 335 PRO A N 1
ATOM 2274 C CA . PRO A 1 335 ? 5.407 11.669 -5.565 1.00 96.19 335 PRO A CA 1
ATOM 2275 C C . PRO A 1 335 ? 6.171 12.925 -6.002 1.00 96.19 335 PRO A C 1
ATOM 2277 O O . PRO A 1 335 ? 6.082 13.953 -5.339 1.00 96.19 335 PRO A O 1
ATOM 2280 N N . GLN A 1 336 ? 6.961 12.873 -7.074 1.00 94.75 336 GLN A N 1
ATOM 2281 C CA . GLN A 1 336 ? 7.663 14.035 -7.634 1.00 94.75 336 GLN A CA 1
ATOM 2282 C C . GLN A 1 336 ? 7.093 14.446 -8.999 1.00 94.75 336 GLN A C 1
ATOM 2284 O O . GLN A 1 336 ? 7.737 15.169 -9.748 1.00 94.75 336 GLN A O 1
ATOM 2289 N N . TRP A 1 337 ? 5.894 13.968 -9.343 1.00 94.75 337 TRP A N 1
ATOM 2290 C CA . TRP A 1 337 ? 5.221 14.343 -10.579 1.00 94.75 337 TRP A CA 1
ATOM 2291 C C . TRP A 1 337 ? 4.845 15.833 -10.615 1.00 94.75 337 TRP A C 1
ATOM 2293 O O . TRP A 1 337 ? 4.287 16.367 -9.652 1.00 94.75 337 TRP A O 1
ATOM 2303 N N . ASP A 1 338 ? 5.091 16.453 -11.770 1.00 92.44 338 ASP A N 1
ATOM 2304 C CA . ASP A 1 338 ? 4.728 17.820 -12.144 1.00 92.44 338 ASP A CA 1
ATOM 2305 C C . ASP A 1 338 ? 3.534 17.801 -13.130 1.00 92.44 338 ASP A C 1
ATOM 2307 O O . ASP A 1 338 ? 3.700 17.589 -14.338 1.00 92.44 338 ASP A O 1
ATOM 2311 N N . GLY A 1 339 ? 2.317 18.032 -12.636 1.00 84.25 339 GLY A N 1
ATOM 2312 C CA . GLY A 1 339 ? 1.054 18.092 -13.395 1.00 84.25 339 GLY A CA 1
ATOM 2313 C C . GLY A 1 339 ? 0.563 19.518 -13.712 1.00 84.25 339 GLY A C 1
ATOM 2314 O O . GLY A 1 339 ? -0.398 19.704 -14.464 1.00 84.25 339 GLY A O 1
ATOM 2315 N N . GLY A 1 340 ? 1.245 20.543 -13.194 1.00 80.81 340 GLY A N 1
ATOM 2316 C CA . GLY A 1 340 ? 0.867 21.957 -13.278 1.00 80.81 340 GLY A CA 1
ATOM 2317 C C . GLY A 1 340 ? 1.415 22.800 -12.120 1.00 80.81 340 GLY A C 1
ATOM 2318 O O . GLY A 1 340 ? 1.629 24.008 -12.282 1.00 80.81 340 GLY A O 1
ATOM 2319 N N . ALA A 1 341 ? 1.683 22.161 -10.987 1.00 82.69 341 ALA A N 1
ATOM 2320 C CA . ALA A 1 341 ? 2.535 22.627 -9.903 1.00 82.69 341 ALA A CA 1
ATOM 2321 C C . ALA A 1 341 ? 3.936 21.979 -10.036 1.00 82.69 341 ALA A C 1
ATOM 2323 O O . ALA A 1 341 ? 4.250 21.401 -11.074 1.00 82.69 341 ALA A O 1
ATOM 2324 N N . ALA A 1 342 ? 4.823 22.183 -9.058 1.00 86.12 342 ALA A N 1
ATOM 2325 C CA . ALA A 1 342 ? 6.084 21.446 -8.999 1.00 86.12 342 ALA A CA 1
ATOM 2326 C C . ALA A 1 342 ? 6.035 20.482 -7.813 1.00 86.12 342 ALA A C 1
ATOM 2328 O O . ALA A 1 342 ? 5.769 20.922 -6.687 1.00 86.12 342 ALA A O 1
ATOM 2329 N N . ASN A 1 343 ? 6.333 19.210 -8.064 1.00 88.12 343 ASN A N 1
ATOM 2330 C CA . ASN A 1 343 ? 6.275 18.099 -7.125 1.00 88.12 343 ASN A CA 1
ATOM 2331 C C . ASN A 1 343 ? 4.909 17.965 -6.421 1.00 88.12 343 ASN A C 1
ATOM 2333 O O . ASN A 1 343 ? 4.857 17.553 -5.256 1.00 88.12 343 ASN A O 1
ATOM 2337 N N . GLU A 1 344 ? 3.788 18.332 -7.062 1.00 90.06 344 GLU A N 1
ATOM 2338 C CA . GLU A 1 344 ? 2.472 18.066 -6.459 1.00 90.06 344 GLU A CA 1
ATOM 2339 C C . GLU A 1 344 ? 2.236 16.569 -6.244 1.00 90.06 344 GLU A C 1
ATOM 2341 O O . GLU A 1 344 ? 1.513 16.185 -5.324 1.00 90.06 344 GLU A O 1
ATOM 2346 N N . GLY A 1 345 ? 2.910 15.736 -7.037 1.00 95.56 345 GLY A N 1
ATOM 2347 C CA . GLY A 1 345 ? 2.777 14.296 -6.997 1.00 95.56 345 GLY A CA 1
ATOM 2348 C C . GLY A 1 345 ? 1.486 13.819 -7.654 1.00 95.56 345 GLY A C 1
ATOM 2349 O O . GLY A 1 345 ? 0.513 14.565 -7.816 1.00 95.56 345 GLY A O 1
ATOM 2350 N N . ALA A 1 346 ? 1.496 12.556 -8.058 1.00 96.94 346 ALA A N 1
ATOM 2351 C CA . ALA A 1 346 ? 0.336 11.901 -8.624 1.00 96.94 346 ALA A CA 1
ATOM 2352 C C . ALA A 1 346 ? 0.285 10.417 -8.257 1.00 96.94 346 ALA A C 1
ATOM 2354 O O . ALA A 1 346 ? 1.310 9.780 -8.012 1.00 96.94 346 ALA A O 1
ATOM 2355 N N . ALA A 1 347 ? -0.921 9.865 -8.281 1.00 98.06 347 ALA A N 1
ATOM 2356 C CA . ALA A 1 347 ? -1.184 8.438 -8.323 1.00 98.06 347 ALA A CA 1
ATOM 2357 C C . ALA A 1 347 ? -1.897 8.100 -9.634 1.00 98.06 347 ALA A C 1
ATOM 2359 O O . ALA A 1 347 ? -2.706 8.879 -10.143 1.00 98.06 347 ALA A O 1
ATOM 2360 N N . PHE A 1 348 ? -1.583 6.942 -10.193 1.00 98.31 348 PHE A N 1
ATOM 2361 C CA . PHE A 1 348 ? -2.101 6.500 -11.478 1.00 98.31 348 PHE A CA 1
ATOM 2362 C C . PHE A 1 348 ? -2.707 5.111 -11.338 1.00 98.31 348 PHE A C 1
ATOM 2364 O O . PHE A 1 348 ? -2.090 4.245 -10.722 1.00 98.31 348 PHE A O 1
ATOM 2371 N N . VAL A 1 349 ? -3.887 4.904 -11.919 1.00 98.31 349 VAL A N 1
ATOM 2372 C CA . VAL A 1 349 ? -4.632 3.641 -11.832 1.00 98.31 349 VAL A CA 1
ATOM 2373 C C . VAL A 1 349 ? -4.692 2.983 -13.206 1.00 98.31 349 VAL A C 1
ATOM 2375 O O . VAL A 1 349 ? -5.049 3.637 -14.194 1.00 98.31 349 VAL A O 1
ATOM 2378 N N . TRP A 1 350 ? -4.355 1.696 -13.271 1.00 98.31 350 TRP A N 1
ATOM 2379 C CA . TRP A 1 350 ? -4.514 0.857 -14.460 1.00 98.31 350 TRP A CA 1
ATOM 2380 C C . TRP A 1 350 ? -5.533 -0.225 -14.193 1.00 98.31 350 TRP A C 1
ATOM 2382 O O . TRP A 1 350 ? -5.476 -0.874 -13.154 1.00 98.31 350 TRP A O 1
ATOM 2392 N N . LEU A 1 351 ? -6.410 -0.419 -15.175 1.00 97.69 351 LEU A N 1
ATOM 2393 C CA . LEU A 1 351 ? -7.451 -1.426 -15.096 1.00 97.69 351 LEU A CA 1
ATOM 2394 C C . LEU A 1 351 ? -6.945 -2.762 -15.624 1.00 97.69 351 LEU A C 1
ATOM 2396 O O . LEU A 1 351 ? -6.340 -2.804 -16.706 1.00 97.69 351 LEU A O 1
ATOM 2400 N N . GLY A 1 352 ? -7.215 -3.817 -14.866 1.00 97.69 352 GLY A N 1
ATOM 2401 C CA . GLY A 1 352 ? -7.100 -5.198 -15.282 1.00 97.69 352 GLY A CA 1
ATOM 2402 C C . GLY A 1 352 ? -8.072 -5.537 -16.407 1.00 97.69 352 GLY A C 1
ATOM 2403 O O . GLY A 1 352 ? -8.768 -4.699 -16.986 1.00 97.69 352 GLY A O 1
ATOM 2404 N N . GLY A 1 353 ? -8.060 -6.800 -16.804 1.00 97.25 353 GLY A N 1
ATOM 2405 C CA . GLY A 1 353 ? -8.968 -7.295 -17.824 1.00 97.25 353 GLY A CA 1
ATOM 2406 C C . GLY A 1 353 ? -8.508 -8.619 -18.410 1.00 97.25 353 GLY A C 1
ATOM 2407 O O . GLY A 1 353 ? -7.406 -9.078 -18.145 1.00 97.25 353 GLY A O 1
ATOM 2408 N N . PRO A 1 354 ? -9.266 -9.219 -19.338 1.00 96.19 354 PRO A N 1
ATOM 2409 C CA . PRO A 1 354 ? -8.979 -10.560 -19.861 1.00 96.19 354 PRO A CA 1
ATOM 2410 C C . PRO A 1 354 ? -7.653 -10.700 -20.633 1.00 96.19 354 PRO A C 1
ATOM 2412 O O . PRO A 1 354 ? -7.291 -11.800 -21.046 1.00 96.19 354 PRO A O 1
ATOM 2415 N N . ALA A 1 355 ? -6.968 -9.594 -20.931 1.00 94.19 355 ALA A N 1
ATOM 2416 C CA . ALA A 1 355 ? -5.636 -9.588 -21.538 1.00 94.19 355 ALA A CA 1
ATOM 2417 C C . ALA A 1 355 ? -4.533 -9.173 -20.544 1.00 94.19 355 ALA A C 1
ATOM 2419 O O . ALA A 1 355 ? -3.382 -9.025 -20.955 1.00 94.19 355 ALA A O 1
ATOM 2420 N N . GLY A 1 356 ? -4.891 -8.970 -19.276 1.00 95.94 356 GLY A N 1
ATOM 2421 C CA . GLY A 1 356 ? -4.108 -8.262 -18.277 1.00 95.94 356 GLY A CA 1
ATOM 2422 C C . GLY A 1 356 ? -3.924 -6.782 -18.609 1.00 95.94 356 GLY A C 1
ATOM 2423 O O . GLY A 1 356 ? -4.515 -6.229 -19.544 1.00 95.94 356 GLY A O 1
ATOM 2424 N N . ILE A 1 357 ? -3.027 -6.159 -17.855 1.00 97.62 357 ILE A N 1
ATOM 2425 C CA . ILE A 1 357 ? -2.592 -4.781 -18.068 1.00 97.62 357 ILE A CA 1
ATOM 2426 C C . ILE A 1 357 ? -1.506 -4.766 -19.148 1.00 97.62 357 ILE A C 1
ATOM 2428 O O . ILE A 1 357 ? -0.573 -5.567 -19.132 1.00 97.62 357 ILE A O 1
ATOM 2432 N N . ALA A 1 358 ? -1.607 -3.841 -20.102 1.00 96.75 358 ALA A N 1
ATOM 2433 C CA . ALA A 1 358 ? -0.589 -3.656 -21.131 1.00 96.75 358 ALA A CA 1
ATOM 2434 C C . ALA A 1 358 ? 0.484 -2.653 -20.685 1.00 96.75 358 ALA A C 1
ATOM 2436 O O . ALA A 1 358 ? 0.183 -1.673 -20.005 1.00 96.75 358 ALA A O 1
ATOM 2437 N N . SER A 1 359 ? 1.725 -2.841 -21.147 1.00 97.12 359 SER A N 1
ATOM 2438 C CA . SER A 1 359 ? 2.775 -1.828 -20.993 1.00 97.12 359 SER A CA 1
ATOM 2439 C C . SER A 1 359 ? 2.342 -0.474 -21.553 1.00 97.12 359 SER A C 1
ATOM 2441 O O . SER A 1 359 ? 1.709 -0.394 -22.612 1.00 97.12 359 SER A O 1
ATOM 2443 N N . GLY A 1 360 ? 2.757 0.595 -20.886 1.00 96.56 360 GLY A N 1
ATOM 2444 C CA . GLY A 1 360 ? 2.356 1.948 -21.232 1.00 96.56 360 GLY A CA 1
ATOM 2445 C C . GLY A 1 360 ? 3.046 2.988 -20.363 1.00 96.56 360 GLY A C 1
ATOM 2446 O O . GLY A 1 360 ? 4.017 2.697 -19.671 1.00 96.56 360 GLY A O 1
ATOM 2447 N N . SER A 1 361 ? 2.532 4.211 -20.409 1.00 96.19 361 SER A N 1
ATOM 2448 C CA . SER A 1 361 ? 3.003 5.299 -19.554 1.00 96.19 361 SER A CA 1
ATOM 2449 C C . SER A 1 361 ? 1.863 5.959 -18.789 1.00 96.19 361 SER A C 1
ATOM 2451 O O . SER A 1 361 ? 0.697 5.603 -18.982 1.00 96.19 361 SER A O 1
ATOM 2453 N N . ALA A 1 362 ? 2.175 6.959 -17.968 1.00 94.12 362 ALA A N 1
ATOM 2454 C CA . ALA A 1 362 ? 1.223 7.824 -17.271 1.00 94.12 362 ALA A CA 1
ATOM 2455 C C . ALA A 1 362 ? 0.061 8.303 -18.165 1.00 94.12 362 ALA A C 1
ATOM 2457 O O . ALA A 1 362 ? -1.064 8.467 -17.703 1.00 94.12 362 ALA A O 1
ATOM 2458 N N . SER A 1 363 ? 0.309 8.493 -19.466 1.00 94.25 363 SER A N 1
ATOM 2459 C CA . SER A 1 363 ? -0.709 8.906 -20.444 1.00 94.25 363 SER A CA 1
ATOM 2460 C C . SER A 1 363 ? -1.749 7.832 -20.799 1.00 94.25 363 SER A C 1
ATOM 2462 O O . SER A 1 363 ? -2.790 8.151 -21.372 1.00 94.25 363 SER A O 1
ATOM 2464 N N . SER A 1 364 ? -1.452 6.569 -20.494 1.00 95.75 364 SER A N 1
ATOM 2465 C CA . SER A 1 364 ? -2.300 5.399 -20.754 1.00 95.75 364 SER A CA 1
ATOM 2466 C C . SER A 1 364 ? -3.031 4.878 -19.516 1.00 95.75 364 SER A C 1
ATOM 2468 O O . SER A 1 364 ? -3.830 3.955 -19.650 1.00 95.75 364 SER A O 1
ATOM 2470 N N . ALA A 1 365 ? -2.767 5.458 -18.341 1.00 96.75 365 ALA A N 1
ATOM 2471 C CA . ALA A 1 365 ? -3.506 5.157 -17.121 1.00 96.75 365 ALA A CA 1
ATOM 2472 C C . ALA A 1 365 ? -4.998 5.475 -17.305 1.00 96.75 365 ALA A C 1
ATOM 2474 O O . ALA A 1 365 ? -5.357 6.444 -17.983 1.00 96.75 365 ALA A O 1
ATOM 2475 N N . ALA A 1 366 ? -5.866 4.675 -16.689 1.00 95.75 366 ALA A N 1
ATOM 2476 C CA . ALA A 1 366 ? -7.305 4.919 -16.695 1.00 95.75 366 ALA A CA 1
ATOM 2477 C C . ALA A 1 366 ? -7.669 6.128 -15.824 1.00 95.75 366 ALA A C 1
ATOM 2479 O O . ALA A 1 366 ? -8.496 6.955 -16.221 1.00 95.75 366 ALA A O 1
ATOM 2480 N N . ALA A 1 367 ? -6.991 6.270 -14.682 1.00 95.56 367 ALA A N 1
ATOM 2481 C CA . ALA A 1 367 ? -7.114 7.428 -13.812 1.00 95.56 367 ALA A CA 1
ATOM 2482 C C . ALA A 1 367 ? -5.751 8.051 -13.517 1.00 95.56 367 ALA A C 1
ATOM 248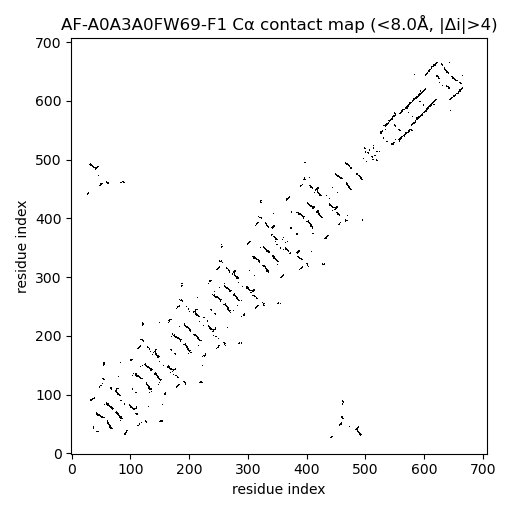4 O O . ALA A 1 367 ? -4.763 7.349 -13.296 1.00 95.56 367 ALA A O 1
ATOM 2485 N N . ARG A 1 368 ? -5.721 9.382 -13.465 1.00 95.69 368 ARG A N 1
ATOM 2486 C CA . ARG A 1 368 ? -4.623 10.170 -12.906 1.00 95.69 368 ARG A CA 1
ATOM 2487 C C . ARG A 1 368 ? -5.169 11.056 -11.795 1.00 95.69 368 ARG A C 1
ATOM 2489 O O . ARG A 1 368 ? -6.050 11.877 -12.050 1.00 95.69 368 ARG A O 1
ATOM 2496 N N . LEU A 1 369 ? -4.628 10.875 -10.599 1.00 95.12 369 LEU A N 1
ATOM 2497 C CA . LEU A 1 369 ? -5.027 11.518 -9.353 1.00 95.12 369 LEU A CA 1
ATOM 2498 C C . LEU A 1 369 ? -3.881 12.437 -8.935 1.00 95.12 369 LEU A C 1
ATOM 2500 O O . LEU A 1 369 ? -2.804 11.940 -8.629 1.00 95.12 369 LEU A O 1
ATOM 2504 N N . GLU A 1 370 ? -4.055 13.754 -8.991 1.00 92.31 370 GLU A N 1
ATOM 2505 C CA . GLU A 1 370 ? -2.952 14.720 -8.813 1.00 92.31 370 GLU A CA 1
ATOM 2506 C C . GLU A 1 370 ? -3.098 15.531 -7.522 1.00 92.31 370 GLU A C 1
ATOM 2508 O O . GLU A 1 370 ? -4.208 15.876 -7.111 1.00 92.31 370 GLU A O 1
ATOM 2513 N N . GLY A 1 371 ? -1.982 15.905 -6.894 1.00 87.06 371 GLY A N 1
ATOM 2514 C CA . GLY A 1 371 ? -2.000 16.989 -5.910 1.00 87.06 371 GLY A CA 1
ATOM 2515 C C . GLY A 1 371 ? -2.405 18.322 -6.561 1.00 87.06 371 GLY A C 1
ATOM 2516 O O . GLY A 1 371 ? -2.281 18.503 -7.769 1.00 87.06 371 GLY A O 1
ATOM 2517 N N . ASP A 1 372 ? -2.896 19.283 -5.780 1.00 82.50 372 ASP A N 1
ATOM 2518 C CA . ASP A 1 372 ? -3.372 20.582 -6.294 1.00 82.50 372 ASP A CA 1
ATOM 2519 C C . ASP A 1 372 ? -2.648 21.796 -5.682 1.00 82.50 372 ASP A C 1
ATOM 2521 O O . ASP A 1 372 ? -3.034 22.949 -5.904 1.00 82.50 372 ASP A O 1
ATOM 2525 N N . GLN A 1 373 ? -1.561 21.554 -4.945 1.00 77.44 373 GLN A N 1
ATOM 2526 C CA . GLN A 1 373 ? -0.818 22.573 -4.209 1.00 77.44 373 GLN A CA 1
ATOM 2527 C C . GLN A 1 373 ? 0.676 22.586 -4.553 1.00 77.44 373 GLN A C 1
ATOM 2529 O O . GLN A 1 373 ? 1.312 21.556 -4.771 1.00 77.44 373 GLN A O 1
ATOM 2534 N N . VAL A 1 374 ? 1.252 23.791 -4.523 1.00 69.56 374 VAL A N 1
ATOM 2535 C CA . VAL A 1 374 ? 2.702 24.022 -4.507 1.00 69.56 374 VAL A CA 1
ATOM 2536 C C . VAL A 1 374 ? 3.085 24.385 -3.071 1.00 69.56 374 VAL A C 1
ATOM 2538 O O . VAL A 1 374 ? 2.801 25.510 -2.654 1.00 69.56 374 VAL A O 1
ATOM 2541 N N . ASP A 1 375 ? 3.744 23.497 -2.324 1.00 64.06 375 ASP A N 1
ATOM 2542 C CA . ASP A 1 375 ? 4.327 23.888 -1.028 1.00 64.06 375 ASP A CA 1
ATOM 2543 C C . ASP A 1 375 ? 5.487 24.882 -1.257 1.00 64.06 375 ASP A C 1
ATOM 2545 O O . ASP A 1 375 ? 6.424 24.635 -2.026 1.00 64.06 375 ASP A O 1
ATOM 2549 N N . GLN A 1 376 ? 5.407 26.044 -0.600 1.00 52.91 376 GLN A N 1
ATOM 2550 C CA . GLN A 1 376 ? 6.350 27.159 -0.732 1.00 52.91 376 GLN A CA 1
ATOM 2551 C C . GLN A 1 376 ? 7.369 27.263 0.416 1.00 52.91 376 GLN A C 1
ATOM 2553 O O . GLN A 1 376 ? 8.149 28.223 0.436 1.00 52.91 376 GLN A O 1
ATOM 2558 N N . THR A 1 377 ? 7.390 26.344 1.389 1.00 52.84 377 THR A N 1
ATOM 2559 C CA . THR A 1 377 ? 8.045 26.611 2.682 1.00 52.84 377 THR A CA 1
ATOM 2560 C C . THR A 1 377 ? 9.155 25.644 3.094 1.00 52.84 377 THR A C 1
ATOM 2562 O O . THR A 1 377 ? 9.192 25.128 4.203 1.00 52.84 377 THR A O 1
ATOM 2565 N N . GLN A 1 378 ? 10.216 25.548 2.287 1.00 52.72 378 GLN A N 1
ATOM 2566 C CA . GLN A 1 378 ? 11.511 25.061 2.787 1.00 52.72 378 GLN A CA 1
ATOM 2567 C C . GLN A 1 378 ? 12.369 26.207 3.362 1.00 52.72 378 GLN A C 1
ATOM 2569 O O . GLN A 1 378 ? 12.646 27.189 2.655 1.00 52.72 378 GLN A O 1
ATOM 2574 N N . PRO A 1 379 ? 12.934 26.073 4.580 1.00 43.62 379 PRO A N 1
ATOM 2575 C CA . PRO A 1 379 ? 14.086 26.861 5.013 1.00 43.62 379 PRO A CA 1
ATOM 2576 C C . PRO A 1 379 ? 15.306 26.535 4.127 1.00 43.62 379 PRO A C 1
ATOM 2578 O O . PRO A 1 379 ? 16.118 25.675 4.445 1.00 43.62 379 PRO A O 1
ATOM 2581 N N . GLY A 1 380 ? 15.434 27.200 2.976 1.00 49.88 380 GLY A N 1
ATOM 2582 C CA . GLY A 1 380 ? 16.491 26.905 1.996 1.00 49.88 380 GLY A CA 1
ATOM 2583 C C . GLY A 1 380 ? 16.126 27.159 0.531 1.00 49.88 380 GLY A C 1
ATOM 2584 O O . GLY A 1 380 ? 17.028 27.198 -0.301 1.00 49.88 380 GLY A O 1
ATOM 2585 N N . GLY A 1 381 ? 14.845 27.404 0.218 1.00 45.50 381 GLY A N 1
ATOM 2586 C CA . GLY A 1 381 ? 14.407 27.916 -1.090 1.00 45.50 381 GLY A CA 1
ATOM 2587 C C . GLY A 1 381 ? 14.182 26.883 -2.204 1.00 45.50 381 GLY A C 1
ATOM 2588 O O . GLY A 1 381 ? 14.128 27.285 -3.364 1.00 45.50 381 GLY A O 1
ATOM 2589 N N . GLY A 1 382 ? 14.065 25.588 -1.885 1.00 56.22 382 GLY A N 1
ATOM 2590 C CA . GLY A 1 382 ? 13.604 24.553 -2.824 1.00 56.22 382 GLY A CA 1
ATOM 2591 C C . GLY A 1 382 ? 12.094 24.310 -2.714 1.00 56.22 382 GLY A C 1
ATOM 2592 O O . GLY A 1 382 ? 11.526 24.533 -1.648 1.00 56.22 382 GLY A O 1
ATOM 2593 N N . VAL A 1 383 ? 11.459 23.858 -3.799 1.00 62.59 383 VAL A N 1
ATOM 2594 C CA . VAL A 1 383 ? 10.042 23.451 -3.820 1.00 62.59 383 VAL A CA 1
ATOM 2595 C C . VAL A 1 383 ? 9.975 21.952 -3.525 1.00 62.59 383 VAL A C 1
ATOM 2597 O O . VAL A 1 383 ? 10.523 21.163 -4.293 1.00 62.59 383 VAL A O 1
ATOM 2600 N N . ARG A 1 384 ? 9.375 21.563 -2.393 1.00 74.31 384 ARG A N 1
ATOM 2601 C CA . ARG A 1 384 ? 9.200 20.152 -1.994 1.00 74.31 384 ARG A CA 1
ATOM 2602 C C . ARG A 1 384 ? 7.938 19.537 -2.605 1.00 74.31 384 ARG A C 1
ATOM 2604 O O . ARG A 1 384 ? 7.955 18.340 -2.883 1.00 74.31 384 ARG A O 1
ATOM 2611 N N . GLY A 1 385 ? 6.917 20.371 -2.828 1.00 83.44 385 GLY A N 1
ATOM 2612 C CA . GLY A 1 385 ? 5.577 19.969 -3.259 1.00 83.44 385 GLY A CA 1
ATOM 2613 C C . GLY A 1 385 ? 4.863 19.091 -2.225 1.00 83.44 385 GLY A C 1
ATOM 2614 O O . GLY A 1 385 ? 5.462 18.712 -1.219 1.00 83.44 385 GLY A O 1
ATOM 2615 N N . VAL A 1 386 ? 3.581 18.790 -2.452 1.00 87.12 386 VAL A N 1
ATOM 2616 C CA . VAL A 1 386 ? 2.763 18.021 -1.489 1.00 87.12 386 VAL A CA 1
ATOM 2617 C C . VAL A 1 386 ? 2.961 16.508 -1.585 1.00 87.12 386 VAL A C 1
ATOM 2619 O O . VAL A 1 386 ? 2.698 15.795 -0.616 1.00 87.12 386 VAL A O 1
ATOM 2622 N N . GLN A 1 387 ? 3.500 16.042 -2.717 1.00 92.69 387 GLN A N 1
ATOM 2623 C CA . GLN A 1 387 ? 3.910 14.659 -2.964 1.00 92.69 387 GLN A CA 1
ATOM 2624 C C . GLN A 1 387 ? 2.782 13.630 -2.833 1.00 92.69 387 GLN A C 1
ATOM 2626 O O . GLN A 1 387 ? 2.960 12.583 -2.203 1.00 92.69 387 GLN A O 1
ATOM 2631 N N . LEU A 1 388 ? 1.619 13.912 -3.428 1.00 95.62 388 LEU A N 1
ATOM 2632 C CA . LEU A 1 388 ? 0.544 12.925 -3.527 1.00 95.62 388 LEU A CA 1
ATOM 2633 C C . LEU A 1 388 ? 1.052 11.651 -4.224 1.00 95.62 388 LEU A C 1
ATOM 2635 O O . LEU A 1 388 ? 1.819 11.722 -5.184 1.00 95.62 388 LEU A O 1
ATOM 2639 N N . GLY A 1 389 ? 0.648 10.486 -3.717 1.00 97.06 389 GLY A N 1
ATOM 2640 C CA . GLY A 1 389 ? 1.151 9.191 -4.186 1.00 97.06 389 GLY A CA 1
ATOM 2641 C C . GLY A 1 389 ? 2.439 8.746 -3.486 1.00 97.06 389 GLY A C 1
ATOM 2642 O O . GLY A 1 389 ? 3.108 7.828 -3.955 1.00 97.06 389 GLY A O 1
ATOM 2643 N N . SER A 1 390 ? 2.803 9.369 -2.358 1.00 96.75 390 SER A N 1
ATOM 2644 C CA . SER A 1 390 ? 3.913 8.891 -1.515 1.00 96.75 390 SER A CA 1
ATOM 2645 C C . SER A 1 390 ? 3.611 7.535 -0.867 1.00 96.75 390 SER A C 1
ATOM 2647 O O . SER A 1 390 ? 4.527 6.756 -0.632 1.00 96.75 390 SER A O 1
ATOM 2649 N N . ALA A 1 391 ? 2.334 7.253 -0.610 1.00 97.88 391 ALA A N 1
ATOM 2650 C CA . ALA A 1 391 ? 1.824 5.972 -0.138 1.00 97.88 391 ALA A CA 1
ATOM 2651 C C . ALA A 1 391 ? 0.456 5.706 -0.783 1.00 97.88 391 ALA A C 1
ATOM 2653 O O . ALA A 1 391 ? -0.283 6.661 -1.052 1.00 97.88 391 ALA A O 1
ATOM 2654 N N . LEU A 1 392 ? 0.141 4.435 -1.036 1.00 98.44 392 LEU A N 1
ATOM 2655 C CA . LEU A 1 392 ? -1.082 3.988 -1.701 1.00 98.44 392 LEU A CA 1
ATOM 2656 C C . LEU A 1 392 ? -1.651 2.748 -1.013 1.00 98.44 392 LEU A C 1
ATOM 2658 O O . LEU A 1 392 ? -0.884 1.912 -0.544 1.00 98.44 392 LEU A O 1
ATOM 2662 N N . ALA A 1 393 ? -2.976 2.632 -1.001 1.00 98.12 393 ALA A N 1
ATOM 2663 C CA . ALA A 1 393 ? -3.705 1.432 -0.603 1.00 98.12 393 ALA A CA 1
ATOM 2664 C C . ALA A 1 393 ? -5.019 1.326 -1.393 1.00 98.12 393 ALA A C 1
ATOM 2666 O O . ALA A 1 393 ? -5.583 2.359 -1.766 1.00 98.12 393 ALA A O 1
ATOM 2667 N N . GLY A 1 394 ? -5.482 0.099 -1.633 1.00 96.94 394 GLY A N 1
ATOM 2668 C CA . GLY A 1 394 ? -6.780 -0.205 -2.238 1.00 96.94 394 GLY A CA 1
ATOM 2669 C C . GLY A 1 394 ? -7.718 -0.903 -1.252 1.00 96.94 394 GLY A C 1
ATOM 2670 O O . GLY A 1 394 ? -7.239 -1.617 -0.369 1.00 96.94 394 GLY A O 1
ATOM 2671 N N . GLY A 1 395 ? -9.022 -0.675 -1.386 1.00 94.75 395 GLY A N 1
ATOM 2672 C CA . GLY A 1 395 ? -10.063 -1.373 -0.625 1.00 94.75 395 GLY A CA 1
ATOM 2673 C C . GLY A 1 395 ? -11.414 -0.661 -0.676 1.00 94.75 395 GLY A C 1
ATOM 2674 O O . GLY A 1 395 ? -11.475 0.549 -0.879 1.00 94.75 395 GLY A O 1
ATOM 2675 N N . ASP A 1 396 ? -12.499 -1.401 -0.480 1.00 92.25 396 ASP A N 1
ATOM 2676 C CA . ASP A 1 396 ? -13.869 -0.880 -0.525 1.00 92.25 396 ASP A CA 1
ATOM 2677 C C . ASP A 1 396 ? -14.278 -0.195 0.801 1.00 92.25 396 ASP A C 1
ATOM 2679 O O . ASP A 1 396 ? -14.738 -0.818 1.766 1.00 92.25 396 ASP A O 1
ATOM 2683 N N . ALA A 1 397 ? -14.104 1.128 0.875 1.00 90.62 397 ALA A N 1
ATOM 2684 C CA . ALA A 1 397 ? -14.373 1.893 2.093 1.00 90.62 397 ALA A CA 1
ATOM 2685 C C . ALA A 1 397 ? -15.857 2.260 2.272 1.00 90.62 397 ALA A C 1
ATOM 2687 O O . ALA A 1 397 ? -16.227 2.820 3.312 1.00 90.62 397 ALA A O 1
ATOM 2688 N N . ASN A 1 398 ? -16.707 2.025 1.265 1.00 83.38 398 ASN A N 1
ATOM 2689 C CA . ASN A 1 398 ? -18.152 2.291 1.304 1.00 83.38 398 ASN A CA 1
ATOM 2690 C C . ASN A 1 398 ? -19.036 1.060 1.066 1.00 83.38 398 ASN A C 1
ATOM 2692 O O . ASN A 1 398 ? -20.263 1.212 1.033 1.00 83.38 398 ASN A O 1
ATOM 2696 N N . ALA A 1 399 ? -18.438 -0.122 0.966 1.00 87.06 399 ALA A N 1
ATOM 2697 C CA . ALA A 1 399 ? -19.091 -1.392 0.686 1.00 87.06 399 ALA A CA 1
ATOM 2698 C C . ALA A 1 399 ? -20.048 -1.322 -0.520 1.00 87.06 399 ALA A C 1
ATOM 2700 O O . ALA A 1 399 ? -21.122 -1.942 -0.500 1.00 87.06 399 ALA A O 1
ATOM 2701 N N . ASP A 1 400 ? -19.728 -0.513 -1.537 1.00 82.19 400 ASP A N 1
ATOM 2702 C CA . ASP A 1 400 ? -20.561 -0.386 -2.737 1.00 82.19 400 ASP A CA 1
ATOM 2703 C C . ASP A 1 400 ? -20.225 -1.419 -3.825 1.00 82.19 400 ASP A C 1
ATOM 2705 O O . ASP A 1 400 ? -20.945 -1.521 -4.830 1.00 82.19 400 ASP A O 1
ATOM 2709 N N . GLY A 1 401 ? -19.228 -2.267 -3.553 1.00 87.44 401 GLY A N 1
ATOM 2710 C CA . GLY A 1 401 ? -18.779 -3.357 -4.406 1.00 87.44 401 GLY A CA 1
ATOM 2711 C C . GLY A 1 401 ? -17.747 -2.935 -5.446 1.00 87.44 401 GLY A C 1
ATOM 2712 O O . GLY A 1 401 ? -17.483 -3.725 -6.352 1.00 87.44 401 GLY A O 1
ATOM 2713 N N . TYR A 1 402 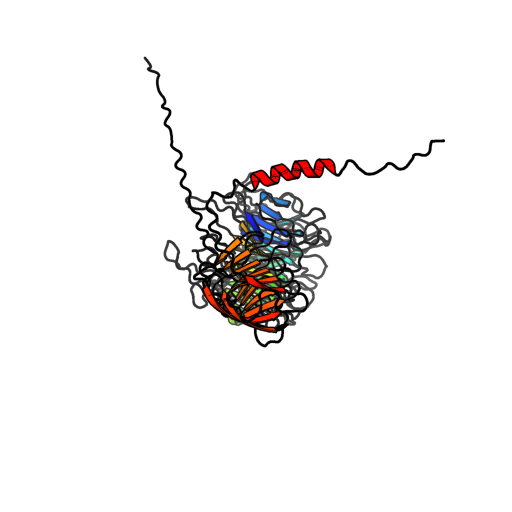? -17.212 -1.718 -5.342 1.00 91.81 402 TYR A N 1
ATOM 2714 C CA . TYR A 1 402 ? -16.086 -1.231 -6.126 1.00 91.81 402 TYR A CA 1
ATOM 2715 C C . TYR A 1 402 ? -14.976 -0.826 -5.163 1.00 91.81 402 TYR A C 1
ATOM 2717 O O . TYR A 1 402 ? -15.208 -0.065 -4.228 1.00 91.81 402 TYR A O 1
ATOM 2725 N N . ASP A 1 403 ? -13.760 -1.303 -5.397 1.00 95.31 403 ASP A N 1
ATOM 2726 C CA . ASP A 1 403 ? -12.652 -0.917 -4.532 1.00 95.31 403 ASP A CA 1
ATOM 2727 C C . ASP A 1 403 ? -12.271 0.563 -4.730 1.00 95.31 403 ASP A C 1
ATOM 2729 O O . ASP A 1 403 ? -12.327 1.120 -5.833 1.00 95.31 403 ASP A O 1
ATOM 2733 N N . ASP A 1 404 ? -11.866 1.216 -3.641 1.00 94.44 404 ASP A N 1
ATOM 2734 C CA . ASP A 1 404 ? -11.423 2.606 -3.617 1.00 94.44 404 ASP A CA 1
ATOM 2735 C C . ASP A 1 404 ? -9.895 2.696 -3.532 1.00 94.44 404 ASP A C 1
ATOM 2737 O O . ASP A 1 404 ? -9.217 1.786 -3.061 1.00 94.44 404 ASP A O 1
ATOM 2741 N N . VAL A 1 405 ? -9.331 3.847 -3.913 1.00 97.50 405 VAL A N 1
ATOM 2742 C CA . VAL A 1 405 ? -7.892 4.125 -3.769 1.00 97.50 405 VAL A CA 1
ATOM 2743 C C . VAL A 1 405 ? -7.655 5.223 -2.741 1.00 97.50 405 VAL A C 1
ATOM 2745 O O . VAL A 1 405 ? -8.142 6.347 -2.876 1.00 97.50 405 VAL A O 1
ATOM 2748 N N . LEU A 1 406 ? -6.828 4.926 -1.741 1.00 97.31 406 LEU A N 1
ATOM 2749 C CA . LEU A 1 406 ? -6.339 5.879 -0.751 1.00 97.31 406 LEU A CA 1
ATOM 2750 C C . LEU A 1 406 ? -4.918 6.327 -1.106 1.00 97.31 406 LEU A C 1
ATOM 2752 O O . LEU A 1 406 ? -4.008 5.506 -1.195 1.00 97.31 406 LEU A O 1
ATOM 2756 N N . ALA A 1 407 ? -4.708 7.634 -1.273 1.00 97.75 407 ALA A N 1
ATOM 2757 C CA . ALA A 1 407 ? -3.411 8.212 -1.624 1.00 97.75 407 ALA A CA 1
ATOM 2758 C C . ALA A 1 407 ? -2.909 9.208 -0.574 1.00 97.75 407 ALA A C 1
ATOM 2760 O O . ALA A 1 407 ? -3.596 10.169 -0.227 1.00 97.75 407 ALA A O 1
ATOM 2761 N N . GLY A 1 408 ? -1.679 9.011 -0.097 1.00 95.94 408 GLY A N 1
ATOM 2762 C CA . GLY A 1 408 ? -1.022 9.902 0.859 1.00 95.94 408 GLY A CA 1
ATOM 2763 C C . GLY A 1 408 ? -0.274 11.064 0.202 1.00 95.94 408 GLY A C 1
ATOM 2764 O O . GLY A 1 408 ? 0.453 10.870 -0.776 1.00 95.94 408 GLY A O 1
ATOM 2765 N N . ALA A 1 409 ? -0.424 12.263 0.771 1.00 94.19 409 ALA A N 1
ATOM 2766 C CA . ALA A 1 409 ? 0.297 13.489 0.427 1.00 94.19 409 ALA A CA 1
ATOM 2767 C C . ALA A 1 409 ? 0.888 14.111 1.712 1.00 94.19 409 ALA A C 1
ATOM 2769 O O . ALA A 1 409 ? 0.266 14.972 2.347 1.00 94.19 409 ALA A O 1
ATOM 2770 N N . PRO A 1 410 ? 2.076 13.663 2.149 1.00 90.50 410 PRO A N 1
ATOM 2771 C CA . PRO A 1 410 ? 2.585 13.939 3.491 1.00 90.50 410 PRO A CA 1
ATOM 2772 C C . PRO A 1 410 ? 2.981 15.388 3.767 1.00 90.50 410 PRO A C 1
ATOM 2774 O O . PRO A 1 410 ? 3.193 15.754 4.923 1.00 90.50 410 PRO A O 1
ATOM 2777 N N . TYR A 1 411 ? 3.069 16.219 2.731 1.00 86.69 411 TYR A N 1
ATOM 2778 C CA . TYR A 1 411 ? 3.410 17.641 2.847 1.00 86.69 411 TYR A CA 1
ATOM 2779 C C . TYR A 1 411 ? 2.266 18.539 2.376 1.00 86.69 411 TYR A C 1
ATOM 2781 O O . TYR A 1 411 ? 2.483 19.678 1.983 1.00 86.69 411 TYR A O 1
ATOM 2789 N N . TYR A 1 412 ? 1.044 18.006 2.361 1.00 86.19 412 TYR A N 1
ATOM 2790 C CA . TYR A 1 412 ? -0.140 18.777 2.022 1.00 86.19 412 TY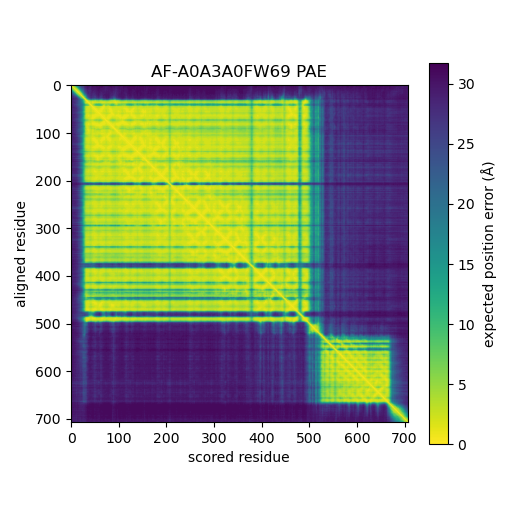R A CA 1
ATOM 2791 C C . TYR A 1 412 ? -0.453 19.825 3.101 1.00 86.19 412 TYR A C 1
ATOM 2793 O O . TYR A 1 412 ? -0.428 19.517 4.298 1.00 86.19 412 TYR A O 1
ATOM 2801 N N . ASP A 1 413 ? -0.781 21.047 2.670 1.00 79.19 413 ASP A N 1
ATOM 2802 C CA . ASP A 1 413 ? -1.168 22.151 3.547 1.00 79.19 413 ASP A CA 1
ATOM 2803 C C . ASP A 1 413 ? -2.702 22.222 3.637 1.00 79.19 413 ASP A C 1
ATOM 2805 O O . ASP A 1 413 ? -3.387 22.765 2.763 1.00 79.19 413 ASP A O 1
ATOM 2809 N N . ALA A 1 414 ? -3.273 21.695 4.717 1.00 70.00 414 ALA A N 1
ATOM 2810 C CA . ALA A 1 414 ? -4.719 21.587 4.928 1.00 70.00 414 ALA A CA 1
ATOM 2811 C C . ALA A 1 414 ? -5.300 22.635 5.905 1.00 70.00 414 ALA A C 1
ATOM 2813 O O . ALA A 1 414 ? -6.368 22.463 6.495 1.00 70.00 414 ALA A O 1
ATOM 2814 N N . GLY A 1 415 ? -4.613 23.769 6.055 1.00 68.25 415 GLY A N 1
ATOM 2815 C CA . GLY A 1 415 ? -4.904 24.775 7.081 1.00 68.25 415 GLY A CA 1
ATOM 2816 C C . GLY A 1 415 ? -3.710 25.057 7.992 1.00 68.25 415 GLY A C 1
ATOM 2817 O O . GLY A 1 415 ? -3.628 26.148 8.567 1.00 68.25 415 GLY A O 1
ATOM 2818 N N . GLN A 1 416 ? -2.754 24.133 8.057 1.00 69.06 416 GLN A N 1
ATOM 2819 C CA . GLN A 1 416 ? -1.428 24.298 8.641 1.00 69.06 416 GLN A CA 1
ATOM 2820 C C . GLN A 1 416 ? -0.329 23.896 7.650 1.00 69.06 416 GLN A C 1
ATOM 2822 O O . GLN A 1 416 ? -0.583 23.184 6.688 1.00 69.06 416 GLN A O 1
ATOM 2827 N N . VAL A 1 417 ? 0.901 24.356 7.908 1.00 74.69 417 VAL A N 1
ATOM 2828 C CA . VAL A 1 417 ? 2.072 24.011 7.086 1.00 74.69 417 VAL A CA 1
ATOM 2829 C C . VAL A 1 417 ? 2.478 22.556 7.324 1.00 74.69 417 VAL A C 1
ATOM 2831 O O . VAL A 1 417 ? 2.676 22.172 8.484 1.00 74.69 417 VAL A O 1
ATOM 2834 N N . ASP A 1 418 ? 2.665 21.791 6.248 1.00 76.25 418 ASP A N 1
ATOM 2835 C CA . ASP A 1 418 ? 3.146 20.405 6.234 1.00 76.25 418 ASP A CA 1
ATOM 2836 C C . ASP A 1 418 ? 2.370 19.481 7.200 1.00 76.25 418 ASP A C 1
ATOM 2838 O O . ASP A 1 418 ? 2.962 18.632 7.879 1.00 76.25 418 ASP A O 1
ATOM 2842 N N . GLU A 1 419 ? 1.057 19.653 7.370 1.00 76.75 419 GLU A N 1
ATOM 2843 C CA . GLU A 1 419 ? 0.304 18.725 8.232 1.00 76.75 419 GLU A CA 1
ATOM 2844 C C . GLU A 1 419 ? 0.091 17.356 7.582 1.00 76.75 419 GLU A C 1
ATOM 2846 O O . GLU A 1 419 ? 0.109 16.344 8.287 1.00 76.75 419 GLU A O 1
ATOM 2851 N N . GLY A 1 420 ? 0.029 17.320 6.249 1.00 86.75 420 GLY A N 1
ATOM 2852 C CA . GLY A 1 420 ? -0.199 16.117 5.461 1.00 86.75 420 GLY A CA 1
ATOM 2853 C C . GLY A 1 420 ? -1.677 15.736 5.395 1.00 86.75 420 GLY A C 1
ATOM 2854 O O . GLY A 1 420 ? -2.467 16.064 6.282 1.00 86.75 420 GLY A O 1
ATOM 2855 N N . ALA A 1 421 ? -2.053 15.027 4.334 1.00 87.50 421 ALA A N 1
ATOM 2856 C CA . ALA A 1 421 ? -3.415 14.548 4.122 1.00 87.50 421 ALA A CA 1
ATOM 2857 C C . ALA A 1 421 ? -3.414 13.217 3.361 1.00 87.50 421 ALA A C 1
ATOM 2859 O O . ALA A 1 421 ? -2.538 12.979 2.526 1.00 87.50 421 ALA A O 1
ATOM 2860 N N . ALA A 1 422 ? -4.413 12.372 3.624 1.00 92.38 422 ALA A N 1
ATOM 2861 C CA . ALA A 1 422 ? -4.745 11.243 2.758 1.00 92.38 422 ALA A CA 1
ATOM 2862 C C . ALA A 1 422 ? -6.032 11.539 1.974 1.00 92.38 422 ALA A C 1
ATOM 2864 O O . ALA A 1 422 ? -6.957 12.160 2.497 1.00 92.38 422 ALA A O 1
ATOM 2865 N N . PHE A 1 423 ? -6.093 11.088 0.728 1.00 90.56 423 PHE A N 1
ATOM 2866 C CA . PHE A 1 423 ? -7.196 11.334 -0.196 1.00 90.56 423 PHE A CA 1
ATOM 2867 C C . PHE A 1 423 ? -7.809 10.013 -0.636 1.00 90.56 423 PHE A C 1
ATOM 2869 O O . PHE A 1 423 ? -7.106 9.174 -1.193 1.00 90.56 423 PHE A O 1
ATOM 2876 N N . LEU A 1 424 ? -9.104 9.843 -0.382 1.00 91.50 424 LEU A N 1
ATOM 2877 C CA . LEU A 1 424 ? -9.880 8.677 -0.787 1.00 91.50 424 LEU A CA 1
ATOM 2878 C C . LEU A 1 424 ? -10.582 8.964 -2.118 1.00 91.50 424 LEU A C 1
ATOM 2880 O O . LEU A 1 424 ? -11.413 9.875 -2.202 1.00 91.50 424 LEU A O 1
ATOM 2884 N N . PHE A 1 425 ? -10.254 8.190 -3.144 1.00 90.88 425 PHE A N 1
ATOM 2885 C CA . PHE A 1 425 ? -10.826 8.276 -4.483 1.00 90.88 425 PHE A CA 1
ATOM 2886 C C . PHE A 1 425 ? -11.698 7.058 -4.748 1.00 90.88 425 PHE A C 1
ATOM 2888 O O . PHE A 1 425 ? -11.222 5.933 -4.630 1.00 90.88 425 PHE A O 1
ATOM 2895 N N . ARG A 1 426 ? -12.961 7.302 -5.105 1.00 87.94 426 ARG A N 1
ATOM 2896 C CA . ARG A 1 426 ? -13.963 6.243 -5.192 1.00 87.94 426 ARG A CA 1
ATOM 2897 C C . ARG A 1 426 ? -13.876 5.438 -6.475 1.00 87.94 426 ARG A C 1
ATOM 2899 O O . ARG A 1 426 ? -13.792 6.038 -7.556 1.00 87.94 426 ARG A O 1
ATOM 2906 N N . GLY A 1 427 ? -13.973 4.121 -6.332 1.00 89.69 427 GLY A N 1
ATOM 2907 C CA . GLY A 1 427 ? -14.296 3.211 -7.420 1.00 89.69 427 GLY A CA 1
ATOM 2908 C C . GLY A 1 427 ? -15.717 3.427 -7.945 1.00 89.69 427 GLY A C 1
ATOM 2909 O O . GLY A 1 427 ? -16.497 4.239 -7.440 1.00 89.69 427 GLY A O 1
ATOM 2910 N N . GLY A 1 428 ? -16.057 2.737 -9.026 1.00 87.69 428 GLY A N 1
ATOM 2911 C CA . GLY A 1 428 ? -17.412 2.740 -9.560 1.00 87.69 428 GLY A CA 1
ATOM 2912 C C . GLY A 1 428 ? -17.503 2.167 -10.972 1.00 87.69 428 GLY A C 1
ATOM 2913 O O . GLY A 1 428 ? -16.487 1.906 -11.609 1.00 87.69 428 GLY A O 1
ATOM 2914 N N . PRO A 1 429 ? -18.709 2.082 -11.564 1.00 78.31 429 PRO A N 1
ATOM 2915 C CA . PRO A 1 429 ? -18.921 1.471 -12.886 1.00 78.31 429 PRO A CA 1
ATOM 2916 C C . PRO A 1 429 ? -18.149 2.123 -14.051 1.00 78.31 429 PRO A C 1
ATOM 2918 O O . PRO A 1 429 ? -18.146 1.608 -15.169 1.00 78.31 429 PRO A O 1
ATOM 2921 N N . GLY A 1 430 ? -17.599 3.322 -13.839 1.00 71.19 430 GLY A N 1
ATOM 2922 C CA . GLY A 1 430 ? -16.758 4.047 -14.793 1.00 71.19 430 GLY A CA 1
ATOM 2923 C C . GLY A 1 430 ? -15.267 4.013 -14.451 1.00 71.19 430 GLY A C 1
ATOM 2924 O O . GLY A 1 430 ? -14.528 4.801 -15.043 1.00 71.19 430 GLY A O 1
ATOM 2925 N N . ALA A 1 431 ? -14.865 3.146 -13.514 1.00 78.56 431 ALA A N 1
ATOM 2926 C CA . ALA A 1 431 ? -13.634 3.223 -12.736 1.00 78.56 431 ALA A CA 1
ATOM 2927 C C . ALA A 1 431 ? -13.496 4.552 -11.967 1.00 78.56 431 ALA A C 1
ATOM 2929 O O . ALA A 1 431 ? -14.390 5.405 -11.965 1.00 78.56 431 ALA A O 1
ATOM 2930 N N . ILE A 1 432 ? -12.337 4.745 -11.341 1.00 85.50 432 ILE A N 1
ATOM 2931 C CA . ILE A 1 432 ? -11.965 6.009 -10.708 1.00 85.50 432 ILE A CA 1
ATOM 2932 C C . ILE A 1 432 ? -11.822 7.105 -11.778 1.00 85.50 432 ILE A C 1
ATOM 2934 O O . ILE A 1 432 ? -11.110 6.955 -12.774 1.00 85.50 432 ILE A O 1
ATOM 2938 N N . ALA A 1 433 ? -12.467 8.254 -11.569 1.00 84.25 433 ALA A N 1
ATOM 2939 C CA . ALA A 1 433 ? -12.322 9.399 -12.463 1.00 84.25 433 ALA A CA 1
ATOM 2940 C C . ALA A 1 433 ? -10.965 10.099 -12.270 1.00 84.25 433 ALA A C 1
ATOM 2942 O O . ALA A 1 433 ? -10.539 10.371 -11.150 1.00 84.25 433 ALA A O 1
ATOM 2943 N N . SER A 1 434 ? -10.310 10.475 -13.374 1.00 86.75 434 SER A N 1
ATOM 2944 C CA . SER A 1 434 ? -9.127 11.346 -13.310 1.00 86.75 434 SER A CA 1
ATOM 2945 C C . SER A 1 434 ? -9.482 12.714 -12.719 1.00 86.75 434 SER A C 1
ATOM 2947 O O . SER A 1 434 ? -10.480 13.324 -13.114 1.00 86.75 434 SER A O 1
ATOM 2949 N N . GLY A 1 435 ? -8.626 13.242 -11.848 1.00 84.31 435 GLY A N 1
ATOM 2950 C CA . GLY A 1 435 ? -8.860 14.512 -11.174 1.00 84.31 435 GLY A CA 1
ATOM 2951 C C . GLY A 1 435 ? -7.743 14.899 -10.207 1.00 84.31 435 GLY A C 1
ATOM 2952 O O . GLY A 1 435 ? -6.709 14.245 -10.126 1.00 84.31 435 GLY A O 1
ATOM 2953 N N . GLY A 1 436 ? -7.931 16.013 -9.504 1.00 80.62 436 GLY A N 1
ATOM 2954 C CA . GLY A 1 436 ? -6.999 16.468 -8.468 1.00 80.62 436 GLY A CA 1
ATOM 2955 C C . GLY A 1 436 ? -7.458 16.087 -7.059 1.00 80.62 436 GLY A C 1
ATOM 2956 O O . GLY A 1 436 ? -8.549 15.548 -6.881 1.00 80.62 436 GLY A O 1
ATOM 2957 N N . ALA A 1 437 ? -6.690 16.471 -6.045 1.00 78.56 437 ALA A N 1
ATOM 2958 C CA . ALA A 1 437 ? -7.028 16.334 -4.626 1.00 78.56 437 ALA A CA 1
ATOM 2959 C C . ALA A 1 437 ? -8.453 16.824 -4.283 1.00 78.56 437 ALA A C 1
ATOM 2961 O O . ALA A 1 437 ? -9.170 16.177 -3.525 1.00 78.56 437 ALA A O 1
ATOM 2962 N N . ALA A 1 438 ? -8.917 17.908 -4.914 1.00 74.06 438 ALA A N 1
ATOM 2963 C CA . ALA A 1 438 ? -10.278 18.432 -4.757 1.00 74.06 438 ALA A CA 1
ATOM 2964 C C . ALA A 1 438 ? -11.407 17.522 -5.295 1.00 74.06 438 ALA A C 1
ATOM 2966 O O . ALA A 1 438 ? -12.576 17.803 -5.047 1.00 74.06 438 ALA A O 1
ATOM 2967 N N . SER A 1 439 ? -11.077 16.485 -6.070 1.00 76.81 439 SER A N 1
ATOM 2968 C CA . SER A 1 439 ? -12.032 15.488 -6.582 1.00 76.81 439 SER A CA 1
ATOM 2969 C C . SER A 1 439 ? -12.076 14.201 -5.759 1.00 76.81 439 SER A C 1
ATOM 2971 O O . SER A 1 439 ? -12.895 13.335 -6.053 1.00 76.81 439 SER A O 1
ATOM 2973 N N . ALA A 1 440 ? -11.223 14.075 -4.738 1.00 77.00 440 ALA A N 1
ATOM 2974 C CA . ALA A 1 440 ? -11.321 12.984 -3.781 1.00 77.00 440 ALA A CA 1
ATOM 2975 C C . ALA A 1 440 ? -12.677 13.049 -3.067 1.00 77.00 440 ALA A C 1
ATOM 2977 O O . ALA A 1 440 ? -13.120 14.130 -2.672 1.00 77.00 440 ALA A O 1
ATOM 2978 N N . ALA A 1 441 ? -13.316 11.896 -2.877 1.00 65.56 441 ALA A N 1
ATOM 2979 C CA . ALA A 1 441 ? -14.577 11.819 -2.145 1.00 65.56 441 ALA A CA 1
ATOM 2980 C C . ALA A 1 441 ? -14.385 12.231 -0.686 1.00 65.56 441 ALA A C 1
ATOM 2982 O O . ALA A 1 441 ? -15.230 12.904 -0.101 1.00 65.56 441 ALA A O 1
ATOM 2983 N N . ARG A 1 442 ? -13.227 11.885 -0.114 1.00 75.12 442 ARG A N 1
ATOM 2984 C CA . ARG A 1 442 ? -12.887 12.255 1.253 1.00 75.12 442 ARG A CA 1
ATOM 2985 C C . ARG A 1 442 ? -11.426 12.642 1.381 1.00 75.12 442 ARG A C 1
ATOM 2987 O O . ARG A 1 442 ? -10.537 12.059 0.765 1.00 75.12 442 ARG A O 1
ATOM 2994 N N . ARG A 1 443 ? -11.192 13.619 2.249 1.00 82.44 443 ARG A N 1
ATOM 2995 C CA . ARG A 1 443 ? -9.871 14.090 2.652 1.00 82.44 443 ARG A CA 1
ATOM 2996 C C . ARG A 1 443 ? -9.699 13.824 4.145 1.00 82.44 443 ARG A C 1
ATOM 2998 O O . ARG A 1 443 ? -10.495 14.303 4.952 1.00 82.44 443 ARG A O 1
ATOM 3005 N N . LEU A 1 444 ? -8.708 13.011 4.495 1.00 81.75 444 LEU A N 1
ATOM 3006 C CA . LEU A 1 444 ? -8.411 12.571 5.857 1.00 81.75 444 LEU A CA 1
ATOM 3007 C C . LEU A 1 444 ? -7.239 13.382 6.397 1.00 81.75 444 LEU A C 1
ATOM 3009 O O . LEU A 1 444 ? -6.143 13.357 5.837 1.00 81.75 444 LEU A O 1
ATOM 3013 N N . GLU A 1 445 ? -7.485 14.113 7.478 1.00 73.62 445 GLU A N 1
ATOM 3014 C CA . GLU A 1 445 ? -6.566 15.129 7.988 1.00 73.62 445 GLU A CA 1
ATOM 3015 C C . GLU A 1 445 ? -6.476 15.058 9.510 1.00 73.62 445 GLU A C 1
ATOM 3017 O O . GLU A 1 445 ? -7.389 14.587 10.194 1.00 73.62 445 GLU A O 1
ATOM 3022 N N . ALA A 1 446 ? -5.369 15.565 10.042 1.00 61.59 446 ALA A N 1
ATOM 3023 C CA . ALA A 1 446 ? -5.170 15.787 11.465 1.00 61.59 446 ALA A CA 1
ATOM 3024 C C . ALA A 1 446 ? -5.066 17.293 11.707 1.00 61.59 446 ALA A C 1
ATOM 3026 O O . ALA A 1 446 ? -4.537 18.023 10.880 1.00 61.59 446 ALA A O 1
ATOM 3027 N N . ASP A 1 447 ? -5.537 17.770 12.853 1.00 56.09 447 ASP A N 1
ATOM 3028 C CA . ASP A 1 447 ? -5.704 19.195 13.151 1.00 56.09 447 ASP A CA 1
ATOM 3029 C C . ASP A 1 447 ? -4.403 19.926 13.550 1.00 56.09 447 ASP A C 1
ATOM 3031 O O . ASP A 1 447 ? -4.445 20.870 14.351 1.00 56.09 447 ASP A O 1
ATOM 3035 N N . ARG A 1 448 ? -3.225 19.492 13.060 1.00 60.78 448 ARG A N 1
ATOM 3036 C CA . ARG A 1 448 ? -1.930 19.975 13.577 1.00 60.78 448 ARG A CA 1
ATOM 3037 C C . ARG A 1 448 ? -0.806 20.124 12.545 1.00 60.78 448 ARG A C 1
ATOM 3039 O O . ARG A 1 448 ? -0.421 19.178 11.870 1.00 60.78 448 ARG A O 1
ATOM 3046 N N . ALA A 1 449 ? -0.151 21.288 12.593 1.00 53.62 449 ALA A N 1
ATOM 3047 C CA . ALA A 1 449 ? 1.004 21.648 11.769 1.00 53.62 449 ALA A CA 1
ATOM 3048 C C . ALA A 1 449 ? 2.180 20.667 11.885 1.00 53.62 449 ALA A C 1
ATOM 3050 O O . ALA A 1 449 ? 2.567 20.279 12.991 1.00 53.62 449 ALA A O 1
ATOM 3051 N N . GLY A 1 450 ? 2.812 20.356 10.750 1.00 57.41 450 GLY A N 1
ATOM 3052 C CA . GLY A 1 450 ? 4.036 19.560 10.695 1.00 57.41 450 GLY A CA 1
ATOM 3053 C C . GLY A 1 450 ? 3.864 18.101 11.113 1.00 57.41 450 GLY A C 1
ATOM 3054 O O . GLY A 1 450 ? 4.861 17.505 11.513 1.00 57.41 450 GLY A O 1
ATOM 3055 N N . ASN A 1 451 ? 2.640 17.560 11.077 1.00 69.31 451 ASN A N 1
ATOM 3056 C CA . ASN A 1 451 ? 2.328 16.190 11.487 1.00 69.31 451 ASN A CA 1
ATOM 3057 C C . ASN A 1 451 ? 2.863 15.130 10.503 1.00 69.31 451 ASN A C 1
ATOM 3059 O O . ASN A 1 451 ? 3.131 13.994 10.900 1.00 69.31 451 ASN A O 1
ATOM 3063 N N . TRP A 1 452 ? 3.076 15.514 9.237 1.00 79.31 452 TRP A N 1
ATOM 3064 C CA . TRP A 1 452 ? 3.447 14.608 8.140 1.00 79.31 452 TRP A CA 1
ATOM 3065 C C . TRP A 1 452 ? 2.534 13.374 8.096 1.00 79.31 452 TRP A C 1
ATOM 3067 O O . TRP A 1 452 ? 2.996 12.227 8.085 1.00 79.31 452 TRP A O 1
ATOM 3077 N N . LEU A 1 453 ? 1.225 13.626 8.165 1.00 87.44 453 LEU A N 1
ATOM 3078 C CA . LEU A 1 453 ? 0.189 12.607 8.052 1.00 87.44 453 LEU A CA 1
ATOM 3079 C C . LEU A 1 453 ? 0.219 11.964 6.660 1.00 87.44 453 LEU A C 1
ATOM 3081 O O . LEU A 1 453 ? 0.558 12.626 5.689 1.00 87.44 453 LEU A O 1
ATOM 3085 N N . ALA A 1 454 ? -0.184 10.700 6.559 1.00 92.06 454 ALA A N 1
ATOM 3086 C CA . ALA A 1 454 ? -0.240 9.934 5.317 1.00 92.06 454 ALA A CA 1
ATOM 3087 C C . ALA A 1 454 ? 1.139 9.697 4.675 1.00 92.06 454 ALA A C 1
ATOM 3089 O O . ALA A 1 454 ? 1.280 9.628 3.455 1.00 92.06 454 ALA A O 1
ATOM 3090 N N . THR A 1 455 ? 2.165 9.562 5.518 1.00 91.94 455 THR A N 1
ATOM 3091 C CA . THR A 1 455 ? 3.479 9.027 5.116 1.00 91.94 455 THR A CA 1
ATOM 3092 C C . THR A 1 455 ? 3.429 7.520 4.864 1.00 91.94 455 THR A C 1
ATOM 3094 O O . THR A 1 455 ? 4.183 7.029 4.033 1.00 91.94 455 THR A O 1
ATOM 3097 N N . ALA A 1 456 ? 2.501 6.824 5.523 1.00 96.44 456 ALA A N 1
ATOM 3098 C CA . ALA A 1 456 ? 2.049 5.481 5.192 1.00 96.44 456 ALA A CA 1
ATOM 3099 C C . ALA A 1 456 ? 0.517 5.427 5.328 1.00 96.44 456 ALA A C 1
ATOM 3101 O O . ALA A 1 456 ? -0.059 6.132 6.170 1.00 96.44 456 ALA A O 1
ATOM 3102 N N . VAL A 1 457 ? -0.133 4.625 4.485 1.00 98.06 457 VAL A N 1
ATOM 3103 C CA . VAL A 1 457 ? -1.587 4.421 4.479 1.00 98.06 457 VAL A CA 1
ATOM 3104 C C . VAL A 1 457 ? -1.911 2.943 4.273 1.00 98.06 457 VAL A C 1
ATOM 3106 O O . VAL A 1 457 ? -1.091 2.214 3.724 1.00 98.06 457 VAL A O 1
ATOM 3109 N N . GLY A 1 458 ? -3.095 2.519 4.698 1.00 97.62 458 GLY A N 1
ATOM 3110 C CA . GLY A 1 458 ? -3.608 1.163 4.522 1.00 97.62 458 GLY A CA 1
ATOM 3111 C C . GLY A 1 458 ? -5.122 1.122 4.708 1.00 97.62 458 GLY A C 1
ATOM 3112 O O . GLY A 1 458 ? -5.731 2.132 5.063 1.00 97.62 458 GLY A O 1
ATOM 3113 N N . PHE A 1 459 ? -5.702 -0.054 4.518 1.00 97.25 459 PHE A N 1
ATOM 3114 C CA . PHE A 1 459 ? -7.085 -0.357 4.869 1.00 97.25 459 PHE A CA 1
ATOM 3115 C C . PHE A 1 459 ? -7.129 -1.569 5.790 1.00 97.25 459 PHE A C 1
ATOM 3117 O O . PHE A 1 459 ? -6.237 -2.410 5.698 1.00 97.25 459 PHE A O 1
ATOM 3124 N N . ALA A 1 460 ? -8.129 -1.622 6.669 1.00 96.94 460 ALA A N 1
ATOM 3125 C CA . ALA A 1 460 ? -8.527 -2.831 7.383 1.00 96.94 460 ALA A CA 1
ATOM 3126 C C . ALA A 1 460 ? -9.978 -2.713 7.868 1.00 96.94 460 ALA A C 1
ATOM 3128 O O . ALA A 1 460 ? -10.340 -1.664 8.397 1.00 96.94 460 ALA A O 1
ATOM 3129 N N . ASP A 1 461 ? -10.796 -3.762 7.779 1.00 95.50 461 ASP A N 1
ATOM 3130 C CA . ASP A 1 461 ? -12.083 -3.803 8.502 1.00 95.50 461 ASP A CA 1
ATOM 3131 C C . ASP A 1 461 ? -11.862 -4.264 9.953 1.00 95.50 461 ASP A C 1
ATOM 3133 O O . ASP A 1 461 ? -12.212 -5.371 10.375 1.00 95.50 461 ASP A O 1
ATOM 3137 N N . ALA A 1 462 ? -11.230 -3.396 10.743 1.00 95.19 462 ALA A N 1
ATOM 3138 C CA . ALA A 1 462 ? -10.860 -3.725 12.116 1.00 95.19 462 ALA A CA 1
ATOM 3139 C C . ALA A 1 462 ? -12.065 -3.834 13.058 1.00 95.19 462 ALA A C 1
ATOM 3141 O O . ALA A 1 462 ? -11.928 -4.286 14.201 1.00 95.19 462 ALA A O 1
ATOM 3142 N N . ASN A 1 463 ? -13.229 -3.352 12.619 1.00 91.25 463 ASN A N 1
ATOM 3143 C CA . ASN A 1 463 ? -14.435 -3.270 13.423 1.00 91.25 463 ASN A CA 1
ATOM 3144 C C . ASN A 1 463 ? -15.525 -4.284 13.008 1.00 91.25 463 ASN A C 1
ATOM 3146 O O . ASN A 1 463 ? -16.443 -4.541 13.796 1.00 91.25 463 ASN A O 1
ATOM 3150 N N . GLY A 1 464 ? -15.352 -4.931 11.852 1.00 89.81 464 GLY A N 1
ATOM 3151 C CA . GLY A 1 464 ? -16.185 -6.011 11.333 1.00 89.81 464 GLY A CA 1
ATOM 3152 C C . GLY A 1 464 ? -17.555 -5.536 10.854 1.00 89.81 464 GLY A C 1
ATOM 3153 O O . GLY A 1 464 ? -18.523 -6.306 10.917 1.00 89.81 464 GLY A O 1
ATOM 3154 N N . ASP A 1 465 ? -17.688 -4.265 10.467 1.00 84.00 465 ASP A N 1
ATOM 3155 C CA . ASP A 1 465 ? -18.942 -3.702 9.957 1.00 84.00 465 ASP A CA 1
ATOM 3156 C C . ASP A 1 465 ? -19.110 -3.869 8.441 1.00 84.00 465 ASP A C 1
ATOM 3158 O O . ASP A 1 465 ? -20.191 -3.571 7.916 1.00 84.00 465 ASP A O 1
ATOM 3162 N N . GLY A 1 466 ? -18.107 -4.442 7.771 1.00 86.62 466 GLY A N 1
ATOM 3163 C CA . GLY A 1 466 ? -18.079 -4.689 6.338 1.00 86.62 466 GLY A CA 1
ATOM 3164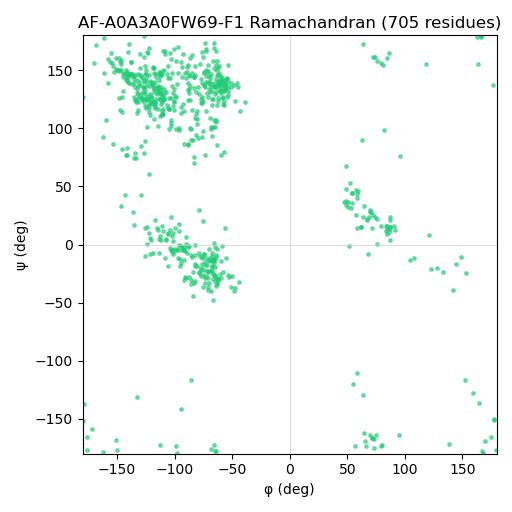 C C . GLY A 1 466 ? -17.608 -3.492 5.518 1.00 86.62 466 GLY A C 1
ATOM 3165 O O . GLY A 1 466 ? -17.737 -3.544 4.298 1.00 86.62 466 GLY A O 1
ATOM 3166 N N . PHE A 1 467 ? -17.101 -2.432 6.154 1.00 89.38 467 PHE A N 1
ATOM 3167 C CA . PHE A 1 467 ? -16.504 -1.281 5.484 1.00 89.38 467 PHE A CA 1
ATOM 3168 C C . PHE A 1 467 ? -15.010 -1.222 5.804 1.00 89.38 467 PHE A C 1
ATOM 3170 O O . PHE A 1 467 ? -14.607 -1.277 6.962 1.00 89.38 467 PHE A O 1
ATOM 3177 N N . ALA A 1 468 ? -14.168 -1.051 4.786 1.00 93.31 468 ALA A N 1
ATOM 3178 C CA . ALA A 1 468 ? -12.738 -0.914 5.026 1.00 93.31 468 ALA A CA 1
ATOM 3179 C C . ALA A 1 468 ? -12.423 0.406 5.764 1.00 93.31 468 ALA A C 1
ATOM 3181 O O . ALA A 1 468 ? -12.677 1.502 5.249 1.00 93.31 468 ALA A O 1
ATOM 3182 N N . ASP A 1 469 ? -11.822 0.321 6.956 1.00 92.44 469 ASP A N 1
ATOM 3183 C CA . ASP A 1 469 ? -11.368 1.490 7.710 1.00 92.44 469 ASP A CA 1
ATOM 3184 C C . ASP A 1 469 ? -10.010 1.965 7.183 1.00 92.44 469 ASP A C 1
ATOM 3186 O O . ASP A 1 469 ? -9.054 1.198 7.054 1.00 92.44 469 ASP A O 1
ATOM 3190 N N . ALA A 1 470 ? -9.886 3.265 6.917 1.00 95.62 470 ALA A N 1
ATOM 3191 C CA . ALA A 1 470 ? -8.637 3.849 6.450 1.00 95.62 470 ALA A CA 1
ATOM 3192 C C . ALA A 1 470 ? -7.636 4.007 7.606 1.00 95.62 470 ALA A C 1
ATOM 3194 O O . ALA A 1 470 ? -7.872 4.727 8.584 1.00 95.62 470 ALA A O 1
ATOM 3195 N N . LEU A 1 471 ? -6.474 3.382 7.448 1.00 96.75 471 LEU A N 1
ATOM 3196 C CA . LEU A 1 471 ? -5.315 3.474 8.326 1.00 96.75 471 LEU A CA 1
ATOM 3197 C C . LEU A 1 471 ? -4.396 4.576 7.799 1.00 96.75 471 LEU A C 1
ATOM 3199 O O . LEU A 1 471 ? -3.928 4.511 6.665 1.00 96.75 471 LEU A O 1
ATOM 3203 N N . VAL A 1 472 ? -4.117 5.601 8.602 1.00 95.19 472 VAL A N 1
ATOM 3204 C CA . VAL A 1 472 ? -3.294 6.741 8.177 1.00 95.19 472 VAL A CA 1
ATOM 3205 C C . VAL A 1 472 ? -2.243 7.043 9.234 1.00 95.19 472 VAL A C 1
ATOM 3207 O O . VAL A 1 472 ? -2.556 7.483 10.342 1.00 95.19 472 VAL A O 1
ATOM 3210 N N . ALA A 1 473 ? -0.975 6.822 8.898 1.00 93.88 473 ALA A N 1
ATOM 3211 C CA . ALA A 1 473 ? 0.130 7.057 9.815 1.00 93.88 473 ALA A CA 1
ATOM 3212 C C . ALA A 1 473 ? 0.680 8.488 9.723 1.00 93.88 473 ALA A C 1
ATOM 3214 O O . ALA A 1 473 ? 0.607 9.142 8.682 1.00 93.88 473 ALA A O 1
ATOM 3215 N N . ALA A 1 474 ? 1.251 8.981 10.819 1.00 88.88 474 ALA A N 1
ATOM 3216 C CA . ALA A 1 474 ? 1.900 10.283 10.901 1.00 88.88 474 ALA A CA 1
ATOM 3217 C C . ALA A 1 474 ? 3.258 10.170 11.589 1.00 88.88 474 ALA A C 1
ATOM 3219 O O . ALA A 1 474 ? 3.378 9.573 12.659 1.00 88.88 474 ALA A O 1
ATOM 3220 N N . LEU A 1 475 ? 4.277 10.803 11.009 1.00 82.94 475 LEU A N 1
ATOM 3221 C CA . LEU A 1 475 ? 5.668 10.609 11.420 1.00 82.94 475 LEU A CA 1
ATOM 3222 C C . LEU A 1 475 ? 6.300 11.800 12.129 1.00 82.94 475 LEU A C 1
ATOM 3224 O O . LEU A 1 475 ? 7.517 11.798 12.349 1.00 82.94 475 LEU A O 1
ATOM 3228 N N . ARG A 1 476 ? 5.526 12.807 12.541 1.00 69.62 476 ARG A N 1
ATOM 3229 C CA . ARG A 1 476 ? 6.058 13.893 13.369 1.00 69.62 476 ARG A CA 1
ATOM 3230 C C . ARG A 1 476 ? 5.038 14.427 14.371 1.00 69.62 476 ARG A C 1
ATOM 3232 O O . ARG A 1 476 ? 4.121 15.129 13.987 1.00 69.62 476 ARG A O 1
ATOM 3239 N N . PHE A 1 477 ? 5.271 14.248 15.679 1.00 54.59 477 PHE A N 1
ATOM 3240 C CA . PHE A 1 477 ? 4.628 15.131 16.665 1.00 54.59 477 PHE A CA 1
ATOM 3241 C C . PHE A 1 477 ? 5.458 15.444 17.924 1.00 54.59 477 PHE A C 1
ATOM 3243 O O . PHE A 1 477 ? 5.884 14.538 18.628 1.00 54.59 477 PHE A O 1
ATOM 3250 N N . GLY A 1 478 ? 5.614 16.750 18.214 1.00 42.53 478 GLY A N 1
ATOM 3251 C CA . GLY A 1 478 ? 6.175 17.362 19.430 1.00 42.53 478 GLY A CA 1
ATOM 3252 C C . GLY A 1 478 ? 6.152 18.900 19.316 1.00 42.53 478 GLY A C 1
ATOM 3253 O O . GLY A 1 478 ? 6.634 19.443 18.332 1.00 42.53 478 GLY A O 1
ATOM 3254 N N . ASP A 1 479 ? 5.579 19.626 20.282 1.00 42.66 479 ASP A N 1
ATOM 3255 C CA . ASP A 1 479 ? 5.353 21.085 20.203 1.00 42.66 479 ASP A CA 1
ATOM 3256 C C . ASP A 1 479 ? 5.845 21.775 21.501 1.00 42.66 479 ASP A C 1
ATOM 3258 O O . ASP A 1 479 ? 5.558 21.242 22.580 1.00 42.66 479 ASP A O 1
ATOM 3262 N N . PRO A 1 480 ? 6.559 22.930 21.504 1.00 46.09 480 PRO A N 1
ATOM 3263 C CA . PRO A 1 480 ? 7.148 23.708 20.411 1.00 46.09 480 PRO A CA 1
ATOM 3264 C C . PRO A 1 480 ? 8.686 23.521 20.377 1.00 46.09 480 PRO A C 1
ATOM 3266 O O . PRO A 1 480 ? 9.383 23.853 21.337 1.00 46.09 480 PRO A O 1
ATOM 3269 N N . PHE A 1 481 ? 9.234 22.969 19.293 1.00 47.97 481 PHE A N 1
ATOM 3270 C CA . PHE A 1 481 ? 10.618 22.451 19.203 1.00 47.97 481 PHE A CA 1
ATOM 3271 C C . PHE A 1 481 ? 11.729 23.349 19.815 1.00 47.97 481 PHE A C 1
ATOM 3273 O O . PHE A 1 481 ? 11.793 24.553 19.548 1.00 47.97 481 PHE A O 1
ATOM 3280 N N . PRO A 1 482 ? 12.682 22.760 20.572 1.00 41.59 482 PRO A N 1
ATOM 3281 C CA . PRO A 1 482 ? 13.870 22.215 19.906 1.00 41.59 482 PRO A CA 1
ATOM 3282 C C . PRO A 1 482 ? 14.286 20.800 20.365 1.00 41.59 482 PRO A C 1
ATOM 3284 O O . PRO A 1 482 ? 14.252 20.497 21.554 1.00 41.59 482 PRO A O 1
ATOM 3287 N N . ALA A 1 483 ? 14.808 20.047 19.384 1.00 38.84 483 ALA A N 1
ATOM 3288 C CA . ALA A 1 483 ? 15.485 18.738 19.416 1.00 38.84 483 ALA A CA 1
ATOM 3289 C C . ALA A 1 483 ? 14.591 17.473 19.470 1.00 38.84 483 ALA A C 1
ATOM 3291 O O . ALA A 1 483 ? 14.128 17.068 20.526 1.00 38.84 483 ALA A O 1
ATOM 3292 N N . GLU A 1 484 ? 14.401 16.882 18.281 1.00 46.22 484 GLU A N 1
ATOM 3293 C CA . GLU A 1 484 ? 14.367 15.431 18.005 1.00 46.22 484 GLU A CA 1
ATOM 3294 C C . GLU A 1 484 ? 13.494 14.529 18.876 1.00 46.22 484 GLU A C 1
ATOM 3296 O O . GLU A 1 484 ? 14.049 13.692 19.543 1.00 46.22 484 GLU A O 1
ATOM 3301 N N . GLN A 1 485 ? 12.160 14.601 18.858 1.00 55.28 485 GLN A N 1
ATOM 3302 C CA . GLN A 1 485 ? 11.344 13.521 19.446 1.00 55.28 485 GLN A CA 1
ATOM 3303 C C . GLN A 1 485 ? 10.052 13.347 18.642 1.00 55.28 485 GLN A C 1
ATOM 3305 O O . GLN A 1 485 ? 9.034 13.941 18.975 1.00 55.28 485 GLN A O 1
ATOM 3310 N N . SER A 1 486 ? 10.107 12.608 17.526 1.00 61.31 486 SER A N 1
ATOM 3311 C CA . SER A 1 486 ? 8.893 12.108 16.868 1.00 61.31 486 SER A CA 1
ATOM 3312 C C . SER A 1 486 ? 8.610 10.701 17.364 1.00 61.31 486 SER A C 1
ATOM 3314 O O . SER A 1 486 ? 9.390 9.796 17.082 1.00 61.31 486 SER A O 1
ATOM 3316 N N . GLU A 1 487 ? 7.519 10.523 18.099 1.00 73.88 487 GLU A N 1
ATOM 3317 C CA . GLU A 1 487 ? 7.081 9.191 18.529 1.00 73.88 487 GLU A CA 1
ATOM 3318 C C . GLU A 1 487 ? 6.361 8.439 17.401 1.00 73.88 487 GLU A C 1
ATOM 3320 O O . GLU A 1 487 ? 6.384 7.213 17.364 1.00 73.88 487 GLU A O 1
ATOM 3325 N N . GLY A 1 488 ? 5.783 9.178 16.445 1.00 87.00 488 GLY A N 1
ATOM 3326 C CA . GLY A 1 488 ? 4.900 8.649 15.410 1.00 87.00 488 GLY A CA 1
ATOM 3327 C C . GLY A 1 488 ? 3.500 8.286 15.935 1.00 87.00 488 GLY A C 1
ATOM 3328 O O . GLY A 1 488 ? 3.283 8.178 17.147 1.00 87.00 488 GLY A O 1
ATOM 3329 N N . ALA A 1 489 ? 2.516 8.165 15.044 1.00 89.31 489 ALA A N 1
ATOM 3330 C CA . ALA A 1 489 ? 1.140 7.809 15.398 1.00 89.31 489 ALA A CA 1
ATOM 3331 C C . ALA A 1 489 ? 0.393 7.128 14.244 1.00 89.31 489 ALA A C 1
ATOM 3333 O O . ALA A 1 489 ? 0.660 7.409 13.079 1.00 89.31 489 ALA A O 1
ATOM 3334 N N . LEU A 1 490 ? -0.602 6.311 14.589 1.00 93.00 490 LEU A N 1
ATOM 3335 C CA . LEU A 1 490 ? -1.612 5.782 13.673 1.00 93.00 490 LEU A CA 1
ATOM 3336 C C . LEU A 1 490 ? -2.971 6.431 13.963 1.00 93.00 490 LEU A C 1
ATOM 3338 O O . LEU A 1 490 ? -3.392 6.506 15.121 1.00 93.00 490 LEU A O 1
ATOM 3342 N N . TYR A 1 491 ? -3.654 6.868 12.911 1.00 90.75 491 TYR A N 1
ATOM 3343 C CA . TYR A 1 491 ? -5.037 7.326 12.923 1.00 90.75 491 TYR A CA 1
ATOM 3344 C C . TYR A 1 491 ? -5.901 6.332 12.147 1.00 90.75 491 TYR A C 1
ATOM 3346 O O . TYR A 1 491 ? -5.536 5.945 11.040 1.00 90.75 491 TYR A O 1
ATOM 3354 N N . VAL A 1 492 ? -7.039 5.943 12.719 1.00 91.06 492 VAL A N 1
ATOM 3355 C CA . VAL A 1 492 ? -8.027 5.079 12.061 1.00 91.06 492 VAL A CA 1
ATOM 3356 C C . VAL A 1 492 ? -9.252 5.915 11.743 1.00 91.06 492 VAL A C 1
ATOM 3358 O O . VAL A 1 492 ? -9.810 6.575 12.625 1.00 91.06 492 VAL A O 1
ATOM 3361 N N . PHE A 1 493 ? -9.653 5.912 10.482 1.00 89.25 493 PHE A N 1
ATOM 3362 C CA . PHE A 1 493 ? -10.812 6.630 9.986 1.00 89.25 493 PHE A CA 1
ATOM 3363 C C . PHE A 1 493 ? -11.843 5.614 9.512 1.00 89.25 493 PHE A C 1
ATOM 3365 O O . PHE A 1 493 ? -11.556 4.916 8.543 1.00 89.25 493 PHE A O 1
ATOM 3372 N N . PRO A 1 494 ? -13.031 5.561 10.139 1.00 84.62 494 PRO A N 1
ATOM 3373 C CA . PRO A 1 494 ? -14.011 4.558 9.778 1.00 84.62 494 PRO A CA 1
ATOM 3374 C C . PRO A 1 494 ? -14.389 4.614 8.305 1.00 84.62 494 PRO A C 1
ATOM 3376 O O . PRO A 1 494 ? -14.605 5.720 7.768 1.00 84.62 494 PRO A O 1
ATOM 3379 N N . GLY A 1 495 ? -14.478 3.431 7.708 1.00 82.56 495 GLY A N 1
ATOM 3380 C CA . GLY A 1 495 ? -15.273 3.188 6.523 1.00 82.56 495 GLY A CA 1
ATOM 3381 C C . GLY A 1 495 ? -16.739 3.473 6.836 1.00 82.56 495 GLY A C 1
ATOM 3382 O O . GLY A 1 495 ? -17.178 3.501 7.989 1.00 82.56 495 GLY A O 1
ATOM 3383 N N . ALA A 1 496 ? -17.493 3.823 5.812 1.00 75.25 496 ALA A N 1
ATOM 3384 C CA . ALA A 1 496 ? -18.908 4.111 5.951 1.00 75.25 496 ALA A CA 1
ATOM 3385 C C . ALA A 1 496 ? -19.541 4.019 4.571 1.00 75.25 496 ALA A C 1
ATOM 3387 O O . ALA A 1 496 ? -18.890 4.419 3.597 1.00 75.25 496 ALA A O 1
ATOM 3388 N N . PRO A 1 497 ? -20.814 3.593 4.478 1.00 65.12 497 PRO A N 1
ATOM 3389 C CA . PRO A 1 497 ? -21.517 3.617 3.209 1.00 65.12 497 PRO A CA 1
ATOM 3390 C C . PRO A 1 497 ? -21.436 5.020 2.626 1.00 65.12 497 PRO A C 1
ATOM 3392 O O . PRO A 1 497 ? -21.321 5.994 3.380 1.00 65.12 497 PRO A O 1
ATOM 3395 N N . ASN A 1 498 ? -21.533 5.118 1.297 1.00 51.41 498 ASN A N 1
ATOM 3396 C CA . ASN A 1 498 ? -21.712 6.400 0.629 1.00 51.41 498 ASN A CA 1
ATOM 3397 C C . ASN A 1 498 ? -22.745 7.182 1.436 1.00 51.41 498 ASN A C 1
ATOM 3399 O O . ASN A 1 498 ? -23.897 6.749 1.552 1.00 51.41 498 ASN A O 1
ATOM 3403 N N . ALA A 1 499 ? -22.338 8.298 2.046 1.00 44.47 499 ALA A N 1
ATOM 3404 C CA . ALA A 1 499 ? -23.335 9.222 2.545 1.00 44.47 499 ALA A CA 1
ATOM 3405 C C . ALA A 1 499 ? -24.204 9.510 1.319 1.00 44.47 499 ALA A C 1
ATOM 3407 O O . ALA A 1 499 ? -23.654 9.823 0.266 1.00 44.47 499 ALA A O 1
ATOM 3408 N N . ALA A 1 500 ? -25.526 9.356 1.395 1.00 38.84 500 ALA A N 1
ATOM 3409 C CA . ALA A 1 500 ? -26.410 9.478 0.223 1.00 38.84 500 ALA A CA 1
ATOM 3410 C C . ALA A 1 500 ? -26.337 10.850 -0.486 1.00 38.84 500 ALA A C 1
ATOM 3412 O O . ALA A 1 500 ? -26.937 11.067 -1.525 1.00 38.84 500 ALA A O 1
ATOM 3413 N N . CYS A 1 501 ? -25.525 11.760 0.045 1.00 40.97 501 CYS A N 1
ATOM 3414 C CA . CYS A 1 501 ? -25.164 13.040 -0.527 1.00 40.97 501 CYS A CA 1
ATOM 3415 C C . CYS A 1 501 ? -23.855 13.028 -1.367 1.00 40.97 501 CYS A C 1
ATOM 3417 O O . CYS A 1 501 ? -23.517 14.057 -1.947 1.00 40.97 501 CYS A O 1
ATOM 3419 N N . GLU A 1 502 ? -23.104 11.919 -1.451 1.00 39.53 502 GLU A N 1
ATOM 3420 C CA . GLU A 1 502 ? -21.841 11.802 -2.215 1.00 39.53 502 GLU A CA 1
ATOM 3421 C C . GLU A 1 502 ? -22.051 11.349 -3.675 1.00 39.53 502 GLU A C 1
ATOM 3423 O O . GLU A 1 502 ? -21.279 11.742 -4.549 1.00 39.53 502 GLU A O 1
ATOM 3428 N N . ASN A 1 503 ? -23.109 10.582 -3.980 1.00 39.25 503 ASN A N 1
ATOM 3429 C CA . ASN A 1 503 ? -23.376 10.077 -5.340 1.00 39.25 503 ASN A CA 1
ATOM 3430 C C . ASN A 1 503 ? -24.145 11.074 -6.238 1.00 39.25 503 ASN A C 1
ATOM 3432 O O . ASN A 1 503 ? -24.268 10.855 -7.446 1.00 39.25 503 ASN A O 1
ATOM 3436 N N . GLY A 1 504 ? -24.669 12.164 -5.663 1.00 45.81 504 GLY A N 1
ATOM 3437 C CA . GLY A 1 504 ? -25.470 13.163 -6.373 1.00 45.81 504 GLY A CA 1
ATOM 3438 C C . GLY A 1 504 ? -26.792 12.632 -6.947 1.00 45.81 504 GLY A C 1
ATOM 3439 O O . GLY A 1 504 ? -27.275 13.195 -7.935 1.00 45.81 504 GLY A O 1
ATOM 3440 N N . ALA A 1 505 ? -27.339 11.547 -6.391 1.00 41.62 505 ALA A N 1
ATOM 3441 C CA . ALA A 1 505 ? -28.601 10.943 -6.807 1.00 41.62 505 ALA A CA 1
ATOM 3442 C C . ALA A 1 505 ? -29.774 11.413 -5.929 1.00 41.62 505 ALA A C 1
ATOM 3444 O O . ALA A 1 505 ? -29.602 11.702 -4.755 1.00 41.62 505 ALA A O 1
ATOM 3445 N N . ASP A 1 506 ? -30.950 11.503 -6.549 1.00 47.03 506 ASP A N 1
ATOM 3446 C CA . ASP A 1 506 ? -32.251 11.780 -5.925 1.00 47.03 506 ASP A CA 1
ATOM 3447 C C . ASP A 1 506 ? -32.938 10.428 -5.675 1.00 47.03 506 ASP A C 1
ATOM 3449 O O . ASP A 1 506 ? -33.469 9.808 -6.607 1.00 47.03 506 ASP A O 1
ATOM 3453 N N . ASP A 1 507 ? -32.841 9.930 -4.445 1.00 49.53 507 ASP A N 1
ATOM 3454 C CA . ASP A 1 507 ? -33.262 8.585 -4.048 1.00 49.53 507 ASP A CA 1
ATOM 3455 C C . ASP A 1 507 ? -34.696 8.561 -3.489 1.00 49.53 507 ASP A C 1
ATOM 3457 O O . ASP A 1 507 ? -35.325 7.492 -3.425 1.00 49.53 507 ASP A O 1
ATOM 3461 N N . ASP A 1 508 ? -35.256 9.721 -3.131 1.00 51.41 508 ASP A N 1
ATOM 3462 C CA . ASP A 1 508 ? -36.650 9.866 -2.697 1.00 51.41 508 ASP A CA 1
ATOM 3463 C C . ASP A 1 508 ? -37.630 10.278 -3.826 1.00 51.41 508 ASP A C 1
ATOM 3465 O O . ASP A 1 508 ? -38.852 10.081 -3.711 1.00 51.41 508 ASP A O 1
ATOM 3469 N N . GLY A 1 509 ? -37.093 10.693 -4.977 1.00 40.47 509 GLY A N 1
ATOM 3470 C CA . GLY A 1 509 ? -37.794 10.900 -6.241 1.00 40.47 509 GLY A CA 1
ATOM 3471 C C . GLY A 1 509 ? -38.418 12.286 -6.407 1.00 40.47 509 GLY A C 1
ATOM 3472 O O . GLY A 1 509 ? -39.397 12.423 -7.163 1.00 40.47 509 GLY A O 1
ATOM 3473 N N . ASP A 1 510 ? -37.912 13.298 -5.705 1.00 52.50 510 ASP A N 1
ATOM 3474 C CA . ASP A 1 510 ? -38.413 14.673 -5.734 1.00 52.50 510 ASP A CA 1
ATOM 3475 C C . ASP A 1 510 ? -37.676 15.604 -6.728 1.00 52.50 510 ASP A C 1
ATOM 3477 O O . ASP A 1 510 ? -38.103 16.744 -6.973 1.00 52.50 510 ASP A O 1
ATOM 3481 N N . ALA A 1 511 ? -36.666 15.061 -7.410 1.00 42.88 511 ALA A N 1
ATOM 3482 C CA . ALA A 1 511 ? -35.757 15.705 -8.352 1.00 42.88 511 ALA A CA 1
ATOM 3483 C C . ALA A 1 511 ? -34.780 16.718 -7.731 1.00 42.88 511 ALA A C 1
ATOM 3485 O O . ALA A 1 511 ? -34.285 17.601 -8.448 1.00 42.88 511 ALA A O 1
ATOM 3486 N N . GLN A 1 512 ? -34.491 16.597 -6.437 1.00 44.91 512 GLN A N 1
ATOM 3487 C CA . GLN A 1 512 ? -33.454 17.326 -5.710 1.00 44.91 512 GLN A CA 1
ATOM 3488 C C . GLN A 1 512 ? -32.525 16.334 -5.000 1.00 44.91 512 GLN A C 1
ATOM 3490 O O . GLN A 1 512 ? -32.902 15.208 -4.735 1.00 44.91 512 GLN A O 1
ATOM 3495 N N . VAL A 1 513 ? -31.277 16.746 -4.772 1.00 47.25 513 VAL A N 1
ATOM 3496 C CA . VAL A 1 513 ? -30.318 15.995 -3.948 1.00 47.25 513 VAL A CA 1
ATOM 3497 C C . VAL A 1 513 ? -30.274 16.728 -2.617 1.00 47.25 513 VAL A C 1
ATOM 3499 O O . VAL A 1 513 ? -29.747 17.849 -2.569 1.00 47.25 513 VAL A O 1
ATOM 3502 N N . ASP A 1 514 ? -30.903 16.173 -1.584 1.00 52.62 514 ASP A N 1
ATOM 3503 C CA . ASP A 1 514 ? -31.036 16.829 -0.282 1.00 52.62 514 ASP A CA 1
ATOM 3504 C C . ASP A 1 514 ? -31.112 15.842 0.903 1.00 52.62 514 ASP A C 1
ATOM 3506 O O . ASP A 1 514 ? -30.919 14.640 0.772 1.00 52.62 514 ASP A O 1
ATOM 3510 N N . LEU A 1 515 ? -31.309 16.355 2.122 1.00 43.25 515 LEU A N 1
ATOM 3511 C CA . LEU A 1 515 ? -31.305 15.533 3.340 1.00 43.25 515 LEU A CA 1
ATOM 3512 C C . LEU A 1 515 ? -32.521 14.592 3.485 1.00 43.25 515 LEU A C 1
ATOM 3514 O O . LEU A 1 515 ? -32.593 13.855 4.474 1.00 43.25 515 LEU A O 1
ATOM 3518 N N . ALA A 1 516 ? -33.503 14.644 2.579 1.00 40.88 516 ALA A N 1
ATOM 3519 C CA . ALA A 1 516 ? -34.590 13.671 2.515 1.00 40.88 516 ALA A CA 1
ATOM 3520 C C . ALA A 1 516 ? -34.137 12.336 1.893 1.00 40.88 516 ALA A C 1
ATOM 3522 O O . ALA A 1 516 ? -34.778 11.307 2.147 1.00 40.88 516 ALA A O 1
ATOM 3523 N N . ASP A 1 517 ? -32.992 12.330 1.200 1.00 47.09 517 ASP A N 1
ATOM 3524 C CA . ASP A 1 517 ? -32.339 11.128 0.692 1.00 47.09 517 ASP A CA 1
ATOM 3525 C C . ASP A 1 517 ? -31.754 10.272 1.850 1.00 47.09 517 ASP A C 1
ATOM 3527 O O . ASP A 1 517 ? -31.092 10.793 2.763 1.00 47.09 517 ASP A O 1
ATOM 3531 N N . PRO A 1 518 ? -31.998 8.942 1.895 1.00 41.69 518 PRO A N 1
ATOM 3532 C CA . PRO A 1 518 ? -31.599 8.102 3.029 1.00 41.69 518 PRO A CA 1
ATOM 3533 C C . PRO A 1 518 ? -30.074 8.007 3.229 1.00 41.69 518 PRO A C 1
ATOM 3535 O O . PRO A 1 518 ? -29.414 7.254 2.530 1.00 41.69 518 PRO A O 1
ATOM 3538 N N . GLY A 1 519 ? -29.515 8.662 4.258 1.00 43.09 519 GLY A N 1
ATOM 3539 C CA . GLY A 1 519 ? -28.097 8.508 4.649 1.00 43.09 519 GLY A CA 1
ATOM 3540 C C . GLY A 1 519 ? -27.253 9.786 4.621 1.00 43.09 519 GLY A C 1
ATOM 3541 O O . GLY A 1 519 ? -26.040 9.724 4.806 1.00 43.09 519 GLY A O 1
ATOM 3542 N N . CYS A 1 520 ? -27.857 10.956 4.424 1.00 43.66 520 CYS A N 1
ATOM 3543 C CA . CYS A 1 520 ? -27.153 12.227 4.536 1.00 43.66 520 CYS A CA 1
ATOM 3544 C C . CYS A 1 520 ? -27.004 12.681 6.000 1.00 43.66 520 CYS A C 1
ATOM 3546 O O . CYS A 1 520 ? -27.965 13.126 6.627 1.00 43.66 520 CYS A O 1
ATOM 3548 N N . SER A 1 521 ? -25.790 12.620 6.559 1.00 40.53 521 SER A N 1
ATOM 3549 C CA . SER A 1 521 ? -25.504 13.174 7.891 1.00 40.53 521 SER A CA 1
ATOM 3550 C C . SER A 1 521 ? -24.201 13.983 7.943 1.00 40.53 521 SER A C 1
ATOM 3552 O O . SER A 1 521 ? -23.222 13.526 8.526 1.00 40.53 521 SER A O 1
ATOM 3554 N N . ALA A 1 522 ? -24.188 15.205 7.387 1.00 36.47 522 ALA A N 1
ATOM 3555 C CA . ALA A 1 522 ? -23.287 16.274 7.850 1.00 36.47 522 ALA A CA 1
ATOM 3556 C C . ALA A 1 522 ? -23.729 17.713 7.469 1.00 36.47 522 ALA A C 1
ATOM 3558 O O . ALA A 1 522 ? -23.601 18.166 6.338 1.00 36.47 522 ALA A O 1
ATOM 3559 N N . ALA A 1 523 ? -24.201 18.428 8.495 1.00 31.66 523 ALA A N 1
ATOM 3560 C CA . ALA A 1 523 ? -23.859 19.781 8.974 1.00 31.66 523 ALA A CA 1
ATOM 3561 C C . ALA A 1 523 ? -23.820 21.055 8.093 1.00 31.66 523 ALA A C 1
ATOM 3563 O O . ALA A 1 523 ? -23.620 22.119 8.680 1.00 31.66 523 ALA A O 1
ATOM 3564 N N . GLU A 1 524 ? -24.075 21.050 6.783 1.00 40.94 524 GLU A N 1
ATOM 3565 C CA . GLU A 1 524 ? -24.212 22.318 6.025 1.00 40.94 524 GLU A CA 1
ATOM 3566 C C . GLU A 1 524 ? -25.482 22.421 5.168 1.00 40.94 524 GLU A C 1
ATOM 3568 O O . GLU A 1 524 ? -25.455 22.969 4.067 1.00 40.94 524 GLU A O 1
ATOM 3573 N N . ASP A 1 525 ? -26.632 21.999 5.707 1.00 28.42 525 ASP A N 1
ATOM 3574 C CA . ASP A 1 525 ? -27.925 22.346 5.108 1.00 28.42 525 ASP A CA 1
ATOM 3575 C C . ASP A 1 525 ? -28.835 23.156 6.037 1.00 28.42 525 ASP A C 1
ATOM 3577 O O . ASP A 1 525 ? -28.743 23.143 7.263 1.00 28.42 525 ASP A O 1
ATOM 3581 N N . ARG A 1 526 ? -29.690 23.952 5.403 1.00 35.22 526 ARG A N 1
ATOM 3582 C CA . ARG A 1 526 ? -30.256 25.231 5.854 1.00 35.22 526 ARG A CA 1
ATOM 3583 C C . ARG A 1 526 ? -31.354 25.122 6.929 1.00 35.22 526 ARG A C 1
ATOM 3585 O O . ARG A 1 526 ? -32.091 26.082 7.171 1.00 35.22 526 ARG A O 1
ATOM 3592 N N . PHE A 1 527 ? -31.410 24.001 7.643 1.00 36.84 527 PHE A N 1
ATOM 3593 C CA . PHE A 1 527 ? -32.279 23.738 8.790 1.00 36.84 527 PHE A CA 1
ATOM 3594 C C . PHE A 1 527 ? -31.423 23.654 10.073 1.00 36.84 527 PHE A C 1
ATOM 3596 O O . PHE A 1 527 ? -30.658 22.718 10.248 1.00 36.84 527 PHE A O 1
ATOM 3603 N N . GLU A 1 528 ? -31.536 24.622 10.990 1.00 32.91 528 GLU A N 1
ATOM 3604 C CA . GLU A 1 528 ? -30.871 24.576 12.308 1.00 32.91 528 GLU A CA 1
ATOM 3605 C C . GLU A 1 528 ? -31.497 23.449 13.159 1.00 32.91 528 GLU A C 1
ATOM 3607 O O . GLU A 1 528 ? -32.505 23.639 13.845 1.00 32.91 528 GLU A O 1
ATOM 3612 N N . GLU A 1 529 ? -30.921 22.252 13.142 1.00 43.66 529 GLU A N 1
ATOM 3613 C CA . GLU A 1 529 ? -31.155 21.263 14.195 1.00 43.66 529 GLU A CA 1
ATOM 3614 C C . GLU A 1 529 ? -30.250 21.615 15.383 1.00 43.66 529 GLU A C 1
ATOM 3616 O O . GLU A 1 529 ? -29.024 21.614 15.278 1.00 43.66 529 GLU A O 1
ATOM 3621 N N . ILE A 1 530 ? -30.845 22.041 16.505 1.00 47.12 530 ILE A N 1
ATOM 3622 C CA . ILE A 1 530 ? -30.074 22.486 17.674 1.00 47.12 530 ILE A CA 1
ATOM 3623 C C . ILE A 1 530 ? -29.999 21.348 18.687 1.00 47.12 530 ILE A C 1
ATOM 3625 O O . ILE A 1 530 ? -30.900 21.187 19.517 1.00 47.12 530 ILE A O 1
ATOM 3629 N N . ASP A 1 531 ? -28.871 20.642 18.691 1.00 46.25 531 ASP A N 1
ATOM 3630 C CA . ASP A 1 531 ? -28.529 19.686 19.741 1.00 46.25 531 ASP A CA 1
ATOM 3631 C C . ASP A 1 531 ? -28.062 20.422 21.009 1.00 46.25 531 ASP A C 1
ATOM 3633 O O . ASP A 1 531 ? -26.900 20.793 21.203 1.00 46.25 531 ASP A O 1
ATOM 3637 N N . VAL A 1 532 ? -29.012 20.690 21.905 1.00 44.84 532 VAL A N 1
ATOM 3638 C CA . VAL A 1 532 ? -28.720 21.204 23.246 1.00 44.84 532 VAL A CA 1
ATOM 3639 C C . VAL A 1 532 ? -28.479 20.021 24.181 1.00 44.84 532 VAL A C 1
ATOM 3641 O O . VAL A 1 532 ? -29.292 19.102 24.231 1.00 44.84 532 VAL A O 1
ATOM 3644 N N . ALA A 1 533 ? -27.420 20.083 25.001 1.00 47.56 533 ALA A N 1
ATOM 3645 C CA . ALA A 1 533 ? -27.172 19.126 26.083 1.00 47.56 533 ALA A CA 1
ATOM 3646 C C . ALA A 1 533 ? -28.477 18.729 26.807 1.00 47.56 533 ALA A C 1
ATOM 3648 O O . ALA A 1 533 ? -29.216 19.581 27.314 1.00 47.56 533 ALA A O 1
ATOM 3649 N N . THR A 1 534 ? -28.761 17.427 26.828 1.00 57.94 534 THR A N 1
ATOM 3650 C CA . THR A 1 534 ? -30.089 16.881 27.115 1.00 57.94 534 THR A CA 1
ATOM 3651 C C . THR A 1 534 ? -30.604 17.332 28.488 1.00 57.94 534 THR A C 1
ATOM 3653 O O . THR A 1 534 ? -29.982 17.059 29.520 1.00 57.94 534 THR A O 1
ATOM 3656 N N . GLY A 1 535 ? -31.752 18.021 28.516 1.00 58.88 535 GLY A N 1
ATOM 3657 C CA . GLY A 1 535 ? -32.360 18.555 29.742 1.00 58.88 535 GLY A CA 1
ATOM 3658 C C . GLY A 1 535 ? -31.958 19.982 30.133 1.00 58.88 535 GLY A C 1
ATOM 3659 O O . GLY A 1 535 ? -32.208 20.387 31.274 1.00 58.88 535 GLY A O 1
ATOM 3660 N N . ALA A 1 536 ? -31.366 20.757 29.220 1.00 67.06 536 ALA A N 1
ATOM 3661 C CA . ALA A 1 536 ? -31.075 22.178 29.419 1.00 67.06 536 ALA A CA 1
ATOM 3662 C C . ALA A 1 536 ? -32.095 23.122 28.738 1.00 67.06 536 ALA A C 1
ATOM 3664 O O . ALA A 1 536 ? -32.958 22.718 27.958 1.00 67.06 536 ALA A O 1
ATOM 3665 N N . THR A 1 537 ? -32.018 24.412 29.089 1.00 75.69 537 THR A N 1
ATOM 3666 C CA . THR A 1 537 ? -32.779 25.504 28.460 1.00 75.69 537 THR A CA 1
ATOM 3667 C C . THR A 1 537 ? -31.816 26.440 27.735 1.00 75.69 537 THR A C 1
ATOM 3669 O O . THR A 1 537 ? -30.908 26.968 28.377 1.00 75.69 537 THR A O 1
ATOM 3672 N N . THR A 1 538 ? -32.041 26.690 26.446 1.00 72.44 538 THR A N 1
ATOM 3673 C CA . THR A 1 538 ? -31.183 27.543 25.602 1.00 72.44 538 THR A CA 1
ATOM 3674 C C . THR A 1 538 ? -31.956 28.748 25.079 1.00 72.44 538 THR A C 1
ATOM 3676 O O . THR A 1 538 ? -33.086 28.608 24.616 1.00 72.44 538 THR A O 1
ATOM 3679 N N . THR A 1 539 ? -31.357 29.941 25.138 1.00 75.62 539 THR A N 1
ATOM 3680 C CA . THR A 1 539 ? -31.937 31.176 24.584 1.00 75.62 539 THR A CA 1
ATOM 3681 C C . THR A 1 539 ? -31.314 31.508 23.228 1.00 75.62 539 THR A C 1
ATOM 3683 O O . THR A 1 539 ? -30.104 31.693 23.136 1.00 75.62 539 THR A O 1
ATOM 3686 N N . LEU A 1 540 ? -32.145 31.646 22.195 1.00 69.69 540 LEU A N 1
ATOM 3687 C CA . LEU A 1 540 ? -31.755 32.031 20.839 1.00 69.69 540 LEU A CA 1
ATOM 3688 C C . LEU A 1 540 ? -31.712 33.565 20.748 1.00 69.69 540 LEU A C 1
ATOM 3690 O O . LEU A 1 540 ? -32.752 34.221 20.651 1.00 69.69 540 LEU A O 1
ATOM 3694 N N . ALA A 1 541 ? -30.509 34.142 20.856 1.00 55.47 541 ALA A N 1
ATOM 3695 C CA . ALA A 1 541 ? -30.298 35.596 20.901 1.00 55.47 541 ALA A CA 1
ATOM 3696 C C . ALA A 1 541 ? -30.074 36.239 19.514 1.00 55.47 541 ALA A C 1
ATOM 3698 O O . ALA A 1 541 ? -30.410 37.407 19.327 1.00 55.47 541 ALA A O 1
ATOM 3699 N N . SER A 1 542 ? -29.540 35.486 18.546 1.00 54.72 542 SER A N 1
ATOM 3700 C CA . SER A 1 542 ? -29.401 35.885 17.137 1.00 54.72 542 SER A CA 1
ATOM 3701 C C . SER A 1 542 ? -29.178 34.643 16.269 1.00 54.72 542 SER A C 1
ATOM 3703 O O . SER A 1 542 ? -28.044 34.206 16.097 1.00 54.72 542 SER A O 1
ATOM 3705 N N . ALA A 1 543 ? -30.257 34.074 15.748 1.00 47.03 543 ALA A N 1
ATOM 3706 C CA . ALA A 1 543 ? -30.206 33.076 14.687 1.00 47.03 543 ALA A CA 1
ATOM 3707 C C . ALA A 1 543 ? -30.821 33.704 13.430 1.00 47.03 543 ALA A C 1
ATOM 3709 O O . ALA A 1 543 ? -31.720 34.542 13.547 1.00 47.03 543 ALA A O 1
ATOM 3710 N N . GLN A 1 544 ? -30.299 33.366 12.254 1.00 50.97 544 GLN A N 1
ATOM 3711 C CA . GLN A 1 544 ? -30.998 33.509 10.978 1.00 50.97 544 GLN A CA 1
ATOM 3712 C C . GLN A 1 544 ? -30.971 32.133 10.320 1.00 50.97 544 GLN A C 1
ATOM 3714 O O . GLN A 1 544 ? -30.033 31.820 9.598 1.00 50.97 544 GLN A O 1
ATOM 3719 N N . ALA A 1 545 ? -31.982 31.317 10.612 1.00 52.03 545 ALA A N 1
ATOM 3720 C CA . ALA A 1 545 ? -32.112 29.961 10.083 1.00 52.03 545 ALA A CA 1
ATOM 3721 C C . ALA A 1 545 ? -33.378 29.807 9.238 1.00 52.03 545 ALA A C 1
ATOM 3723 O O . ALA A 1 545 ? -34.389 30.452 9.527 1.00 52.03 545 ALA A O 1
ATOM 3724 N N . GLU A 1 546 ? -33.348 28.956 8.207 1.00 55.22 546 GLU A N 1
ATOM 3725 C CA . GLU A 1 546 ? -34.505 28.693 7.339 1.00 55.22 546 GLU A CA 1
ATOM 3726 C C . GLU A 1 546 ? -35.563 27.822 8.030 1.00 55.22 546 GLU A C 1
ATOM 3728 O O . GLU A 1 546 ? -36.734 27.931 7.707 1.00 55.22 546 GLU A O 1
ATOM 3733 N N . SER A 1 547 ? -35.217 27.042 9.057 1.00 62.06 547 SER A N 1
ATOM 3734 C CA . SER A 1 547 ? -36.151 26.416 10.012 1.00 62.06 547 SER A CA 1
ATOM 3735 C C . SER A 1 547 ? -35.358 25.800 11.175 1.00 62.06 547 SER A C 1
ATOM 3737 O O . SER A 1 547 ? -34.180 25.518 11.006 1.00 62.06 547 SER A O 1
ATOM 3739 N N . VAL A 1 548 ? -35.975 25.620 12.349 1.00 66.06 548 VAL A N 1
ATOM 3740 C CA . VAL A 1 548 ? -35.340 25.137 13.591 1.00 66.06 548 VAL A CA 1
ATOM 3741 C C . VAL A 1 548 ? -36.110 23.945 14.166 1.00 66.06 548 VAL A C 1
ATOM 3743 O O . VAL A 1 548 ? -37.328 24.050 14.330 1.00 66.06 548 VAL A O 1
ATOM 3746 N N . VAL A 1 549 ? -35.438 22.845 14.528 1.00 73.31 549 VAL A N 1
ATOM 3747 C CA . VAL A 1 549 ? -36.055 21.669 15.187 1.00 73.31 549 VAL A CA 1
ATOM 3748 C C . VAL A 1 549 ? -35.429 21.416 16.563 1.00 73.31 549 VAL A C 1
ATOM 3750 O O . VAL A 1 549 ? -34.222 21.529 16.740 1.00 73.31 549 VAL A O 1
ATOM 3753 N N . VAL A 1 550 ? -36.269 21.098 17.554 1.00 72.94 550 VAL A N 1
ATOM 3754 C CA . VAL A 1 550 ? -35.886 20.815 18.944 1.00 72.94 550 VAL A CA 1
ATOM 3755 C C . VAL A 1 550 ? -36.380 19.420 19.326 1.00 72.94 550 VAL A C 1
ATOM 3757 O O . VAL A 1 550 ? -37.595 19.195 19.391 1.00 72.94 550 VAL A O 1
ATOM 3760 N N . HIS A 1 551 ? -35.464 18.506 19.637 1.00 71.94 551 HIS A N 1
ATOM 3761 C CA . HIS A 1 551 ? -35.764 17.143 20.092 1.00 71.94 551 HIS A CA 1
ATOM 3762 C C . HIS A 1 551 ? -35.135 16.846 21.466 1.00 71.94 551 HIS A C 1
ATOM 3764 O O . HIS A 1 551 ? -34.362 17.643 22.006 1.00 71.94 551 HIS A O 1
ATOM 3770 N N . ASP A 1 552 ? -35.531 15.723 22.070 1.00 67.06 552 ASP A N 1
ATOM 3771 C CA . ASP A 1 552 ? -34.946 15.215 23.312 1.00 67.06 552 ASP A CA 1
ATOM 3772 C C . ASP A 1 552 ? -34.056 13.998 23.002 1.00 67.06 552 ASP A C 1
ATOM 3774 O O . ASP A 1 552 ? -34.255 13.295 22.020 1.00 67.06 552 ASP A O 1
ATOM 3778 N N . GLY A 1 553 ? -33.057 13.737 23.849 1.00 57.75 553 GLY A N 1
ATOM 3779 C CA . GLY A 1 553 ? -32.253 12.513 23.788 1.00 57.75 553 GLY A CA 1
ATOM 3780 C C . GLY A 1 553 ? -32.919 11.354 24.546 1.00 57.75 553 GLY A C 1
ATOM 3781 O O . GLY A 1 553 ? -33.771 11.586 25.413 1.00 57.75 553 GLY A O 1
ATOM 3782 N N . PRO A 1 554 ? -32.502 10.094 24.317 1.00 49.16 554 PRO A N 1
ATOM 3783 C CA . PRO A 1 554 ? -33.264 8.913 24.730 1.00 49.16 554 PRO A CA 1
ATOM 3784 C C . PRO A 1 554 ? -33.462 8.721 26.250 1.00 49.16 554 PRO A C 1
ATOM 3786 O O . PRO A 1 554 ? -34.268 7.874 26.640 1.00 49.16 554 PRO A O 1
ATOM 3789 N N . LEU A 1 555 ? -32.787 9.472 27.143 1.00 51.03 555 LEU A N 1
ATOM 3790 C CA . LEU A 1 555 ? -32.784 9.189 28.594 1.00 51.03 555 LEU A CA 1
ATOM 3791 C C . LEU A 1 555 ? -32.704 10.395 29.578 1.00 51.03 555 LEU A C 1
ATOM 3793 O O . LEU A 1 555 ? -32.168 10.228 30.677 1.00 51.03 555 LEU A O 1
ATOM 3797 N N . SER A 1 556 ? -33.266 11.588 29.308 1.00 58.75 556 SER A N 1
ATOM 3798 C CA . SER A 1 556 ? -33.306 12.654 30.347 1.00 58.75 556 SER A CA 1
ATOM 3799 C C . SER A 1 556 ? -34.484 13.660 30.275 1.00 58.75 556 SER A C 1
ATOM 3801 O O . SER A 1 556 ? -35.522 13.379 29.679 1.00 58.75 556 SER A O 1
ATOM 3803 N N . ALA A 1 557 ? -34.398 14.755 31.051 1.00 61.41 557 ALA A N 1
ATOM 3804 C CA . ALA A 1 557 ? -35.420 15.802 31.194 1.00 61.41 557 ALA A CA 1
ATOM 3805 C C . ALA A 1 557 ? -35.661 16.551 29.866 1.00 61.41 557 ALA A C 1
ATOM 3807 O O . ALA A 1 557 ? -34.742 16.618 29.060 1.00 61.41 557 ALA A O 1
ATOM 3808 N N . PRO A 1 558 ? -36.850 17.150 29.645 1.00 66.88 558 PRO A N 1
ATOM 3809 C CA . PRO A 1 558 ? -37.159 17.763 28.359 1.00 66.88 558 PRO A CA 1
ATOM 3810 C C . PRO A 1 558 ? -36.303 18.998 28.071 1.00 66.88 558 PRO A C 1
ATOM 3812 O O . PRO A 1 558 ? -36.198 19.898 28.913 1.00 66.88 558 PRO A O 1
ATOM 3815 N N . THR A 1 559 ? -35.744 19.053 26.869 1.00 78.12 559 THR A N 1
ATOM 3816 C CA . THR A 1 559 ? -34.978 20.167 26.311 1.00 78.12 559 THR A CA 1
ATOM 3817 C C . THR A 1 559 ? -35.912 21.333 26.001 1.00 78.12 559 THR A C 1
ATOM 3819 O O . THR A 1 559 ? -37.049 21.148 25.564 1.00 78.12 559 THR A O 1
ATOM 3822 N N . THR A 1 560 ? -35.473 22.564 26.283 1.00 82.50 560 THR A N 1
ATOM 3823 C CA . THR A 1 560 ? -36.270 23.776 26.032 1.00 82.50 560 THR A CA 1
ATOM 3824 C C . THR A 1 560 ? -35.487 24.813 25.228 1.00 82.50 560 THR A C 1
ATOM 3826 O O . THR A 1 560 ? -34.449 25.284 25.685 1.00 82.50 560 THR A O 1
ATOM 3829 N N . ALA A 1 561 ? -36.021 25.251 24.088 1.00 81.38 561 ALA A N 1
ATOM 3830 C CA . ALA A 1 561 ? -35.501 26.392 23.330 1.00 81.38 561 ALA A CA 1
ATOM 3831 C C . ALA A 1 561 ? -36.364 27.642 23.557 1.00 81.38 561 ALA A C 1
ATOM 3833 O O . ALA A 1 561 ? -37.593 27.561 23.543 1.00 81.38 561 ALA A O 1
ATOM 3834 N N . VAL A 1 562 ? -35.736 28.802 23.756 1.00 86.06 562 VAL A N 1
ATOM 3835 C CA . VAL A 1 562 ? -36.409 30.091 23.973 1.00 86.06 562 VAL A CA 1
ATOM 3836 C C . VAL A 1 562 ? -35.982 31.097 22.905 1.00 86.06 562 VAL A C 1
ATOM 3838 O O . VAL A 1 562 ? -34.842 31.556 22.925 1.00 86.06 562 VAL A O 1
ATOM 3841 N N . LEU A 1 563 ? -36.887 31.487 22.004 1.00 86.31 563 LEU A N 1
ATOM 3842 C CA . LEU A 1 563 ? -36.669 32.596 21.071 1.00 86.31 563 LEU A CA 1
ATOM 3843 C C . LEU A 1 563 ? -36.927 33.927 21.788 1.00 86.31 563 LEU A C 1
ATOM 3845 O O . LEU A 1 563 ? -38.048 34.201 22.229 1.00 86.31 563 LEU A O 1
ATOM 3849 N N . ALA A 1 564 ? -35.872 34.730 21.941 1.00 83.94 564 ALA A N 1
ATOM 3850 C CA . ALA A 1 564 ? -35.910 36.008 22.645 1.00 83.94 564 ALA A CA 1
ATOM 3851 C C . ALA A 1 564 ? -36.076 37.202 21.688 1.00 83.94 564 ALA A C 1
ATOM 3853 O O . ALA A 1 564 ? -35.962 37.092 20.465 1.00 83.94 564 ALA A O 1
ATOM 3854 N N . ALA A 1 565 ? -36.325 38.385 22.256 1.00 79.25 565 ALA A N 1
ATOM 3855 C CA . ALA A 1 565 ? -36.425 39.626 21.494 1.00 79.25 565 ALA A CA 1
ATOM 3856 C C . ALA A 1 565 ? -35.141 39.899 20.682 1.00 79.25 565 ALA A C 1
ATOM 3858 O O . ALA A 1 565 ? -34.057 40.005 21.250 1.00 79.25 565 ALA A O 1
ATOM 3859 N N . GLY A 1 566 ? -35.289 40.049 19.362 1.00 71.19 566 GLY A N 1
ATOM 3860 C CA . GLY A 1 566 ? -34.184 40.262 18.418 1.00 71.19 566 GLY A CA 1
ATOM 3861 C C . GLY A 1 566 ? -33.808 39.037 17.574 1.00 71.19 566 GLY A C 1
ATOM 3862 O O . GLY A 1 566 ? -33.124 39.214 16.570 1.00 71.19 566 GLY A O 1
ATOM 3863 N N . GLY A 1 567 ? -34.283 37.833 17.919 1.00 76.50 567 GLY A N 1
ATOM 3864 C CA . GLY A 1 567 ? -34.078 36.622 17.110 1.00 76.50 567 GLY A CA 1
ATOM 3865 C C . GLY A 1 567 ? -35.008 36.529 15.889 1.00 76.50 567 GLY A C 1
ATOM 3866 O O . GLY A 1 567 ? -36.102 37.104 15.901 1.00 76.50 567 GLY A O 1
ATOM 3867 N N . ALA A 1 568 ? -34.594 35.793 14.849 1.00 75.50 568 ALA A N 1
ATOM 3868 C CA . ALA A 1 568 ? -35.391 35.556 13.643 1.00 75.50 568 ALA A CA 1
ATOM 3869 C C . ALA A 1 568 ? -35.261 34.111 13.111 1.00 75.50 568 ALA A C 1
ATOM 3871 O O . ALA A 1 568 ? -34.176 33.550 13.067 1.00 75.50 568 ALA A O 1
ATOM 3872 N N . VAL A 1 569 ? -36.363 33.518 12.658 1.00 71.25 569 VAL A N 1
ATOM 3873 C CA . VAL A 1 569 ? -36.411 32.230 11.949 1.00 71.25 569 VAL A CA 1
ATOM 3874 C C . VAL A 1 569 ? -37.144 32.465 10.628 1.00 71.25 569 VAL A C 1
ATOM 3876 O O . VAL A 1 569 ? -38.294 32.902 10.633 1.00 71.25 569 VAL A O 1
ATOM 3879 N N . ASN A 1 570 ? -36.481 32.220 9.498 1.00 73.12 570 ASN A N 1
ATOM 3880 C CA . ASN A 1 570 ? -37.015 32.446 8.150 1.00 73.12 570 ASN A CA 1
ATOM 3881 C C . ASN A 1 570 ? -38.070 31.398 7.735 1.00 73.12 570 ASN A C 1
ATOM 3883 O O . ASN A 1 570 ? -38.879 31.678 6.853 1.00 73.12 570 ASN A O 1
ATOM 3887 N N . GLY A 1 571 ? -38.141 30.253 8.418 1.00 73.69 571 GLY A N 1
ATOM 3888 C CA . GLY A 1 571 ? -39.228 29.272 8.297 1.00 73.69 571 GLY A CA 1
ATOM 3889 C C . GLY A 1 571 ? -39.744 28.819 9.659 1.00 73.69 571 GLY A C 1
ATOM 3890 O O . GLY A 1 571 ? -40.114 29.664 10.473 1.00 73.69 571 GLY A O 1
ATOM 3891 N N . SER A 1 572 ? -39.884 27.514 9.895 1.00 83.62 572 SER A N 1
ATOM 3892 C CA . SER A 1 572 ? -40.639 26.995 11.051 1.00 83.62 572 SER A CA 1
ATOM 3893 C C . SER A 1 572 ? -39.777 26.760 12.296 1.00 83.62 572 SER A C 1
ATOM 3895 O O . SER A 1 572 ? -38.625 26.382 12.180 1.00 83.62 572 SER A O 1
ATOM 3897 N N . LEU A 1 573 ? -40.340 26.931 13.494 1.00 84.56 573 LEU A N 1
ATOM 3898 C CA . LEU A 1 573 ? -39.728 26.561 14.778 1.00 84.56 573 LEU A CA 1
ATOM 3899 C C . LEU A 1 573 ? -40.489 25.360 15.353 1.00 84.56 573 LEU A C 1
ATOM 3901 O O . LEU A 1 573 ? -41.660 25.488 15.713 1.00 84.56 573 LEU A O 1
ATOM 3905 N N . ARG A 1 574 ? -39.854 24.189 15.418 1.00 85.31 574 ARG A N 1
ATOM 3906 C CA . ARG A 1 574 ? -40.509 22.893 15.643 1.00 85.31 574 ARG A CA 1
ATOM 3907 C C . ARG A 1 574 ? -40.022 22.238 16.937 1.00 85.31 574 ARG A C 1
ATOM 3909 O O . ARG A 1 574 ? -38.825 22.112 17.144 1.00 85.31 574 ARG A O 1
ATOM 3916 N N . ALA A 1 575 ? -40.939 21.779 17.783 1.00 85.56 575 ALA A N 1
ATOM 3917 C CA . ALA A 1 575 ? -40.658 20.915 18.931 1.00 85.56 575 ALA A CA 1
ATOM 3918 C C . ALA A 1 575 ? -41.249 19.521 18.692 1.00 85.56 575 ALA A C 1
ATOM 3920 O O . ALA A 1 575 ? -42.436 19.408 18.369 1.00 85.56 575 ALA A O 1
ATOM 3921 N N . ILE A 1 576 ? -40.445 18.474 18.862 1.00 81.19 576 ILE A N 1
ATOM 3922 C CA . ILE A 1 576 ? -40.863 17.075 18.695 1.00 81.19 576 ILE A CA 1
ATOM 3923 C C . ILE A 1 576 ? -40.612 16.252 19.968 1.00 81.19 576 ILE A C 1
ATOM 3925 O O . ILE A 1 576 ? -39.926 16.685 20.894 1.00 81.19 576 ILE A O 1
ATOM 3929 N N . GLU A 1 577 ? -41.228 15.073 20.047 1.00 80.62 577 GLU A N 1
ATOM 3930 C CA . GLU A 1 577 ? -41.123 14.157 21.190 1.00 80.62 577 GLU A CA 1
ATOM 3931 C C . GLU A 1 577 ? -41.576 14.737 22.539 1.00 80.62 577 GLU A C 1
ATOM 3933 O O . GLU A 1 577 ? -42.771 14.889 22.742 1.00 80.62 577 GLU A O 1
ATOM 3938 N N . ARG A 1 578 ? -40.688 14.994 23.511 1.00 77.12 578 ARG A N 1
ATOM 3939 C CA . ARG A 1 578 ? -41.019 15.569 24.836 1.00 77.12 578 ARG A CA 1
ATOM 3940 C C . ARG A 1 578 ? -40.471 16.989 25.019 1.00 77.12 578 ARG A C 1
ATOM 3942 O O . ARG A 1 578 ? -40.680 17.583 26.088 1.00 77.12 578 ARG A O 1
ATOM 3949 N N . SER A 1 579 ? -39.863 17.545 23.975 1.00 84.69 579 SER A N 1
ATOM 3950 C CA . SER A 1 579 ? -39.159 18.819 24.013 1.00 84.69 579 SER A CA 1
ATOM 3951 C C . SER A 1 579 ? -40.111 20.017 24.094 1.00 84.69 579 SER A C 1
ATOM 3953 O O . SER A 1 579 ? -41.350 19.899 24.057 1.00 84.69 579 SER A O 1
ATOM 3955 N N . ARG A 1 580 ? -39.532 21.210 24.274 1.00 87.56 580 ARG A N 1
ATOM 3956 C CA . ARG A 1 580 ? -40.277 22.463 24.397 1.00 87.56 580 ARG A CA 1
ATOM 3957 C C . ARG A 1 580 ? -39.682 23.589 23.568 1.00 87.56 580 ARG A C 1
ATOM 3959 O O . ARG A 1 580 ? -38.482 23.835 23.614 1.00 87.56 580 ARG A O 1
ATOM 3966 N N . VAL A 1 581 ? -40.550 24.367 22.932 1.00 89.62 581 VAL A N 1
ATOM 3967 C CA . VAL A 1 581 ? -40.195 25.672 22.353 1.00 89.62 581 VAL A CA 1
ATOM 3968 C C . VAL A 1 581 ? -40.978 26.782 23.044 1.00 89.62 581 VAL A C 1
ATOM 3970 O O . VAL A 1 581 ? -42.162 26.633 23.358 1.00 89.62 581 VAL A O 1
ATOM 3973 N N . ARG A 1 582 ? -40.324 27.914 23.294 1.00 90.38 582 ARG A N 1
ATOM 3974 C CA . ARG A 1 582 ? -40.945 29.118 23.840 1.00 90.38 582 ARG A CA 1
ATOM 3975 C C . ARG A 1 582 ? -40.596 30.317 22.977 1.00 90.38 582 ARG A C 1
ATOM 3977 O O . ARG A 1 582 ? -39.425 30.601 22.764 1.00 90.38 582 ARG A O 1
ATOM 3984 N N . VAL A 1 583 ? -41.606 31.044 22.524 1.00 90.75 583 VAL A N 1
ATOM 3985 C CA . VAL A 1 583 ? -41.429 32.313 21.818 1.00 90.75 583 VAL A CA 1
ATOM 3986 C C . VAL A 1 583 ? -41.765 33.437 22.792 1.00 90.75 583 VAL A C 1
ATOM 3988 O O . VAL A 1 583 ? -42.933 33.679 23.104 1.00 90.75 583 VAL A O 1
ATOM 3991 N N . GLU A 1 584 ? -40.726 34.078 23.330 1.00 87.44 584 GLU A N 1
ATOM 3992 C CA . GLU A 1 584 ? -40.838 35.240 24.225 1.00 87.44 584 GLU A CA 1
ATOM 3993 C C . GLU A 1 584 ? -40.696 36.572 23.467 1.00 87.44 584 GLU A C 1
ATOM 3995 O O . GLU A 1 584 ? -41.109 37.611 23.976 1.00 87.44 584 GLU A O 1
ATOM 4000 N N . GLY A 1 585 ? -40.131 36.544 22.256 1.00 81.75 585 GLY A N 1
ATOM 4001 C CA . GLY A 1 585 ? -39.989 37.666 21.326 1.00 81.75 585 GLY A CA 1
ATOM 4002 C C . GLY A 1 585 ? -39.379 37.206 19.992 1.00 81.75 585 GLY A C 1
ATOM 4003 O O . GLY A 1 585 ? -39.137 36.018 19.811 1.00 81.75 585 GLY A O 1
ATOM 4004 N N . GLY A 1 586 ? -39.119 38.134 19.060 1.00 84.56 586 GLY A N 1
ATOM 4005 C CA . GLY A 1 586 ? -38.488 37.827 17.760 1.00 84.56 586 GLY A CA 1
ATOM 4006 C C . GLY A 1 586 ? -39.479 37.606 16.608 1.00 84.56 586 GLY A C 1
ATOM 4007 O O . GLY A 1 586 ? -40.636 38.017 16.704 1.00 84.56 586 GLY A O 1
ATOM 4008 N N . ALA A 1 587 ? -39.029 37.008 15.501 1.00 85.44 587 ALA A N 1
ATOM 4009 C CA . ALA A 1 587 ? -39.860 36.736 14.321 1.00 85.44 587 ALA A CA 1
ATOM 4010 C C . ALA A 1 587 ? -39.692 35.297 13.810 1.00 85.44 587 ALA A C 1
ATOM 4012 O O . ALA A 1 587 ? -38.575 34.857 13.587 1.00 85.44 587 ALA A O 1
ATOM 4013 N N . VAL A 1 588 ? -40.798 34.592 13.579 1.00 86.88 588 VAL A N 1
ATOM 4014 C CA . VAL A 1 588 ? -40.880 33.283 12.918 1.00 86.88 588 VAL A CA 1
ATOM 4015 C C . VAL A 1 588 ? -41.709 33.472 11.650 1.00 86.88 588 VAL A C 1
ATOM 4017 O O . VAL A 1 588 ? -42.915 33.723 11.722 1.00 86.88 588 VAL A O 1
ATOM 4020 N N . ALA A 1 589 ? -41.058 33.420 10.491 1.00 81.88 589 ALA A N 1
ATOM 4021 C CA . ALA A 1 589 ? -41.698 33.648 9.199 1.00 81.88 589 ALA A CA 1
ATOM 4022 C C . ALA A 1 589 ? -42.492 32.424 8.700 1.00 81.88 589 ALA A C 1
ATOM 4024 O O . ALA A 1 589 ? -43.451 32.602 7.952 1.00 81.88 589 ALA A O 1
ATOM 4025 N N . GLY A 1 590 ? -42.151 31.213 9.156 1.00 83.12 590 GLY A N 1
ATOM 4026 C CA . GLY A 1 590 ? -42.943 29.993 8.973 1.00 83.12 590 GLY A CA 1
ATOM 4027 C C . GLY A 1 590 ? -43.871 29.696 10.160 1.00 83.12 590 GLY A C 1
ATOM 4028 O O . GLY A 1 590 ? -44.474 30.600 10.744 1.00 83.12 590 GLY A O 1
ATOM 4029 N N . ALA A 1 591 ? -44.013 28.416 10.521 1.00 87.62 591 ALA A N 1
ATOM 4030 C CA . ALA A 1 591 ? -44.918 27.977 11.581 1.00 87.62 591 ALA A CA 1
ATOM 4031 C C . ALA A 1 591 ? -44.195 27.662 12.899 1.00 87.62 591 ALA A C 1
ATOM 4033 O O . ALA A 1 591 ? -43.095 27.119 12.903 1.00 87.62 591 ALA A O 1
ATOM 4034 N N . VAL A 1 592 ? -44.845 27.899 14.038 1.00 91.31 592 VAL A N 1
ATOM 4035 C CA . VAL A 1 592 ? -44.468 27.235 15.295 1.00 91.31 592 VAL A CA 1
ATOM 4036 C C . VAL A 1 592 ? -45.165 25.877 15.341 1.00 91.31 592 VAL A C 1
ATOM 4038 O O . VAL A 1 592 ? -46.396 25.814 15.368 1.00 91.31 592 VAL A O 1
ATOM 4041 N N . VAL A 1 593 ? -44.394 24.791 15.339 1.00 91.56 593 VAL A N 1
ATOM 4042 C CA . VAL A 1 593 ? -44.917 23.420 15.259 1.00 91.56 593 VAL A CA 1
ATOM 4043 C C . VAL A 1 593 ? -44.615 22.658 16.544 1.00 91.56 593 VAL A C 1
ATOM 4045 O O . VAL A 1 593 ? -43.489 22.685 17.026 1.00 91.56 593 VAL A O 1
ATOM 4048 N N . ALA A 1 594 ? -45.596 21.938 17.083 1.00 90.00 594 ALA A N 1
ATOM 4049 C CA . ALA A 1 594 ? -45.373 20.952 18.138 1.00 90.00 594 ALA A CA 1
ATOM 4050 C C . ALA A 1 594 ? -45.947 19.598 17.707 1.00 90.00 594 ALA A C 1
ATOM 4052 O O . ALA A 1 594 ? -47.107 19.533 17.293 1.00 90.00 594 ALA A O 1
ATOM 4053 N N . ALA A 1 595 ? -45.156 18.532 17.805 1.00 85.56 595 ALA A N 1
ATOM 4054 C CA . ALA A 1 595 ? -45.563 17.169 17.463 1.00 85.56 595 ALA A CA 1
ATOM 4055 C C . ALA A 1 595 ? -45.365 16.196 18.640 1.00 85.56 595 ALA A C 1
ATOM 4057 O O . ALA A 1 595 ? -44.705 16.516 19.627 1.00 85.56 595 ALA A O 1
ATOM 4058 N N . ASP A 1 596 ? -45.972 15.014 18.552 1.00 84.75 596 ASP A N 1
ATOM 4059 C CA . ASP A 1 596 ? -45.888 13.949 19.561 1.00 84.75 596 ASP A CA 1
ATOM 4060 C C . ASP A 1 596 ? -46.294 14.400 20.968 1.00 84.75 596 ASP A C 1
ATOM 4062 O O . ASP A 1 596 ? -47.436 14.795 21.148 1.00 84.75 596 ASP A O 1
ATOM 4066 N N . ALA A 1 597 ? -45.437 14.324 21.988 1.00 81.94 597 ALA A N 1
ATOM 4067 C CA . ALA A 1 597 ? -45.733 14.783 23.352 1.00 81.94 597 ALA A CA 1
ATOM 4068 C C . ALA A 1 597 ? -45.149 16.183 23.660 1.00 81.94 597 ALA A C 1
ATOM 4070 O O . ALA A 1 597 ? -45.081 16.581 24.834 1.00 81.94 597 ALA A O 1
ATOM 4071 N N . ALA A 1 598 ? -44.729 16.921 22.626 1.00 88.50 598 ALA A N 1
ATOM 4072 C CA . ALA A 1 598 ? -43.990 18.166 22.761 1.00 88.50 598 ALA A CA 1
ATOM 4073 C C . ALA A 1 598 ? -44.895 19.332 23.167 1.00 88.50 598 ALA A C 1
ATOM 4075 O O . ALA A 1 598 ? -46.134 19.268 23.115 1.00 88.50 598 ALA A O 1
ATOM 4076 N N . ARG A 1 599 ? -44.264 20.430 23.597 1.00 91.06 599 ARG A N 1
ATOM 4077 C CA . ARG A 1 599 ? -44.980 21.646 24.003 1.00 91.06 599 ARG A CA 1
ATOM 4078 C C . ARG A 1 599 ? -44.432 22.897 23.340 1.00 91.06 599 ARG A C 1
ATOM 4080 O O . ARG A 1 599 ? -43.228 23.120 23.344 1.00 91.06 599 ARG A O 1
ATOM 4087 N N . ALA A 1 600 ? -45.324 23.767 22.883 1.00 92.38 600 ALA A N 1
ATOM 4088 C CA . ALA A 1 600 ? -44.964 25.116 22.460 1.00 92.38 600 ALA A CA 1
ATOM 4089 C C . ALA A 1 600 ? -45.690 26.168 23.306 1.00 92.38 600 ALA A C 1
ATOM 4091 O O . ALA A 1 600 ? -46.881 26.034 23.592 1.00 92.38 600 ALA A O 1
ATOM 4092 N N . GLU A 1 601 ? -44.982 27.223 23.701 1.00 93.69 601 GLU A N 1
ATOM 4093 C CA . GLU A 1 601 ? -45.562 28.387 24.373 1.00 93.69 601 GLU A CA 1
ATOM 4094 C C . GLU A 1 601 ? -45.239 29.662 23.591 1.00 93.69 601 GLU A C 1
ATOM 4096 O O . GLU A 1 601 ? -44.076 30.023 23.431 1.00 93.69 601 GLU A O 1
ATOM 4101 N N . ILE A 1 602 ? -46.273 30.362 23.130 1.00 93.56 602 ILE A N 1
ATOM 4102 C CA . ILE A 1 602 ? -46.144 31.609 22.370 1.00 93.56 602 ILE A CA 1
ATOM 4103 C C . ILE A 1 602 ? -46.661 32.744 23.248 1.00 93.56 602 ILE A C 1
ATOM 4105 O O . ILE A 1 602 ? -47.850 32.797 23.562 1.00 93.56 602 ILE A O 1
ATOM 4109 N N . ALA A 1 603 ? -45.765 33.630 23.679 1.00 90.06 603 ALA A N 1
ATOM 4110 C CA . ALA A 1 603 ? -46.083 34.754 24.560 1.00 90.06 603 ALA A CA 1
ATOM 4111 C C . ALA A 1 603 ? -45.644 36.117 23.998 1.00 90.06 603 ALA A C 1
ATOM 4113 O O . ALA A 1 603 ? -46.058 37.141 24.539 1.00 90.06 603 ALA A O 1
ATOM 4114 N N . GLY A 1 604 ? -44.860 36.137 22.919 1.00 86.56 604 GLY A N 1
ATOM 4115 C CA . GLY A 1 604 ? -44.462 37.355 22.219 1.00 86.56 604 GLY A CA 1
ATOM 4116 C C . GLY A 1 604 ? -43.949 37.102 20.802 1.00 86.56 604 GLY A C 1
ATOM 4117 O O . GLY A 1 604 ? -43.922 35.958 20.351 1.00 86.56 604 GLY A O 1
ATOM 4118 N N . GLY A 1 605 ? -43.534 38.167 20.116 1.00 87.62 605 GLY A N 1
ATOM 4119 C CA . GLY A 1 605 ? -42.965 38.118 18.763 1.00 87.62 605 GLY A CA 1
ATOM 4120 C C . GLY A 1 605 ? -43.978 38.013 17.612 1.00 87.62 605 GLY A C 1
ATOM 4121 O O . GLY A 1 605 ? -45.185 38.133 17.791 1.00 87.62 605 GLY A O 1
ATOM 4122 N N . SER A 1 606 ? -43.471 37.813 16.392 1.00 87.88 606 SER A N 1
ATOM 4123 C CA . SER A 1 606 ? -44.274 37.598 15.178 1.00 87.88 606 SER A CA 1
ATOM 4124 C C . SER A 1 606 ? -44.242 36.126 14.786 1.00 87.88 606 SER A C 1
ATOM 4126 O O . SER A 1 606 ? -43.160 35.586 14.591 1.00 87.88 606 SER A O 1
ATOM 4128 N N . VAL A 1 607 ? -45.401 35.490 14.623 1.00 89.31 607 VAL A N 1
ATOM 4129 C CA . VAL A 1 607 ? -45.531 34.087 14.197 1.00 89.31 607 VAL A CA 1
ATOM 4130 C C . VAL A 1 607 ? -46.598 34.012 13.110 1.00 89.31 607 VAL A C 1
ATOM 4132 O O . VAL A 1 607 ? -47.720 34.459 13.338 1.00 89.31 607 VAL A O 1
ATOM 4135 N N . ALA A 1 608 ? -46.259 33.463 11.941 1.00 84.69 608 ALA A N 1
ATOM 4136 C CA . ALA A 1 608 ? -47.170 33.430 10.792 1.00 84.69 608 ALA A CA 1
ATOM 4137 C C . ALA A 1 608 ? -48.190 32.275 10.842 1.00 84.69 608 ALA A C 1
ATOM 4139 O O . ALA A 1 608 ? -49.316 32.411 10.354 1.00 84.69 608 ALA A O 1
ATOM 4140 N N . ALA A 1 609 ? -47.816 31.141 11.439 1.00 90.44 609 ALA A N 1
ATOM 4141 C CA . ALA A 1 609 ? -48.683 29.972 11.563 1.00 90.44 609 ALA A CA 1
ATOM 4142 C C . ALA A 1 609 ? -48.369 29.129 12.811 1.00 90.44 609 ALA A C 1
ATOM 4144 O O . ALA A 1 609 ? -47.282 29.217 13.381 1.00 90.44 609 ALA A O 1
ATOM 4145 N N . VAL A 1 610 ? -49.316 28.291 13.235 1.00 92.38 610 VAL A N 1
ATOM 4146 C CA . VAL A 1 610 ? -49.164 27.371 14.371 1.00 92.38 610 VAL A CA 1
ATOM 4147 C C . VAL A 1 610 ? -49.699 25.987 14.006 1.00 92.38 610 VAL A C 1
ATOM 4149 O O . VAL A 1 610 ? -50.852 25.866 13.610 1.00 92.38 610 VAL A O 1
ATOM 4152 N N . ALA A 1 611 ? -48.911 24.927 14.182 1.00 92.44 611 ALA A N 1
ATOM 4153 C CA . ALA A 1 611 ? -49.353 23.566 13.864 1.00 92.44 611 ALA A CA 1
ATOM 4154 C C . ALA A 1 611 ? -49.127 22.596 15.029 1.00 92.44 611 ALA A C 1
ATOM 4156 O O . ALA A 1 611 ? -48.010 22.460 15.521 1.00 92.44 611 ALA A O 1
ATOM 4157 N N . ALA A 1 612 ? -50.175 21.894 15.461 1.00 90.44 612 ALA A N 1
ATOM 4158 C CA . ALA A 1 612 ? -50.093 20.896 16.527 1.00 90.44 612 ALA A CA 1
ATOM 4159 C C . ALA A 1 612 ? -50.448 19.496 16.004 1.00 90.44 612 ALA A C 1
ATOM 4161 O O . ALA A 1 612 ? -51.559 19.272 15.519 1.00 90.44 612 ALA A O 1
ATOM 4162 N N . ARG A 1 613 ? -49.517 18.549 16.129 1.00 89.00 613 ARG A N 1
ATOM 4163 C CA . ARG A 1 613 ? -49.642 17.166 15.644 1.00 89.00 613 ARG A CA 1
ATOM 4164 C C . ARG A 1 613 ? -49.574 16.171 16.810 1.00 89.00 613 ARG A C 1
ATOM 4166 O O . ARG A 1 613 ? -48.959 16.454 17.837 1.00 89.00 613 ARG A O 1
ATOM 4173 N N . GLY A 1 614 ? -50.200 15.003 16.677 1.00 86.44 614 GLY A N 1
ATOM 4174 C CA . GLY A 1 614 ? -50.128 13.948 17.703 1.00 86.44 614 GLY A CA 1
ATOM 4175 C C . GLY A 1 614 ? -50.755 14.336 19.055 1.00 86.44 614 GLY A C 1
ATOM 4176 O O . GLY A 1 614 ? -51.898 14.780 19.099 1.00 86.44 614 GLY A O 1
ATOM 4177 N N . ALA A 1 615 ? -50.034 14.147 20.166 1.00 85.56 615 ALA A N 1
ATOM 4178 C CA . ALA A 1 615 ? -50.473 14.486 21.532 1.00 85.56 615 ALA A CA 1
ATOM 4179 C C . ALA A 1 615 ? -49.960 15.865 22.014 1.00 85.56 615 ALA A C 1
ATOM 4181 O O . ALA A 1 615 ? -49.929 16.140 23.221 1.00 85.56 615 ALA A O 1
ATOM 4182 N N . ALA A 1 616 ? -49.531 16.720 21.081 1.00 91.62 616 ALA A N 1
ATOM 4183 C CA . ALA A 1 616 ? -48.822 17.950 21.389 1.00 91.62 616 ALA A CA 1
ATOM 4184 C C . ALA A 1 616 ? -49.727 19.005 22.030 1.00 91.62 616 ALA A C 1
ATOM 4186 O O . ALA A 1 616 ? -50.946 19.042 21.819 1.00 91.62 616 ALA A O 1
ATOM 4187 N N . VAL A 1 617 ? -49.111 19.908 22.798 1.00 92.94 617 VAL A N 1
ATOM 4188 C CA . VAL A 1 617 ? -49.812 21.022 23.448 1.00 92.94 617 VAL A CA 1
ATOM 4189 C C . VAL A 1 617 ? -49.167 22.349 23.075 1.00 92.94 617 VAL A C 1
ATOM 4191 O O . VAL A 1 617 ? -48.030 22.618 23.457 1.00 92.94 617 VAL A O 1
ATOM 4194 N N . ILE A 1 618 ? -49.927 23.215 22.408 1.00 95.00 618 ILE A N 1
ATOM 4195 C CA . ILE A 1 618 ? -49.532 24.594 22.121 1.00 95.00 618 ILE A CA 1
ATOM 4196 C C . ILE A 1 618 ? -50.383 25.554 22.948 1.00 95.00 618 ILE A C 1
ATOM 4198 O O . ILE A 1 618 ? -51.613 25.527 22.887 1.00 95.00 618 ILE A O 1
ATOM 4202 N N . GLU A 1 619 ? -49.730 26.411 23.727 1.00 95.12 619 GLU A N 1
ATOM 4203 C CA . GLU A 1 619 ? -50.374 27.470 24.502 1.00 95.12 619 GLU A CA 1
ATOM 4204 C C . GLU A 1 619 ? -49.992 28.842 23.936 1.00 95.12 619 GLU A C 1
ATOM 4206 O O . GLU A 1 619 ? -48.819 29.209 23.904 1.00 95.12 619 GLU A O 1
ATOM 4211 N N . ILE A 1 620 ? -50.994 29.613 23.511 1.00 94.88 620 ILE A N 1
ATOM 4212 C CA . ILE A 1 620 ? -50.832 30.985 23.020 1.00 94.88 620 ILE A CA 1
ATOM 4213 C C . ILE A 1 620 ? -51.338 31.924 24.115 1.00 94.88 620 ILE A C 1
ATOM 4215 O O . ILE A 1 620 ? -52.514 31.879 24.494 1.00 94.88 620 ILE A O 1
ATOM 4219 N N . ARG A 1 621 ? -50.443 32.750 24.660 1.00 92.94 621 ARG A N 1
ATOM 4220 C CA . ARG A 1 621 ? -50.738 33.675 25.759 1.00 92.94 621 ARG A CA 1
ATOM 4221 C C . ARG A 1 621 ? -50.960 35.083 25.237 1.00 92.94 621 ARG A C 1
ATOM 4223 O O . ARG A 1 621 ? -50.099 35.646 24.567 1.00 92.94 621 ARG A O 1
ATOM 4230 N N . GLY A 1 622 ? -52.086 35.671 25.619 1.00 90.81 622 GLY A N 1
ATOM 4231 C CA . GLY A 1 622 ? -52.445 37.003 25.165 1.00 90.81 622 GLY A CA 1
ATOM 4232 C C . GLY A 1 622 ? -53.828 37.451 25.610 1.00 90.81 622 GLY A C 1
ATOM 4233 O O . GLY A 1 622 ? -54.461 36.864 26.496 1.00 90.81 622 GLY A O 1
ATOM 4234 N N . SER A 1 623 ? -54.303 38.513 24.980 1.00 91.00 623 SER A N 1
ATOM 4235 C CA . SER A 1 623 ? -55.609 39.107 25.213 1.00 91.00 623 SER A CA 1
ATOM 4236 C C . SER A 1 623 ? -56.251 39.550 23.894 1.00 91.00 623 SER A C 1
ATOM 4238 O O . SER A 1 623 ? -55.621 39.574 22.840 1.00 91.00 623 SER A O 1
ATOM 4240 N N . GLY A 1 624 ? -57.556 39.840 23.928 1.00 90.19 624 GLY A N 1
ATOM 4241 C CA . GLY A 1 624 ? -58.270 40.361 22.757 1.00 90.19 624 GLY A CA 1
ATOM 4242 C C . GLY A 1 624 ? -58.403 39.389 21.580 1.00 90.19 624 GLY A C 1
ATOM 4243 O O . GLY A 1 624 ? -58.607 39.854 20.464 1.00 90.19 624 GLY A O 1
ATOM 4244 N N . PHE A 1 625 ? -58.292 38.076 21.815 1.00 92.75 625 PHE A N 1
ATOM 4245 C CA . PHE A 1 625 ? -58.472 37.076 20.766 1.00 92.75 625 PHE A CA 1
ATOM 4246 C C . PHE A 1 625 ? -59.895 37.082 20.190 1.00 92.75 625 PHE A C 1
ATOM 4248 O O . PHE A 1 625 ? -60.874 37.292 20.913 1.00 92.75 625 PHE A O 1
ATOM 4255 N N . ASP A 1 626 ? -60.009 36.804 18.895 1.00 92.25 626 ASP A N 1
ATOM 4256 C CA . ASP A 1 626 ? -61.274 36.620 18.176 1.00 92.25 626 ASP A CA 1
ATOM 4257 C C . ASP A 1 626 ? -61.967 35.275 18.473 1.00 92.25 626 ASP A C 1
ATOM 4259 O O . ASP A 1 626 ? -63.142 35.091 18.147 1.00 92.25 626 ASP A O 1
ATOM 4263 N N . HIS A 1 627 ? -61.283 34.380 19.189 1.00 90.56 627 HIS A N 1
ATOM 4264 C CA . HIS A 1 627 ? -61.836 33.170 19.800 1.00 90.56 627 HIS A CA 1
ATOM 4265 C C . HIS A 1 627 ? -61.888 33.291 21.334 1.00 90.56 627 HIS A C 1
ATOM 4267 O O . HIS A 1 627 ? -61.046 33.959 21.942 1.00 90.56 627 HIS A O 1
ATOM 4273 N N . PRO A 1 628 ? -62.855 32.638 22.011 1.00 88.81 628 PRO A N 1
ATOM 4274 C CA . PRO A 1 628 ? -62.896 32.621 23.470 1.00 88.81 628 PRO A CA 1
ATOM 4275 C C . PRO A 1 628 ? -61.651 31.937 24.052 1.00 88.81 628 PRO A C 1
ATOM 4277 O O . PRO A 1 628 ? -61.154 30.955 23.504 1.00 88.81 628 PRO A O 1
ATOM 4280 N N . LEU A 1 629 ? -61.188 32.417 25.212 1.00 91.00 629 LEU A N 1
ATOM 4281 C CA . LEU A 1 629 ? -60.111 31.758 25.955 1.00 91.00 629 LEU A CA 1
ATOM 4282 C C . LEU A 1 629 ? -60.495 30.308 26.274 1.00 91.00 629 LEU A C 1
ATOM 4284 O O . LEU A 1 629 ? -61.585 30.043 26.788 1.00 91.00 629 LEU A O 1
ATOM 4288 N N . GLY A 1 630 ? -59.583 29.381 26.006 1.00 90.06 630 GLY A N 1
ATOM 4289 C CA . GLY A 1 630 ? -59.864 27.952 26.029 1.00 90.06 630 GLY A CA 1
ATOM 4290 C C . GLY A 1 630 ? -59.210 27.224 24.863 1.00 90.06 630 GLY A C 1
ATOM 4291 O O . GLY A 1 630 ? -58.372 27.775 24.152 1.00 90.06 630 GLY A O 1
ATOM 4292 N N . GLU A 1 631 ? -59.550 25.951 24.714 1.00 91.44 631 GLU A N 1
ATOM 4293 C CA . GLU A 1 631 ? -59.090 25.131 23.597 1.00 91.44 631 GLU A CA 1
ATOM 4294 C C . GLU A 1 631 ? -59.817 25.527 22.307 1.00 91.44 631 GLU A C 1
ATOM 4296 O O . GLU A 1 631 ? -61.039 25.704 22.304 1.00 91.44 631 GLU A O 1
ATOM 4301 N N . LEU A 1 632 ? -59.071 25.655 21.211 1.00 90.25 632 LEU A N 1
ATOM 4302 C CA . LEU A 1 632 ? -59.647 25.918 19.897 1.00 90.25 632 LEU A CA 1
ATOM 4303 C C . LEU A 1 632 ? -60.382 24.670 19.398 1.00 90.25 632 LEU A C 1
ATOM 4305 O O . LEU A 1 632 ? -59.830 23.577 19.372 1.00 90.25 632 LEU A O 1
ATOM 4309 N N . GLY A 1 633 ? -61.647 24.825 19.004 1.00 81.69 633 GLY A N 1
ATOM 4310 C CA . GLY A 1 633 ? -62.509 23.695 18.636 1.00 81.69 633 GLY A CA 1
ATOM 4311 C C . GLY A 1 633 ? -62.301 23.144 17.219 1.00 81.69 633 GLY A C 1
ATOM 4312 O O . GLY A 1 633 ? -62.706 22.016 16.951 1.00 81.69 633 GLY A O 1
ATOM 4313 N N . ALA A 1 634 ? -61.683 23.903 16.310 1.00 82.25 634 ALA A N 1
ATOM 4314 C CA . ALA A 1 634 ? -61.490 23.504 14.912 1.00 82.25 634 ALA A CA 1
ATOM 4315 C C . ALA A 1 634 ? -60.210 22.670 14.704 1.00 82.25 634 ALA A C 1
ATOM 4317 O O . ALA A 1 634 ? -59.310 22.684 15.545 1.00 82.25 634 ALA A O 1
ATOM 4318 N N . LEU A 1 635 ? -60.143 21.926 13.593 1.00 81.25 635 LEU A N 1
ATOM 4319 C CA . LEU A 1 635 ? -58.914 21.249 13.140 1.00 81.25 635 LEU A CA 1
ATOM 4320 C C . LEU A 1 635 ? -58.005 22.194 12.340 1.00 81.25 635 LEU A C 1
ATOM 4322 O O . LEU A 1 635 ? -56.805 21.986 12.300 1.00 81.25 635 LEU A O 1
ATOM 4326 N N . ALA A 1 636 ? -58.551 23.250 11.734 1.00 87.12 636 ALA A N 1
ATOM 4327 C CA . ALA A 1 636 ? -57.779 24.331 11.131 1.00 87.12 636 ALA A CA 1
ATOM 4328 C C . ALA A 1 636 ? -58.600 25.628 11.105 1.00 87.12 636 ALA A C 1
ATOM 4330 O O . ALA A 1 636 ? -59.836 25.575 11.123 1.00 87.12 636 ALA A O 1
ATOM 4331 N N . GLY A 1 637 ? -57.935 26.777 11.055 1.00 91.00 637 GLY A N 1
ATOM 4332 C CA . GLY A 1 637 ? -58.574 28.088 10.948 1.00 91.00 637 GLY A CA 1
ATOM 4333 C C . GLY A 1 637 ? -57.594 29.232 11.173 1.00 91.00 637 GLY A C 1
ATOM 4334 O O . GLY A 1 637 ? -56.396 29.006 11.254 1.00 91.00 637 GLY A O 1
ATOM 4335 N N . ASP A 1 638 ? -58.112 30.448 11.319 1.00 92.62 638 ASP A N 1
ATOM 4336 C CA . ASP A 1 638 ? -57.312 31.626 11.660 1.00 92.62 638 ASP A CA 1
ATOM 4337 C C . ASP A 1 638 ? -57.644 32.106 13.075 1.00 92.62 638 ASP A C 1
ATOM 4339 O O . ASP A 1 638 ? -58.775 31.949 13.558 1.00 92.62 638 ASP A O 1
ATOM 4343 N N . VAL A 1 639 ? -56.647 32.688 13.737 1.00 93.19 639 VAL A N 1
ATOM 4344 C CA . VAL A 1 639 ? -56.786 33.350 15.034 1.00 93.19 639 VAL A CA 1
ATOM 4345 C C . VAL A 1 639 ? -56.058 34.688 15.009 1.00 93.19 639 VAL A C 1
ATOM 4347 O O . VAL A 1 639 ? -54.918 34.793 14.553 1.00 93.19 639 VAL A O 1
ATOM 4350 N N . ALA A 1 640 ? -56.714 35.714 15.537 1.00 92.88 640 ALA A N 1
ATOM 4351 C CA . ALA A 1 640 ? -56.143 37.041 15.694 1.00 92.88 640 ALA A CA 1
ATOM 4352 C C . ALA A 1 640 ? -56.341 37.552 17.122 1.00 92.88 640 ALA A C 1
ATOM 4354 O O . ALA A 1 640 ? -57.349 37.265 17.760 1.00 92.88 640 ALA A O 1
ATOM 4355 N N . GLY A 1 641 ? -55.384 38.321 17.636 1.00 92.00 641 GLY A N 1
ATOM 4356 C CA . GLY A 1 641 ? -55.425 38.879 18.987 1.00 92.00 641 GLY A CA 1
ATOM 4357 C C . GLY A 1 641 ? -54.205 39.736 19.299 1.00 92.00 641 GLY A C 1
ATOM 4358 O O . GLY A 1 641 ? -53.605 40.348 18.417 1.00 92.00 641 GLY A O 1
ATOM 4359 N N . THR A 1 642 ? -53.827 39.809 20.568 1.00 91.75 642 THR A N 1
ATOM 4360 C CA . THR A 1 642 ? -52.611 40.496 21.024 1.00 91.75 642 THR A CA 1
ATOM 4361 C C . THR A 1 642 ? -51.854 39.567 21.966 1.00 91.75 642 THR A C 1
ATOM 4363 O O . THR A 1 642 ? -52.457 39.053 22.906 1.00 91.75 642 THR A O 1
ATOM 4366 N N . LEU A 1 643 ? -50.569 39.307 21.705 1.00 92.12 643 LEU A N 1
ATOM 4367 C CA . LEU A 1 643 ? -49.725 38.481 22.578 1.00 92.12 643 LEU A CA 1
ATOM 4368 C C . LEU A 1 643 ? -49.368 39.224 23.873 1.00 92.12 643 LEU A C 1
ATOM 4370 O O . LEU A 1 643 ? -49.537 40.437 23.984 1.00 92.12 643 LEU A O 1
ATOM 4374 N N . ALA A 1 644 ? -48.851 38.491 24.860 1.00 86.44 644 ALA A N 1
ATOM 4375 C CA . ALA A 1 644 ? -48.544 39.023 26.188 1.00 86.44 644 ALA A CA 1
ATOM 4376 C C . ALA A 1 644 ? -47.433 40.094 26.224 1.00 86.44 644 ALA A C 1
ATOM 4378 O O . ALA A 1 644 ? -47.362 40.857 27.187 1.00 86.44 644 ALA A O 1
ATOM 4379 N N . ASP A 1 645 ? -46.586 40.185 25.198 1.00 83.62 645 ASP A N 1
ATOM 4380 C CA . ASP A 1 645 ? -45.616 41.278 25.021 1.00 83.62 645 ASP A CA 1
ATOM 4381 C C . ASP A 1 645 ? -46.224 42.548 24.381 1.00 83.62 645 ASP A C 1
ATOM 4383 O O . ASP A 1 645 ? -45.532 43.554 24.206 1.00 83.62 645 ASP A O 1
ATOM 4387 N N . GLY A 1 646 ? -47.522 42.526 24.057 1.00 84.12 646 GLY A N 1
ATOM 4388 C CA . GLY A 1 646 ? -48.253 43.616 23.413 1.00 84.12 646 GLY A CA 1
ATOM 4389 C C . GLY A 1 646 ? -48.198 43.604 21.883 1.00 84.12 646 GLY A C 1
ATOM 4390 O O . GLY A 1 646 ? -48.717 44.534 21.258 1.00 84.12 646 GLY A O 1
ATOM 4391 N N . THR A 1 647 ? -47.588 42.591 21.260 1.00 87.75 647 THR A N 1
ATOM 4392 C CA . THR A 1 647 ? -47.531 42.475 19.796 1.00 87.75 647 THR A CA 1
ATOM 4393 C C . THR A 1 647 ? -48.878 42.031 19.207 1.00 87.75 647 THR A C 1
ATOM 4395 O O . THR A 1 647 ? -49.539 41.142 19.755 1.00 87.75 647 THR A O 1
ATOM 4398 N N . PRO A 1 648 ? -49.338 42.635 18.091 1.00 90.12 648 PRO A N 1
ATOM 4399 C CA . PRO A 1 648 ? -50.480 42.114 17.348 1.00 90.12 648 PRO A CA 1
ATOM 4400 C C . PRO A 1 648 ? -50.196 40.697 16.848 1.00 90.12 648 PRO A C 1
ATOM 4402 O O . PRO A 1 648 ? -49.157 40.450 16.240 1.00 90.12 648 PRO A O 1
ATOM 4405 N N . PHE A 1 649 ? -51.143 39.791 17.062 1.00 91.44 649 PHE A N 1
ATOM 4406 C CA . PHE A 1 649 ? -51.062 38.403 16.628 1.00 91.44 649 PHE A CA 1
ATOM 4407 C C . PHE A 1 649 ? -52.081 38.142 15.531 1.00 91.44 649 PHE A C 1
ATOM 4409 O O . PHE A 1 649 ? -53.260 38.456 15.702 1.00 91.44 649 PHE A O 1
ATOM 4416 N N . ALA A 1 650 ? -51.641 37.540 14.435 1.00 90.50 650 ALA A N 1
ATOM 4417 C CA . ALA A 1 650 ? -52.510 36.965 13.422 1.00 90.50 650 ALA A CA 1
ATOM 4418 C C . ALA A 1 650 ? -51.792 35.755 12.832 1.00 90.50 650 ALA A C 1
ATOM 4420 O O . ALA A 1 650 ? -50.735 35.914 12.225 1.00 90.50 650 ALA A O 1
ATOM 4421 N N . ALA A 1 651 ? -52.352 34.567 13.033 1.00 91.12 651 ALA A N 1
ATOM 4422 C CA . ALA A 1 651 ? -51.763 33.330 12.549 1.00 91.12 651 ALA A CA 1
ATOM 4423 C C . ALA A 1 651 ? -52.849 32.370 12.071 1.00 91.12 651 ALA A C 1
ATOM 4425 O O . ALA A 1 651 ? -53.925 32.273 12.672 1.00 91.12 651 ALA A O 1
ATOM 4426 N N . SER A 1 652 ? -52.528 31.625 11.018 1.00 93.12 652 SER A N 1
ATOM 4427 C CA . SER A 1 652 ? -53.279 30.412 10.698 1.00 93.12 652 SER A CA 1
ATOM 4428 C C . SER A 1 652 ? -52.898 29.309 11.685 1.00 93.12 652 SER A C 1
ATOM 4430 O O . SER A 1 652 ? -51.769 29.265 12.182 1.00 93.12 652 SER A O 1
ATOM 4432 N N . PHE A 1 653 ? -53.833 28.424 12.008 1.00 93.25 653 PHE A N 1
ATOM 4433 C CA . PHE A 1 653 ? -53.577 27.266 12.846 1.00 93.25 653 PHE A CA 1
ATOM 4434 C C . PHE A 1 653 ? -54.078 25.975 12.210 1.00 93.25 653 PHE A C 1
ATOM 4436 O O . PHE A 1 653 ? -55.130 25.949 11.572 1.00 93.25 653 PHE A O 1
ATOM 4443 N N . GLU A 1 654 ? -53.343 24.892 12.450 1.00 92.19 654 GLU A N 1
ATOM 4444 C CA . GLU A 1 654 ? -53.710 23.525 12.086 1.00 92.19 654 GLU A CA 1
ATOM 4445 C C . GLU A 1 654 ? -53.487 22.584 13.279 1.00 92.19 654 GLU A C 1
ATOM 4447 O O . GLU A 1 654 ? -52.540 22.737 14.051 1.00 92.19 654 GLU A O 1
ATOM 4452 N N . ARG A 1 655 ? -54.386 21.621 13.476 1.00 91.12 655 ARG A N 1
ATOM 4453 C CA . ARG A 1 655 ? -54.423 20.749 14.646 1.00 91.12 655 ARG A CA 1
ATOM 4454 C C . ARG A 1 655 ? -54.970 19.369 14.300 1.00 91.12 655 ARG A C 1
ATOM 4456 O O . ARG A 1 655 ? -56.108 19.252 13.848 1.00 91.12 655 ARG A O 1
ATOM 4463 N N . ASP A 1 656 ? -54.207 18.332 14.627 1.00 86.88 656 ASP A N 1
ATOM 4464 C CA . ASP A 1 656 ? -54.634 16.939 14.483 1.00 86.88 656 ASP A CA 1
ATOM 4465 C C . ASP A 1 656 ? -55.636 16.498 15.558 1.00 86.88 656 ASP A C 1
ATOM 4467 O O . ASP A 1 656 ? -55.736 17.065 16.652 1.00 86.88 656 ASP A O 1
ATOM 4471 N N . ALA A 1 657 ? -56.342 15.401 15.275 1.00 72.00 657 ALA A N 1
ATOM 4472 C CA . ALA A 1 657 ? -57.174 14.714 16.254 1.00 72.00 657 ALA A CA 1
ATOM 4473 C C . ALA A 1 657 ? -56.306 14.119 17.381 1.00 72.00 657 ALA A C 1
ATOM 4475 O O . ALA A 1 657 ? -55.709 13.058 17.225 1.00 72.00 657 ALA A O 1
ATOM 4476 N N . GLY A 1 658 ? -56.259 14.804 18.526 1.00 78.06 658 GLY A N 1
ATOM 4477 C CA . GLY A 1 658 ? -55.463 14.412 19.699 1.00 78.06 658 GLY A CA 1
ATOM 4478 C C . GLY A 1 658 ? -54.564 15.529 20.233 1.00 78.06 658 GLY A C 1
ATOM 4479 O O . GLY A 1 658 ? -54.208 15.504 21.412 1.00 78.06 658 GLY A O 1
ATOM 4480 N N . ALA A 1 659 ? -54.275 16.539 19.408 1.00 88.69 659 ALA A N 1
ATOM 4481 C CA . ALA A 1 659 ? -53.457 17.681 19.783 1.00 88.69 659 ALA A CA 1
ATOM 4482 C C . ALA A 1 659 ? -54.309 18.800 20.406 1.00 88.69 659 ALA A C 1
ATOM 4484 O O . ALA A 1 659 ? -55.505 18.940 20.137 1.00 88.69 659 ALA A O 1
ATOM 4485 N N . THR A 1 660 ? -53.692 19.629 21.248 1.00 93.12 660 THR A N 1
ATOM 4486 C CA . THR A 1 660 ? -54.358 20.745 21.935 1.00 93.12 660 THR A CA 1
ATOM 4487 C C . THR A 1 660 ? -53.707 22.066 21.546 1.00 93.12 660 THR A C 1
ATOM 4489 O O . THR A 1 660 ? -52.534 22.278 21.835 1.00 93.12 660 THR A O 1
ATOM 4492 N N . ILE A 1 661 ? -54.481 22.991 20.972 1.00 94.31 661 ILE A N 1
ATOM 4493 C CA . ILE A 1 661 ? -54.091 24.404 20.859 1.00 94.31 661 ILE A CA 1
ATOM 4494 C C . ILE A 1 661 ? -55.007 25.207 21.776 1.00 94.31 661 ILE A C 1
ATOM 4496 O O . ILE A 1 661 ? -56.233 25.135 21.653 1.00 94.31 661 ILE A O 1
ATOM 4500 N N . ARG A 1 662 ? -54.426 25.946 22.723 1.00 94.31 662 ARG A N 1
ATOM 4501 C CA . ARG A 1 662 ? -55.161 26.676 23.758 1.00 94.31 662 ARG A CA 1
ATOM 4502 C C . ARG A 1 662 ? -54.792 28.152 23.780 1.00 94.31 662 ARG A C 1
ATOM 4504 O O . ARG A 1 662 ? -53.623 28.501 23.901 1.00 94.31 662 ARG A O 1
ATOM 4511 N N . LEU A 1 663 ? -55.817 28.998 23.807 1.00 94.44 663 LEU A N 1
ATOM 4512 C CA . LEU A 1 663 ? -55.697 30.416 24.122 1.00 94.44 663 LEU A CA 1
ATOM 4513 C C . LEU A 1 663 ? -55.777 30.618 25.636 1.00 94.44 663 LEU A C 1
ATOM 4515 O O . LEU A 1 663 ? -56.737 30.188 26.291 1.00 94.44 663 LEU A O 1
ATOM 4519 N N . ALA A 1 664 ? -54.768 31.266 26.203 1.00 92.31 664 ALA A N 1
ATOM 4520 C CA . ALA A 1 664 ? -54.662 31.537 27.629 1.00 92.31 664 ALA A CA 1
ATOM 4521 C C . ALA A 1 664 ? -54.537 33.045 27.891 1.00 92.31 664 ALA A C 1
ATOM 4523 O O . ALA A 1 664 ? -53.923 33.754 27.091 1.00 92.31 664 ALA A O 1
ATOM 4524 N N . PRO A 1 665 ? -55.107 33.551 29.002 1.00 88.69 665 PRO A N 1
ATOM 4525 C CA . PRO A 1 665 ? -54.954 34.954 29.354 1.00 88.69 665 PRO A CA 1
ATOM 4526 C C . PRO A 1 665 ? -53.480 35.277 29.612 1.00 88.69 665 PRO A C 1
ATOM 4528 O O . PRO A 1 665 ? -52.719 34.414 30.068 1.00 88.69 665 PRO A O 1
ATOM 4531 N N . GLU A 1 666 ? -53.102 36.532 29.379 1.00 76.94 666 GLU A N 1
ATOM 4532 C CA . GLU A 1 666 ? -51.813 37.064 29.823 1.00 76.94 666 GLU A CA 1
ATOM 4533 C C . GLU A 1 666 ? -51.583 36.714 31.301 1.00 76.94 666 GLU A C 1
ATOM 4535 O O . GLU A 1 666 ? -52.518 36.805 32.113 1.00 76.94 666 GLU A O 1
ATOM 4540 N N . PRO A 1 667 ? -50.363 36.294 31.686 1.00 63.50 667 PRO A N 1
ATOM 4541 C CA . PRO A 1 667 ? -50.056 36.103 33.090 1.00 63.50 667 PRO A CA 1
ATOM 4542 C C . PRO A 1 667 ? -50.322 37.434 33.788 1.00 63.50 667 PRO A C 1
ATOM 4544 O O . PRO A 1 667 ? -49.728 38.450 33.432 1.00 63.50 667 PRO A O 1
ATOM 4547 N N . ALA A 1 668 ? -51.246 37.443 34.757 1.00 51.09 668 ALA A N 1
ATOM 4548 C CA . ALA A 1 668 ? -51.520 38.639 35.540 1.00 51.09 668 ALA A CA 1
ATOM 4549 C C . ALA A 1 668 ? -50.173 39.199 35.996 1.00 51.09 668 ALA A C 1
ATOM 4551 O O . ALA A 1 668 ? -49.400 38.449 36.605 1.00 51.09 668 ALA A O 1
ATOM 4552 N N . ALA A 1 669 ? -49.890 40.468 35.672 1.00 45.62 669 ALA A N 1
ATOM 4553 C CA . ALA A 1 669 ? -48.728 41.204 36.155 1.00 45.62 669 ALA A CA 1
ATOM 4554 C C . ALA A 1 669 ? -48.809 41.259 37.682 1.00 45.62 669 ALA A C 1
ATOM 4556 O O . ALA A 1 669 ? -49.244 42.227 38.305 1.00 45.62 669 ALA A O 1
ATOM 4557 N N . THR A 1 670 ? -48.458 40.145 38.304 1.00 36.69 670 THR A N 1
ATOM 4558 C CA . THR A 1 670 ? -48.450 39.993 39.733 1.00 36.69 670 THR A CA 1
ATOM 4559 C C . THR A 1 670 ? -47.104 40.559 40.101 1.00 36.69 670 THR A C 1
ATOM 4561 O O . THR A 1 670 ? -46.094 39.861 40.111 1.00 36.69 670 THR A O 1
ATOM 4564 N N . ALA A 1 671 ? -47.088 41.864 40.362 1.00 37.34 671 ALA A N 1
ATOM 4565 C CA . ALA A 1 671 ? -46.095 42.463 41.225 1.00 37.34 671 ALA A CA 1
ATOM 4566 C C . ALA A 1 671 ? -46.182 41.747 42.583 1.00 37.34 671 ALA A C 1
ATOM 4568 O O . ALA A 1 671 ? -46.799 42.222 43.537 1.00 37.34 671 ALA A O 1
ATOM 4569 N N . LEU A 1 672 ? -45.579 40.563 42.673 1.00 32.41 672 LEU A N 1
ATOM 4570 C CA . LEU A 1 672 ? -45.235 39.924 43.927 1.00 32.41 672 LEU A CA 1
ATOM 4571 C C . LEU A 1 672 ? -44.042 40.701 44.478 1.00 32.41 672 LEU A C 1
ATOM 4573 O O . LEU A 1 672 ? -42.889 40.289 44.425 1.00 32.41 672 LEU A O 1
ATOM 4577 N N . SER A 1 673 ? -44.357 41.878 45.025 1.00 35.38 673 SER A N 1
ATOM 4578 C CA . SER A 1 673 ? -43.584 42.432 46.125 1.00 35.38 673 SER A CA 1
ATOM 4579 C C . SER A 1 673 ? -43.353 41.315 47.150 1.00 35.38 673 SER A C 1
ATOM 4581 O O . SER A 1 673 ? -44.260 40.533 47.446 1.00 35.38 673 SER A O 1
ATOM 4583 N N . LEU A 1 674 ? -42.142 41.248 47.700 1.00 37.53 674 LEU A N 1
ATOM 4584 C CA . LEU A 1 674 ? -41.676 40.284 48.706 1.00 37.53 674 LEU A CA 1
ATOM 4585 C C . LEU A 1 674 ? -42.507 40.224 50.019 1.00 37.53 674 LEU A C 1
ATOM 4587 O O . LEU A 1 674 ? -42.063 39.639 51.003 1.00 37.53 674 LEU A O 1
ATOM 4591 N N . ALA A 1 675 ? -43.713 40.794 50.075 1.00 38.81 675 ALA A N 1
ATOM 4592 C CA . ALA A 1 675 ? -44.521 40.925 51.284 1.00 38.81 675 ALA A CA 1
ATOM 4593 C C . ALA A 1 675 ? -45.601 39.837 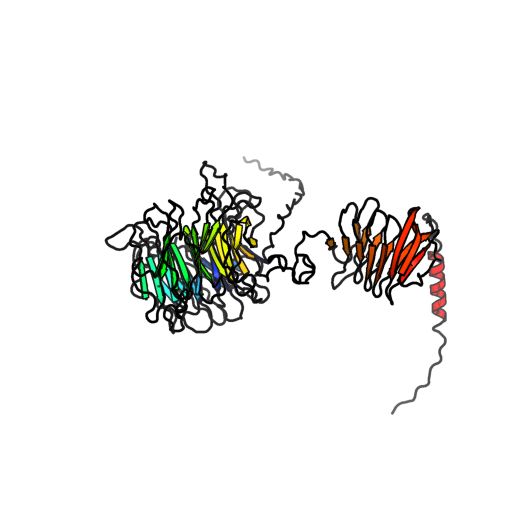51.493 1.00 38.81 675 ALA A C 1
ATOM 4595 O O . ALA A 1 675 ? -46.125 39.736 52.600 1.00 38.81 675 ALA A O 1
ATOM 4596 N N . SER A 1 676 ? -45.936 38.985 50.513 1.00 40.03 676 SER A N 1
ATOM 4597 C CA . SER A 1 676 ? -47.004 37.967 50.673 1.00 40.03 676 SER A CA 1
ATOM 4598 C C . SER A 1 676 ? -46.529 36.519 50.893 1.00 40.03 676 SER A C 1
ATOM 4600 O O . SER A 1 676 ? -47.347 35.658 51.226 1.00 40.03 676 SER A O 1
ATOM 4602 N N . LEU A 1 677 ? -45.217 36.244 50.873 1.00 39.59 677 LEU A N 1
ATOM 4603 C CA . LEU A 1 677 ? -44.644 34.944 51.287 1.00 39.59 677 LEU A CA 1
ATOM 4604 C C . LEU A 1 677 ? -44.854 34.626 52.786 1.00 39.59 677 LEU A C 1
ATOM 4606 O O . LEU A 1 677 ? -44.722 33.477 53.205 1.00 39.59 677 LEU A O 1
ATOM 4610 N N . GLY A 1 678 ? -45.258 35.611 53.597 1.00 42.06 678 GLY A N 1
ATOM 4611 C CA . GLY A 1 678 ? -45.584 35.417 55.014 1.00 42.06 678 GLY A CA 1
ATOM 4612 C C . GLY A 1 678 ? -46.950 34.769 55.289 1.00 42.06 678 GLY A C 1
ATOM 4613 O O . GLY A 1 678 ? -47.133 34.176 56.351 1.00 42.06 678 GLY A O 1
ATOM 4614 N N . ALA A 1 679 ? -47.910 34.834 54.357 1.00 42.81 679 ALA A N 1
ATOM 4615 C CA . ALA A 1 679 ? -49.286 34.397 54.626 1.00 42.81 679 ALA A CA 1
ATOM 4616 C C . ALA A 1 679 ? -49.561 32.921 54.264 1.00 42.81 679 ALA A C 1
ATOM 4618 O O . ALA A 1 679 ? -50.335 32.260 54.959 1.00 42.81 679 ALA A O 1
ATOM 4619 N N . LEU A 1 680 ? -48.885 32.348 53.256 1.00 39.75 680 LEU A N 1
ATOM 4620 C CA . LEU A 1 680 ? -49.042 30.920 52.916 1.00 39.75 680 LEU A CA 1
ATOM 4621 C C . LEU A 1 680 ? -48.332 29.974 53.903 1.00 39.75 680 LEU A C 1
ATOM 4623 O O . LEU A 1 680 ? -48.797 28.853 54.124 1.00 39.75 680 LEU A O 1
ATOM 4627 N N . ALA A 1 681 ? -47.274 30.434 54.578 1.00 44.72 681 ALA A N 1
ATOM 4628 C CA . ALA A 1 681 ? -46.604 29.660 55.628 1.00 44.72 681 ALA A CA 1
ATOM 4629 C C . ALA A 1 681 ? -47.488 29.455 56.881 1.00 44.72 681 ALA A C 1
ATOM 4631 O O . ALA A 1 681 ? -47.297 28.490 57.628 1.00 44.72 681 ALA A O 1
ATOM 4632 N N . ALA A 1 682 ? -48.489 30.318 57.099 1.00 45.56 682 ALA A N 1
ATOM 4633 C CA . ALA A 1 682 ? -49.440 30.193 58.204 1.00 45.56 682 ALA A CA 1
ATOM 4634 C C . ALA A 1 682 ? -50.595 29.217 57.898 1.00 45.56 682 ALA A C 1
ATOM 4636 O O . ALA A 1 682 ? -51.029 28.492 58.795 1.00 45.56 682 ALA A O 1
ATOM 4637 N N . ALA A 1 683 ? -51.042 29.115 56.639 1.00 46.09 683 ALA A N 1
ATOM 4638 C CA . ALA A 1 683 ? -52.109 28.190 56.235 1.00 46.09 683 ALA A CA 1
ATOM 4639 C C . ALA A 1 683 ? -51.629 26.725 56.149 1.00 46.09 683 ALA A C 1
ATOM 4641 O O . ALA A 1 683 ? -52.328 25.813 56.595 1.00 46.09 683 ALA A O 1
ATOM 4642 N N . ALA A 1 684 ? -50.387 26.490 55.708 1.00 45.84 684 ALA A N 1
ATOM 4643 C CA . ALA A 1 684 ? -49.794 25.147 55.652 1.00 45.84 684 ALA A CA 1
ATOM 4644 C C . ALA A 1 684 ? -49.532 24.522 57.045 1.00 45.84 684 ALA A C 1
ATOM 4646 O O . ALA A 1 684 ? -49.426 23.299 57.178 1.00 45.84 684 ALA A O 1
ATOM 4647 N N . ARG A 1 685 ? -49.477 25.336 58.114 1.00 47.94 685 ARG A N 1
ATOM 4648 C CA . ARG A 1 685 ? -49.406 24.855 59.510 1.00 47.94 685 ARG A CA 1
ATOM 4649 C C . ARG A 1 685 ? -50.770 24.481 60.107 1.00 47.94 685 ARG A C 1
ATOM 4651 O O . ARG A 1 685 ? -50.790 23.754 61.101 1.00 47.94 685 ARG A O 1
ATOM 4658 N N . ALA A 1 686 ? -51.885 24.918 59.517 1.00 47.78 686 ALA A N 1
ATOM 4659 C CA . ALA A 1 686 ? -53.230 24.585 59.992 1.00 47.78 686 ALA A CA 1
ATOM 4660 C C . ALA A 1 686 ? -53.748 23.244 59.429 1.00 47.78 686 ALA A C 1
ATOM 4662 O O . ALA A 1 686 ? -54.391 22.490 60.159 1.00 47.78 686 ALA A O 1
ATOM 4663 N N . ASP A 1 687 ? -53.388 22.880 58.194 1.00 46.84 687 ASP A N 1
ATOM 4664 C CA . ASP A 1 687 ? -53.896 21.660 57.539 1.00 46.84 687 ASP A CA 1
ATOM 4665 C C . ASP A 1 687 ? -53.223 20.359 58.037 1.00 46.84 687 ASP A C 1
ATOM 4667 O O . ASP A 1 687 ? -53.853 19.304 58.155 1.00 46.84 687 ASP A O 1
ATOM 4671 N N . ARG A 1 688 ? -51.968 20.435 58.513 1.00 49.19 688 ARG A N 1
ATOM 4672 C CA . ARG A 1 688 ? -51.299 19.292 59.176 1.00 49.19 688 ARG A CA 1
ATOM 4673 C C . ARG A 1 688 ? -51.945 18.881 60.509 1.00 49.19 688 ARG A C 1
ATOM 4675 O O . ARG A 1 688 ? -51.684 17.777 60.981 1.00 49.19 688 ARG A O 1
ATOM 4682 N N . ARG A 1 689 ? -52.796 19.720 61.117 1.00 49.12 689 ARG A N 1
ATOM 4683 C CA . ARG A 1 689 ? -53.585 19.360 62.315 1.00 49.12 689 ARG A CA 1
ATOM 4684 C C . ARG A 1 689 ? -54.974 18.789 61.983 1.00 49.12 689 ARG A C 1
ATOM 4686 O O . ARG A 1 689 ? -55.580 18.191 62.869 1.00 49.12 689 ARG A O 1
ATOM 4693 N N . GLY A 1 690 ? -55.451 18.912 60.738 1.00 46.94 690 GLY A N 1
ATOM 4694 C CA . GLY A 1 690 ? -56.742 18.377 60.281 1.00 46.94 690 GLY A CA 1
ATOM 4695 C C . GLY A 1 690 ? -56.683 16.901 59.874 1.00 46.94 690 GLY A C 1
ATOM 4696 O O . GLY A 1 690 ? -57.502 16.101 60.322 1.00 46.94 690 GLY A O 1
ATOM 4697 N N . ARG A 1 691 ? -55.647 16.497 59.125 1.00 46.84 691 ARG A N 1
ATOM 4698 C CA . ARG A 1 691 ? -55.503 15.109 58.629 1.00 46.84 691 ARG A CA 1
ATOM 4699 C C . ARG A 1 691 ? -55.134 14.062 59.690 1.00 46.84 691 ARG A C 1
ATOM 4701 O O . ARG A 1 691 ? -55.266 12.870 59.437 1.00 46.84 691 ARG A O 1
ATOM 4708 N N . ALA A 1 692 ? -54.748 14.473 60.900 1.00 45.44 692 ALA A N 1
ATOM 4709 C CA . ALA A 1 692 ? -54.507 13.556 62.020 1.00 45.44 692 ALA A CA 1
ATOM 4710 C C . ALA A 1 692 ? -55.798 13.080 62.727 1.00 45.44 692 ALA A C 1
ATOM 4712 O O . ALA A 1 692 ? -55.727 12.209 63.592 1.00 45.44 692 ALA A O 1
ATOM 4713 N N . ARG A 1 693 ? -56.979 13.624 62.383 1.00 46.56 693 ARG A N 1
ATOM 4714 C CA . ARG A 1 693 ? -58.269 13.237 62.993 1.00 46.56 693 ARG A CA 1
ATOM 4715 C C . ARG A 1 693 ? -59.140 12.304 62.146 1.00 46.56 693 ARG A C 1
ATOM 4717 O O . ARG A 1 693 ? -60.122 11.793 62.672 1.00 46.56 693 ARG A O 1
ATOM 4724 N N . GLU A 1 694 ? -58.771 12.012 60.900 1.00 43.75 694 GLU A N 1
ATOM 4725 C CA . GLU A 1 694 ? -59.606 11.208 59.987 1.00 43.75 694 GLU A CA 1
ATOM 4726 C C . GLU A 1 694 ? -59.147 9.744 59.819 1.00 43.75 694 GLU A C 1
ATOM 4728 O O . GLU A 1 694 ? -59.854 8.928 59.237 1.00 43.75 694 GLU A O 1
ATOM 4733 N N . LEU A 1 695 ? -58.015 9.362 60.424 1.00 43.00 695 LEU A N 1
ATOM 4734 C CA . LEU A 1 695 ? -57.540 7.968 60.491 1.00 43.00 695 LEU A CA 1
ATOM 4735 C C . LEU A 1 695 ? -58.039 7.186 61.728 1.00 43.00 695 LEU A C 1
ATOM 4737 O O . LEU A 1 695 ? -57.636 6.045 61.935 1.00 43.00 695 LEU A O 1
ATOM 4741 N N . ALA A 1 696 ? -58.932 7.762 62.542 1.00 46.53 696 ALA A N 1
ATOM 4742 C CA . ALA A 1 696 ? -59.403 7.167 63.801 1.00 46.53 696 ALA A CA 1
ATOM 4743 C C . ALA A 1 696 ? -60.797 6.501 63.741 1.00 46.53 696 ALA A C 1
ATOM 4745 O O . ALA A 1 696 ? -61.334 6.140 64.786 1.00 46.53 696 ALA A O 1
ATOM 4746 N N . ALA A 1 697 ? -61.403 6.312 62.563 1.00 50.25 697 ALA A N 1
ATOM 4747 C CA . ALA A 1 697 ? -62.746 5.730 62.472 1.00 50.25 697 ALA A CA 1
ATOM 4748 C C . ALA A 1 697 ? -62.928 4.781 61.276 1.00 50.25 697 ALA A C 1
ATOM 4750 O O . ALA A 1 697 ? -63.589 5.119 60.298 1.00 50.25 697 ALA A O 1
ATOM 4751 N N . ARG A 1 698 ? -62.407 3.550 61.377 1.00 42.97 698 ARG A N 1
ATOM 4752 C CA . ARG A 1 698 ? -62.987 2.386 60.677 1.00 42.97 698 ARG A CA 1
ATOM 4753 C C . ARG A 1 698 ? -63.021 1.157 61.607 1.00 42.97 698 ARG A C 1
ATOM 4755 O O . ARG A 1 698 ? -62.060 0.961 62.351 1.00 42.97 698 ARG A O 1
ATOM 4762 N N . PRO A 1 699 ? -64.104 0.350 61.619 1.00 45.66 699 PRO A N 1
ATOM 4763 C CA . PRO A 1 699 ? -64.269 -0.756 62.563 1.00 45.66 699 PRO A CA 1
ATOM 4764 C C . PRO A 1 699 ? -63.539 -2.036 62.115 1.00 45.66 699 PRO A C 1
ATOM 4766 O O . PRO A 1 699 ? -63.467 -2.339 60.926 1.00 45.66 699 PRO A O 1
ATOM 4769 N N . LYS A 1 700 ? -63.023 -2.798 63.093 1.00 46.88 700 LYS A N 1
ATOM 4770 C CA . LYS A 1 700 ? -62.353 -4.106 62.928 1.00 46.88 700 LYS A CA 1
ATOM 4771 C C . LYS A 1 700 ? -63.324 -5.212 62.466 1.00 46.88 700 LYS A C 1
ATOM 4773 O O . LYS A 1 700 ? -64.385 -5.337 63.077 1.00 46.88 700 LYS A O 1
ATOM 4778 N N . PRO A 1 701 ? -62.936 -6.093 61.523 1.00 45.78 701 PRO A N 1
ATOM 4779 C CA . PRO A 1 701 ? -63.580 -7.394 61.339 1.00 45.78 701 PRO A CA 1
ATOM 4780 C C . PRO A 1 701 ? -63.035 -8.449 62.334 1.00 45.78 701 PRO A C 1
ATOM 4782 O O . PRO A 1 701 ? -61.907 -8.305 62.819 1.00 45.78 701 PRO A O 1
ATOM 4785 N N . PRO A 1 702 ? -63.821 -9.489 62.684 1.00 51.78 702 PRO A N 1
ATOM 4786 C CA . PRO A 1 702 ? -63.476 -10.446 63.734 1.00 51.78 702 PRO A CA 1
ATOM 4787 C C . PRO A 1 702 ? -62.571 -11.589 63.241 1.00 51.78 702 PRO A C 1
ATOM 4789 O O . PRO A 1 702 ? -62.669 -12.041 62.104 1.00 51.78 702 PRO A O 1
ATOM 4792 N N . LEU A 1 703 ? -61.711 -12.062 64.147 1.00 52.41 703 LEU A N 1
ATOM 4793 C CA . LEU A 1 703 ? -60.826 -13.225 63.998 1.00 52.41 703 LEU A CA 1
ATOM 4794 C C . LEU A 1 703 ? -61.604 -14.550 64.098 1.00 52.41 703 LEU A C 1
ATOM 4796 O O . LEU A 1 703 ? -62.491 -14.647 64.951 1.00 52.41 703 LEU A O 1
ATOM 4800 N N . PRO A 1 704 ? -61.176 -15.614 63.395 1.00 53.09 704 PRO A N 1
ATOM 4801 C CA . PRO A 1 704 ? -61.358 -16.981 63.857 1.00 53.09 704 PRO A CA 1
ATOM 4802 C C . PRO A 1 704 ? -60.053 -17.585 64.407 1.00 53.09 704 PRO A C 1
ATOM 4804 O O . PRO A 1 704 ? -58.952 -17.310 63.933 1.00 53.09 704 PRO A O 1
ATOM 4807 N N . PHE A 1 705 ? -60.239 -18.385 65.456 1.00 42.19 705 PHE A N 1
ATOM 4808 C CA . PHE A 1 705 ? -59.257 -19.118 66.261 1.00 42.19 705 PHE A CA 1
ATOM 4809 C C . PHE A 1 705 ? -58.635 -20.333 65.535 1.00 42.19 705 PHE A C 1
ATOM 4811 O O . PHE A 1 705 ? -59.151 -20.744 64.497 1.00 42.19 705 PHE A O 1
ATOM 4818 N N . PRO A 1 706 ? -57.549 -20.916 66.091 1.00 59.44 706 PRO A N 1
ATOM 4819 C CA . PRO A 1 706 ? -56.682 -21.870 65.413 1.00 59.44 706 PRO A CA 1
ATOM 4820 C C . PRO A 1 706 ? -57.066 -23.333 65.676 1.00 59.44 706 PRO A C 1
ATOM 4822 O O . PRO A 1 706 ? -57.632 -23.661 66.722 1.00 59.44 706 PRO A O 1
ATOM 4825 N N . ALA A 1 707 ? -56.654 -24.203 64.755 1.00 45.53 707 ALA A N 1
ATOM 4826 C CA . ALA A 1 707 ? -56.254 -25.585 65.007 1.00 45.53 707 ALA A CA 1
ATOM 4827 C C . ALA A 1 707 ? -55.116 -25.931 64.044 1.00 45.53 707 ALA A C 1
ATOM 4829 O O . ALA A 1 707 ? -55.249 -25.559 62.854 1.00 45.53 707 ALA A O 1
#

pLDDT: mean 81.53, std 21.24, range [23.53, 98.94]

Secondary structure (D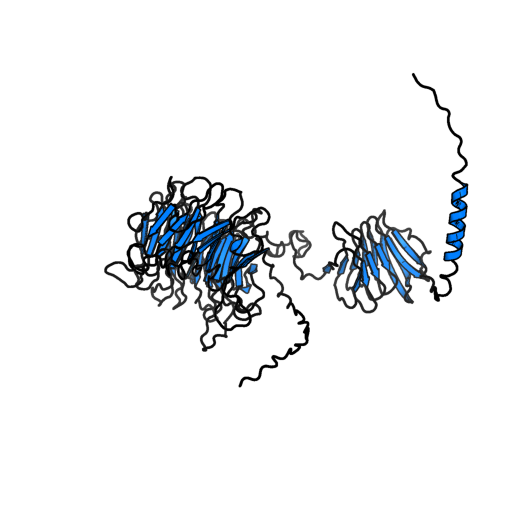SSP, 8-state):
-----------------------PPPPTT-PPPSEEEE--STTS-BTSSEEEEESTTSSSS-EEEEEETT--SSSTT-BEEEEE---TT-SPSEEGGG-SEEEE--STT--EEEEEEEEE-SS-SSS-EEEEEETT--SSSSS-BEEEEE---TT-SPSEEGGG-SEEEE-SSTT--BTSEEEEEE-SSSSSS-EEEEEETT---TTS-SS-BEEEEE---BTBSPSEETTT-SEEEE-SSTT--EEEEEEEEE-SSSSSS-EEEEEETT--SSSTT-BEEEEE---TT-SPSBSTTT-SEEEE--STT--BTSEEEEEE-SSSSSS-EEEEEETT--SSSSS-BEEEEE---TT-PPPEEGGG-SEEEE--------TTS------BTSEEEEE-SS-SSS-EEEEEETT--SSSTT--EEEEE---TT-SPPEEGGG-SEEEE-SSTT--EEEEEEEE--SSSSSPEEEEEE----SS-SS----BEEEEE------TTSS---SSSSSS-STTSTT---S-SSEEE----TT-EEEESS-EESEEEE---TTSSPPEEEE-TT-EESS-EEE-TT-EEEESSSEEEEEEEE-TT-EEEE-SSEEEEEEE-TT-EEEEEEES-SS-SEE--SSEEEEEEEETTS-EEEEEEEE-TT-EEEEEEPPP-----TTSHHHHHHHHHHHTTTTTSSSS--PPPPP----

Mean predicted aligned error: 16.49 Å

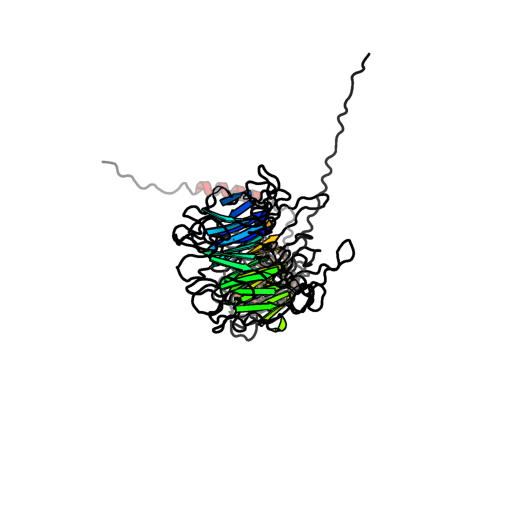Radius of gyration: 34.75 Å; Cα contacts (8 Å, |Δi|>4): 2353; chains: 1; bounding box: 101×70×88 Å

Foldseek 3Di:
DDDDDDDDDDDDDDDDDPDDDPPDDAPPFADAFQEKAFLPFFPQQKQLAKAFQQQLQLPQFIKIKIWRQQDDDPAGSQTKIFIAAFEQSGDHYYYSVNGLAIATGDYHSQRKRLEKEWQQQLQLPNGIKIKIWGQQDDPPAGSQTWIFIFHGYNSGTDHYYPVPGLAIATGPDHQQRKRNEKYWQQALQLPNGIKIKIWRQQDDDPPAAGRQIKIFIFHGYNSGTHYDYPVRTLAIATGNDHNQSKRLYKYFQQALQPPNGIKIKIWRQQDADVAGSQTKIFIFHGYNSGTDHYYNVRTQAIETAPDHNQRKRLEKEFQQQLQLPPGIKIKIWRQQDDPPEGSQIKIFIAHGYNSGTYYDYSVPGLAIETGDDFQQDDPPGDTNHQRKRLEKEWAALALPNHIKIKIWRQQDCSPAGRQTKIFIFHGYNSGTHYDYSVRGLHIHTDPDHNQSKQNYKYWTSSNSPNGTKIKIKTRDDDPDDDDGTGSIMIGTHHRHHPQQLSVQDDQVPPPHRDPVGPRHDDDPDQEAEDDDDAADEEEQQEDEGQEYEAEHDDDDHAYEYEYDAPYEHNEEYEYEDDHEYEYPEYEHNYEDEYEADYEYEYQYYAGAAYEYYHQYEYEFEFDAKPDDFFWDPDQWDWIWGAGLVRHTYIYIYGYDDNYTYGYDYRDPPPPPDVPCVVPVVVVVVVVVVVVVPPVPDDDDDDDDDDD

Nearest PDB structures (foldseek):
  1tye-assembly3_E  TM=6.954E-01  e=1.490E-18  Homo sapiens
  4wk4-assembly1_A  TM=7.153E-01  e=8.483E-18  Homo sapiens
  7nxd-assembly1_A  TM=7.123E-01  e=1.310E-17  Homo sapiens
  3fcs-assembly2_C  TM=6.830E-01  e=2.455E-17  Homo sapiens
  8gce-assembly1_A  TM=6.800E-01  e=1.353E-15  Homo sapiens